Protein AF-A0A7C3PWD0-F1 (afdb_monomer)

Solvent-accessible surface area (backbone atoms only — not comparable to full-atom values): 29410 Å² total; per-residue (Å²): 106,76,71,51,64,73,50,92,46,90,26,41,47,52,62,76,47,74,54,63,46,100,87,66,51,75,50,75,43,58,62,85,74,71,60,45,33,44,35,61,63,53,71,69,50,92,44,42,74,62,66,36,69,62,52,52,53,36,50,31,43,49,24,48,40,47,25,60,34,45,79,70,40,32,36,52,65,66,66,52,45,77,40,26,40,34,28,90,87,66,47,44,26,46,70,74,62,84,61,41,45,77,62,63,84,81,75,58,57,64,62,42,23,51,41,28,31,32,52,15,33,53,48,37,22,54,56,56,60,47,58,44,60,91,79,84,62,94,77,55,97,85,72,63,82,56,67,69,38,45,53,53,34,44,53,46,44,69,68,54,77,61,62,66,68,61,42,49,50,29,44,32,22,47,37,87,52,55,85,65,20,54,54,46,33,48,60,57,21,50,58,50,45,52,51,54,50,51,53,54,51,53,52,52,52,50,52,53,51,53,52,54,49,52,51,54,55,53,52,54,53,52,53,54,52,51,53,52,52,53,52,52,52,50,51,52,52,50,51,50,52,53,52,51,52,48,53,52,51,52,51,50,53,54,48,31,54,49,40,41,52,53,34,51,51,28,43,52,51,15,53,50,26,43,56,50,33,75,72,44,61,68,73,57,57,64,40,40,54,51,14,50,54,29,29,49,52,23,47,51,47,49,68,77,39,66,45,61,71,65,62,44,51,53,42,53,52,51,38,55,53,45,54,55,52,41,53,53,43,51,52,50,22,55,50,49,51,52,47,52,51,48,50,50,52,53,52,46,52,46,57,77,37,39,87,80,71,50,84,76,64,60,62,66,61,61,50,48,54,41,43,74,70,69,38,48,85,86,50,56,57,70,58,30,26,53,48,40,56,69,65,81,54,22,58,63,49,20,54,52,27,45,52,42,20,50,42,38,60,69,79,37,63,91,54,78,60,62,25,56,51,32,37,50,32,19,38,74,29,34,84,50,69,66,63,27,53,53,42,48,27,59,77,70,65,37,62,67,59,46,53,53,45,73,73,28,68,67,53,73,70,44,55,71,67,58,45,40,49,50,43,52,51,51,52,50,50,58,66,66,70,54,90,66,67,83,65,46,61,60,54,47,50,46,47,53,49,32,68,75,40,74,86,41,38,66,51,24,45,52,40,12,52,52,25,44,75,67,73,32,64,65,47,16,49,44,26,33,52,50,19,28,69,69,38,74,87,43,64,66,54,48,49,68,65,74,109

Secondary structure (DSSP, 8-state):
-HHHHH---TTBPPEEEEEE-TTS-EEEEE----EEEHHHHHHT-SSTTTTHHHHHHHHHHHHHHHHHHHTTTEE-----GGGEEEETTS-EEE---TT-EEPPSSPPHHHHHHHHHHHHHHHHHHHHSS-SSTTSS---TTS---HHHHHHHHHHHHTT---HHHHHHHHHHT-SSGGGS-SSHHHHHHHHHHHHHHHHHHHHHHHHHHHHHHHHHHHHHHHHHHHHHHHHHHHHHHHHHHHHHHHHHHHHHHHHHHHHHHHHHHHHHHHHHHHHHHHS-TT--HHHHHHHHHHHHHHHHHHHS---HHHHHHHHHHHHHHHHHHHHHHHHHHHHHHHHHHHHHHHHHHHHT-TT--SS--HHHHHHHHHHTT--TTS-HHHHHHHHHTTS-HHHHHHHHHHHHHHHHHH-TTSTTHHHHHHHHHHHH---HHHHHHHHHHHHT-HHHHHHHHT-HHHHHS-HHHHHHHHHHHHHHHHHTTTSSTTHHHHHHHHHHHHHSTT-HHHHHHHHHHHHHTT-HHHHHHHHHHHHHHSTT-HHHHHHHH-

Mean predicted aligned error: 17.91 Å

Radius of gyration: 81.63 Å; Cα contacts (8 Å, |Δi|>4): 621; chains: 1; bounding box: 143×56×191 Å

Foldseek 3Di:
DVLLCVQDDLQAWHWPDWDADPVRHTDTDTDDAAAAFQVVVLLPDPDLVPCLLLLLLLLLSLLVSLLSCVVQQKAQLWDDRRQWGAHPVSRTHGHDSPSMDRDDPPRDLLRNLSSLLRSLQSLLCSQQSDGLDDPRGPPDPPPFDPPVSLVVSLVSLVVSPDDPQSSVLSNQSNDRDSVSHDSGSVVVSVSSVVVSVVVVVVVVVVVVVVVVVVVVVVVVVVVVVVVVVVVVVVVVVVCVVVVVVVVVVVVLVVQQVVLQVLLVVLVVQLVVLVVVCVVDDLQDLPSLVSSLVSLVVSQVSVVPGDYDPVSNVSSVVSNVVSVVVSVVSVVSNVLVVLLVVLLVQLVVLCVVQPPQDRLPDDLVSLVVSCVSLVQDLVDQLVVSLVSLLVSVCLQSNLLSLLVNLLNCLPVPVVVVCSSLSSLSSSLSRHPDPLLNQLSVCLNVVPVVSLVCSVPDVPLVPDDPSSVSSSLSSLVSSVSVVPPDDPLVVVLVVLVVVCSVPVLDLVSLCVQLVSCVVVVNNSRNLSSLVSSCVSVVPDPVSVVVNVD

Nearest PDB structures (foldseek):
  3d7u-assembly2_C  TM=7.165E-01  e=1.728E-06  Homo sapiens
  4un0-assembly1_C  TM=7.412E-01  e=2.256E-06  Homo sapiens
  1k9a-assembly1_A  TM=7.165E-01  e=3.218E-06  Rattus norvegicus
  1k9a-assembly6_F  TM=7.228E-01  e=1.022E-05  Rattus norvegicus
  6z4x-assembly2_E  TM=7.125E-01  e=9.774E-06  Thermochaetoides thermophila

Sequence (547 aa):
AQIAGQLQHPGVAPVHDAGFLTDGTPYIALKLVEGRTLGDLLAERVSPHERRLQFLACCLKLCQTAAHAHARGIVHGGLKPAWIMVGSFGEAQIMDWSTARQLEPPLSPLDETIDVLALGAILCEVLTGEPPWRSGSLVDPGQGAREEELAAAASRLDATGFDHNIVNLAKRCLAANPADRPQHAEVVAEELGAHLAALAARARASELAAQAAQEKAREGRKSRRLGIALAAAALLVLAGVCGGAYLVWEQAQTRVARAALLASQALEEAEKARAEARSAAPEDLTPWTRAAGAVQRAAEMARSEPVDDELRARIEMLKQDIEEEHAAAVEAALRAERNRKALADLKDLERRHGGGFGWALEPPAYVEVLKARGIDLEASVEAAAAQVLGTGIAPEIARALDHLAQALRWLRPERSEEWRRFADLANRTDPDPLRRKIRQALLESDSQALEALAQSPDLAAADPGTKHLFDGILLLLLVGRSKEAEHFKELRRVSEKLAGSPRDPAAWEQAAAAFQAAGDPLGAIAALRQAVALRQDDVELRQKLGG

Structure (mmCIF, N/CA/C/O backbone):
data_AF-A0A7C3PWD0-F1
#
_entry.id   AF-A0A7C3PWD0-F1
#
loop_
_atom_site.group_PDB
_atom_site.id
_atom_site.type_symbol
_atom_site.label_atom_id
_atom_site.label_alt_id
_atom_site.label_comp_id
_atom_site.label_asym_id
_atom_site.label_entity_id
_atom_site.label_seq_id
_atom_site.pdbx_PDB_ins_code
_atom_site.Cartn_x
_atom_site.Cartn_y
_atom_site.Cartn_z
_atom_site.occupancy
_atom_site.B_iso_or_equiv
_atom_site.auth_seq_id
_atom_site.auth_comp_id
_atom_site.auth_asym_id
_atom_site.auth_atom_id
_atom_site.pdbx_PDB_model_num
ATOM 1 N N . ALA A 1 1 ? -59.723 -14.324 72.746 1.00 76.50 1 ALA A N 1
ATOM 2 C CA . ALA A 1 1 ? -60.571 -14.713 71.595 1.00 76.50 1 ALA A CA 1
ATOM 3 C C . ALA A 1 1 ? -61.435 -13.554 71.093 1.00 76.50 1 ALA A C 1
ATOM 5 O O . ALA A 1 1 ? -61.273 -13.173 69.945 1.00 76.50 1 ALA A O 1
ATOM 6 N N . GLN A 1 2 ? -62.297 -12.958 71.930 1.00 82.75 2 GLN A N 1
ATOM 7 C CA . GLN A 1 2 ? -63.236 -11.904 71.503 1.00 82.75 2 GLN A CA 1
ATOM 8 C C . GLN A 1 2 ? -62.558 -10.666 70.887 1.00 82.75 2 GLN A C 1
ATOM 10 O O . GLN A 1 2 ? -62.964 -10.253 69.809 1.00 82.75 2 GLN A O 1
ATOM 15 N N . ILE A 1 3 ? -61.504 -10.123 71.514 1.00 84.56 3 ILE A N 1
ATOM 16 C CA . ILE A 1 3 ? -60.742 -8.977 70.974 1.00 84.56 3 ILE A CA 1
ATOM 17 C C . ILE A 1 3 ? -60.063 -9.340 69.644 1.00 84.56 3 ILE A C 1
ATOM 19 O O . ILE A 1 3 ? -60.264 -8.666 68.641 1.00 84.56 3 ILE A O 1
ATOM 23 N N . ALA A 1 4 ? -59.315 -10.449 69.604 1.00 83.06 4 ALA A N 1
ATOM 24 C CA . ALA A 1 4 ? -58.636 -10.906 68.388 1.00 83.06 4 ALA A CA 1
ATOM 25 C C . ALA A 1 4 ? -59.609 -11.153 67.215 1.00 83.06 4 ALA A C 1
ATOM 27 O O . ALA A 1 4 ? -59.292 -10.821 66.079 1.00 83.06 4 ALA A O 1
ATOM 28 N N . GLY A 1 5 ? -60.816 -11.668 67.482 1.00 84.00 5 GLY A N 1
ATOM 29 C CA . GLY A 1 5 ? -61.850 -11.884 66.463 1.00 84.00 5 GLY A CA 1
ATOM 30 C C . GLY A 1 5 ? -62.414 -10.601 65.834 1.00 84.00 5 GLY A C 1
ATOM 31 O O . GLY A 1 5 ? -62.984 -10.661 64.748 1.00 84.00 5 GLY A O 1
ATOM 32 N N . GLN A 1 6 ? -62.238 -9.441 66.477 1.00 85.25 6 GLN A N 1
ATOM 33 C CA . GLN A 1 6 ? -62.654 -8.134 65.947 1.00 85.25 6 GLN A CA 1
ATOM 34 C C . GLN A 1 6 ? -61.592 -7.492 65.036 1.00 85.25 6 GLN A C 1
ATOM 36 O O . GLN A 1 6 ? -61.875 -6.515 64.338 1.00 85.25 6 GLN A O 1
ATOM 41 N N . LEU A 1 7 ? -60.369 -8.030 65.025 1.00 89.25 7 LEU A N 1
ATOM 42 C CA . LEU A 1 7 ? -59.233 -7.480 64.293 1.00 89.25 7 LEU A CA 1
ATOM 43 C C . LEU A 1 7 ? -58.993 -8.264 63.000 1.00 89.25 7 LEU A C 1
ATOM 45 O O . LEU A 1 7 ? -58.365 -9.321 62.986 1.00 89.25 7 LEU A O 1
ATOM 49 N N . GLN A 1 8 ? -59.472 -7.719 61.883 1.00 89.94 8 GLN A N 1
ATOM 50 C CA . GLN A 1 8 ? -59.232 -8.280 60.554 1.00 89.94 8 GLN A CA 1
ATOM 51 C C . GLN A 1 8 ? -57.970 -7.664 59.941 1.00 89.94 8 GLN A C 1
ATOM 53 O O . GLN A 1 8 ? -58.037 -6.688 59.192 1.00 89.94 8 GLN A O 1
ATOM 58 N N . HIS A 1 9 ? -56.811 -8.241 60.258 1.00 92.69 9 HIS A N 1
ATOM 59 C CA . HIS A 1 9 ? -55.517 -7.792 59.744 1.00 92.69 9 HIS A CA 1
ATOM 60 C C . HIS A 1 9 ? -54.583 -8.988 59.491 1.00 92.69 9 HIS A C 1
ATOM 62 O O . HIS A 1 9 ? -54.568 -9.916 60.296 1.00 92.69 9 HIS A O 1
ATOM 68 N N . PRO A 1 10 ? -53.754 -8.987 58.427 1.00 92.44 10 PRO A N 1
ATOM 69 C CA . PRO A 1 10 ? -52.849 -10.099 58.111 1.00 92.44 10 PRO A CA 1
ATOM 70 C C . PRO A 1 10 ? -51.827 -10.421 59.209 1.00 92.44 10 PRO A C 1
ATOM 72 O O . PRO A 1 10 ? -51.299 -11.531 59.234 1.00 92.44 10 PRO A O 1
ATOM 75 N N . GLY A 1 11 ? -51.541 -9.471 60.102 1.00 93.56 11 GLY A N 1
ATOM 76 C CA . GLY A 1 11 ? -50.677 -9.679 61.265 1.00 93.56 11 GLY A CA 1
ATOM 77 C C . GLY A 1 11 ? -51.393 -10.143 62.538 1.00 93.56 11 GLY A C 1
ATOM 78 O O . GLY A 1 11 ? -50.732 -10.314 63.554 1.00 93.56 11 GLY A O 1
ATOM 79 N N . VAL A 1 12 ? -52.709 -10.364 62.512 1.00 93.62 12 VAL A N 1
ATOM 80 C CA . VAL A 1 12 ? -53.462 -10.982 63.615 1.00 93.62 12 VAL A CA 1
ATOM 81 C C . VAL A 1 12 ? -53.809 -12.407 63.213 1.00 93.62 12 VAL A C 1
ATOM 83 O O . VAL A 1 12 ? -54.359 -12.622 62.134 1.00 93.62 12 VAL A O 1
ATOM 86 N N . ALA A 1 13 ? -53.483 -13.389 64.054 1.00 89.62 13 ALA A N 1
ATOM 87 C CA . ALA A 1 13 ? -53.858 -14.773 63.789 1.00 89.62 13 ALA A CA 1
ATOM 88 C C . ALA A 1 13 ? -55.390 -14.934 63.886 1.00 89.62 13 ALA A C 1
ATOM 90 O O . ALA A 1 13 ? -55.956 -14.665 64.950 1.00 89.62 13 ALA A O 1
ATOM 91 N N . PRO A 1 14 ? -56.081 -15.375 62.814 1.00 89.44 14 PRO A N 1
ATOM 92 C CA . PRO A 1 14 ? -57.520 -15.606 62.865 1.00 89.44 14 PRO A CA 1
ATOM 93 C C . PRO A 1 14 ? -57.900 -16.601 63.961 1.00 89.44 14 PRO A C 1
ATOM 95 O O . PRO A 1 14 ? -57.295 -17.669 64.070 1.00 89.44 14 PRO A O 1
ATOM 98 N N . VAL A 1 15 ? -58.931 -16.262 64.735 1.00 89.81 15 VAL A N 1
ATOM 99 C CA . VAL A 1 15 ? -59.566 -17.180 65.686 1.00 89.81 15 VAL A CA 1
ATOM 100 C C . VAL A 1 15 ? -60.569 -18.038 64.922 1.00 89.81 15 VAL A C 1
ATOM 102 O O . VAL A 1 15 ? -61.499 -17.507 64.320 1.00 89.81 15 VAL A O 1
ATOM 105 N N . HIS A 1 16 ? -60.369 -19.353 64.920 1.00 90.00 16 HIS A N 1
ATOM 106 C CA . HIS A 1 16 ? -61.264 -20.312 64.274 1.00 90.00 16 HIS A CA 1
ATOM 107 C C . HIS A 1 16 ? -62.372 -20.784 65.213 1.00 90.00 16 HIS A C 1
ATOM 109 O O . HIS A 1 16 ? -63.511 -20.914 64.777 1.00 90.00 16 HIS A O 1
ATOM 115 N N . ASP A 1 17 ? -62.045 -21.018 66.485 1.00 89.94 17 ASP A N 1
ATOM 116 C CA . ASP A 1 17 ? -63.001 -21.466 67.496 1.00 89.94 17 ASP A CA 1
ATOM 117 C C . ASP A 1 17 ? -62.530 -21.076 68.908 1.00 89.94 17 ASP A C 1
ATOM 119 O O . ASP A 1 17 ? -61.340 -20.840 69.135 1.00 89.94 17 ASP A O 1
ATOM 123 N N . ALA A 1 18 ? -63.449 -20.986 69.865 1.00 90.44 18 ALA A N 1
ATOM 124 C CA . ALA A 1 18 ? -63.139 -20.772 71.275 1.00 90.44 18 ALA A CA 1
ATOM 125 C C . ALA A 1 18 ? -64.256 -21.333 72.160 1.00 90.44 18 ALA A C 1
ATOM 127 O O . ALA A 1 18 ? -65.436 -21.116 71.894 1.00 90.44 18 ALA A O 1
ATOM 128 N N . GLY A 1 19 ? -63.887 -21.998 73.251 1.00 90.25 19 GLY A N 1
ATOM 129 C CA . GLY A 1 19 ? -64.855 -22.647 74.128 1.00 90.25 19 GLY A CA 1
ATOM 130 C C . GLY A 1 19 ? -64.219 -23.230 75.381 1.00 90.25 19 GLY A C 1
ATOM 131 O O . GLY A 1 19 ? -63.137 -22.815 75.795 1.00 90.25 19 GLY A O 1
ATOM 132 N N . PHE A 1 20 ? -64.902 -24.201 75.979 1.00 93.88 20 PHE A N 1
ATOM 133 C CA . PHE A 1 20 ? -64.414 -24.964 77.124 1.00 93.88 20 PHE A CA 1
ATOM 134 C C . PHE A 1 20 ? -64.356 -26.444 76.746 1.00 93.88 20 PHE A C 1
ATOM 136 O O . PHE A 1 20 ? -65.274 -26.964 76.112 1.00 93.88 20 PHE A O 1
ATOM 143 N N . LEU A 1 21 ? -63.270 -27.115 77.119 1.00 93.12 21 LEU A N 1
ATOM 144 C CA . LEU A 1 21 ? -63.140 -28.565 77.025 1.00 93.12 21 LEU A CA 1
ATOM 145 C C . LEU A 1 21 ? -64.086 -29.248 78.029 1.00 93.12 21 LEU A C 1
ATOM 147 O O . LEU A 1 21 ? -64.655 -28.607 78.914 1.00 93.12 21 LEU A O 1
ATOM 151 N N . THR A 1 22 ? -64.258 -30.567 77.913 1.00 92.94 22 THR A N 1
ATOM 152 C CA . THR A 1 22 ? -65.175 -31.351 78.767 1.00 92.94 22 THR A CA 1
ATOM 153 C C . THR A 1 22 ? -64.833 -31.314 80.259 1.00 92.94 22 THR A C 1
ATOM 155 O O . THR A 1 22 ? -65.687 -31.616 81.085 1.00 92.94 22 THR A O 1
ATOM 158 N N . ASP A 1 23 ? -63.598 -30.961 80.607 1.00 92.62 23 ASP A N 1
ATOM 159 C CA . ASP A 1 23 ? -63.103 -30.790 81.977 1.00 92.62 23 ASP A CA 1
ATOM 160 C C . ASP A 1 23 ? -63.234 -29.342 82.496 1.00 92.62 23 ASP A C 1
ATOM 162 O O . ASP A 1 23 ? -62.840 -29.052 83.624 1.00 92.62 23 ASP A O 1
ATOM 166 N N . GLY A 1 24 ? -63.793 -28.431 81.690 1.00 92.19 24 GLY A N 1
ATOM 167 C CA . GLY A 1 24 ? -63.936 -27.011 82.009 1.00 92.19 24 GLY A CA 1
ATOM 168 C C . GLY A 1 24 ? -62.717 -26.151 81.663 1.00 92.19 24 GLY A C 1
ATOM 169 O O . GLY A 1 24 ? -62.751 -24.945 81.906 1.00 92.19 24 GLY A O 1
ATOM 170 N N . THR A 1 25 ? -61.657 -26.715 81.076 1.00 93.31 25 THR A N 1
ATOM 171 C CA . THR A 1 25 ? -60.479 -25.944 80.656 1.00 93.31 25 THR A CA 1
ATOM 172 C C . THR A 1 25 ? -60.813 -25.079 79.429 1.00 93.31 25 THR A C 1
ATOM 174 O O . THR A 1 25 ? -61.276 -25.618 78.421 1.00 93.31 25 THR A O 1
ATOM 177 N N . PRO A 1 26 ? -60.596 -23.749 79.450 1.00 90.44 26 PRO A N 1
ATOM 178 C CA . PRO A 1 26 ? -60.842 -22.905 78.281 1.00 90.44 26 PRO A CA 1
ATOM 179 C C . PRO A 1 26 ? -59.841 -23.202 77.153 1.00 90.44 26 PRO A C 1
ATOM 181 O O . PRO A 1 26 ? -58.647 -23.361 77.407 1.00 90.44 26 PRO A O 1
ATOM 184 N N . TYR A 1 27 ? -60.307 -23.216 75.901 1.00 90.69 27 TYR A N 1
ATOM 185 C CA . TYR A 1 27 ? -59.459 -23.349 74.712 1.00 90.69 27 TYR A CA 1
ATOM 186 C C . TYR A 1 27 ? -59.742 -22.254 73.679 1.00 90.69 27 TYR A C 1
ATOM 188 O O . TYR A 1 27 ? -60.843 -21.703 73.595 1.00 90.69 27 TYR A O 1
ATOM 196 N N . ILE A 1 28 ? -58.730 -21.962 72.861 1.00 90.06 28 ILE A N 1
ATOM 197 C CA . ILE A 1 28 ? -58.837 -21.104 71.681 1.00 90.06 28 ILE A CA 1
ATOM 198 C C . ILE A 1 28 ? -58.127 -21.820 70.530 1.00 90.06 28 ILE A C 1
ATOM 200 O O . ILE A 1 28 ? -56.952 -22.161 70.648 1.00 90.06 28 ILE A O 1
ATOM 204 N N . ALA A 1 29 ? -58.828 -22.037 69.419 1.00 91.00 29 ALA A N 1
ATOM 205 C CA . ALA A 1 29 ? -58.256 -22.536 68.176 1.00 91.00 29 ALA A CA 1
ATOM 206 C C . ALA A 1 29 ? -57.956 -21.355 67.243 1.00 91.00 29 ALA A C 1
ATOM 208 O O . ALA A 1 29 ? -58.843 -20.562 66.923 1.00 91.00 29 ALA A O 1
ATOM 209 N N . LEU A 1 30 ? -56.704 -21.236 66.803 1.00 90.44 30 LEU A N 1
ATOM 210 C CA . LEU A 1 30 ? -56.212 -20.163 65.932 1.00 90.44 30 LEU A CA 1
ATOM 211 C C . LEU A 1 30 ? -55.657 -20.749 64.626 1.00 90.44 30 LEU A C 1
ATOM 213 O O . LEU A 1 30 ? -55.374 -21.947 64.555 1.00 90.44 30 LEU A O 1
ATOM 217 N N . LYS A 1 31 ? -55.437 -19.902 63.613 1.00 88.94 31 LYS A N 1
ATOM 218 C CA . LYS A 1 31 ? -54.637 -20.267 62.429 1.00 88.94 31 LYS A CA 1
ATOM 219 C C . LYS A 1 31 ? -53.286 -20.844 62.869 1.00 88.94 31 LYS A C 1
ATOM 221 O O . LYS A 1 31 ? -52.548 -20.202 63.618 1.00 88.94 31 LYS A O 1
ATOM 226 N N . LEU A 1 32 ? -52.930 -22.014 62.336 1.00 89.19 32 LEU A N 1
ATOM 227 C CA . LEU A 1 32 ? -51.577 -22.552 62.452 1.00 89.19 32 LEU A CA 1
ATOM 228 C C . LEU A 1 32 ? -50.636 -21.742 61.552 1.00 89.19 32 LEU A C 1
ATOM 230 O O . LEU A 1 32 ? -50.784 -21.737 60.329 1.00 89.19 32 LEU A O 1
ATOM 234 N N . VAL A 1 33 ? -49.678 -21.045 62.157 1.00 87.25 33 VAL A N 1
ATOM 235 C CA . VAL A 1 33 ? -48.633 -20.322 61.427 1.00 87.25 33 VAL A CA 1
ATOM 236 C C . VAL A 1 33 ? -47.416 -21.227 61.312 1.00 87.25 33 VAL A C 1
ATOM 238 O O . VAL A 1 33 ? -46.749 -21.499 62.307 1.00 87.25 33 VAL A O 1
ATOM 241 N N . GLU A 1 34 ? -47.121 -21.698 60.104 1.00 87.00 34 GLU A N 1
ATOM 242 C CA . GLU A 1 34 ? -45.908 -22.472 59.840 1.00 87.00 34 GLU A CA 1
ATOM 243 C C . GLU A 1 34 ? -44.686 -21.549 59.882 1.00 87.00 34 GLU A C 1
ATOM 245 O O . GLU A 1 34 ? -44.483 -20.695 59.015 1.00 87.00 34 GLU A O 1
ATOM 250 N N . GLY A 1 35 ? -43.872 -21.689 60.925 1.00 89.56 35 GLY A N 1
ATOM 251 C CA . GLY A 1 35 ? -42.750 -20.796 61.160 1.00 89.56 35 GLY A CA 1
ATOM 252 C C . GLY A 1 35 ? -42.148 -20.966 62.543 1.00 89.56 35 GLY A C 1
ATOM 253 O O . GLY A 1 35 ? -42.343 -21.982 63.209 1.00 89.56 35 GLY A O 1
ATOM 254 N N . ARG A 1 36 ? -41.397 -19.954 62.966 1.00 92.69 36 ARG A N 1
ATOM 255 C CA . ARG A 1 36 ? -40.746 -19.908 64.279 1.00 92.69 36 ARG A CA 1
ATOM 256 C C . ARG A 1 36 ? -41.076 -18.605 64.974 1.00 92.69 36 ARG A C 1
ATOM 258 O O . ARG A 1 36 ? -41.438 -17.635 64.305 1.00 92.69 36 ARG A O 1
ATOM 265 N N . THR A 1 37 ? -40.936 -18.561 66.294 1.00 94.06 37 THR A N 1
ATOM 266 C CA . THR A 1 37 ? -41.145 -17.296 66.993 1.00 94.06 37 THR A CA 1
ATOM 267 C C . THR A 1 37 ? -40.033 -16.309 66.633 1.00 94.06 37 THR A C 1
ATOM 269 O O . THR A 1 37 ? -38.897 -16.699 66.349 1.00 94.06 37 THR A O 1
ATOM 272 N N . LEU A 1 38 ? -40.340 -15.011 66.636 1.00 93.50 38 LEU A N 1
ATOM 273 C CA . LEU A 1 38 ? -39.335 -13.969 66.440 1.00 93.50 38 LEU A CA 1
ATOM 274 C C . LEU A 1 38 ? -38.241 -14.063 67.512 1.00 93.50 38 LEU A C 1
ATOM 276 O O . LEU A 1 38 ? -37.083 -13.815 67.197 1.00 93.50 38 LEU A O 1
ATOM 280 N N . GLY A 1 39 ? -38.602 -14.464 68.736 1.00 91.44 39 GLY A N 1
ATOM 281 C CA . GLY A 1 39 ? -37.659 -14.707 69.830 1.00 91.44 39 GLY A CA 1
ATOM 282 C C . GLY A 1 39 ? -36.646 -15.802 69.503 1.00 91.44 39 GLY A C 1
ATOM 283 O O . GLY A 1 39 ? -35.447 -15.562 69.603 1.00 91.44 39 GLY A O 1
ATOM 284 N N . ASP A 1 40 ? -37.102 -16.962 69.019 1.00 93.00 40 ASP A N 1
ATOM 285 C CA . ASP A 1 40 ? -36.197 -18.047 68.613 1.00 93.00 40 ASP A CA 1
ATOM 286 C C . ASP A 1 40 ? -35.255 -17.597 67.486 1.00 93.00 40 ASP A C 1
ATOM 288 O O . ASP A 1 40 ? -34.058 -17.874 67.498 1.00 93.00 40 ASP A O 1
ATOM 292 N N . LEU A 1 41 ? -35.797 -16.856 66.514 1.00 92.56 41 LEU A N 1
ATOM 293 C CA . LEU A 1 41 ? -35.033 -16.335 65.380 1.00 92.56 41 LEU A CA 1
ATOM 294 C C . LEU A 1 41 ? -34.053 -15.220 65.759 1.00 92.56 41 LEU A C 1
ATOM 296 O O . LEU A 1 41 ? -33.120 -14.961 65.001 1.00 92.56 41 LEU A O 1
ATOM 300 N N . LEU A 1 42 ? -34.294 -14.505 66.857 1.00 91.25 42 LEU A N 1
ATOM 301 C CA . LEU A 1 42 ? -33.382 -13.508 67.419 1.00 91.25 42 LEU A CA 1
ATOM 302 C C . LEU A 1 42 ? -32.266 -14.188 68.214 1.00 91.25 42 LEU A C 1
ATOM 304 O O . LEU A 1 42 ? -31.101 -13.862 68.004 1.00 91.25 42 LEU A O 1
ATOM 308 N N . ALA A 1 43 ? -32.616 -15.172 69.045 1.00 89.62 43 ALA A N 1
ATOM 309 C CA . ALA A 1 43 ? -31.680 -15.910 69.889 1.00 89.62 43 ALA A CA 1
ATOM 310 C C . ALA A 1 43 ? -30.646 -16.719 69.089 1.00 89.62 43 ALA A C 1
ATOM 312 O O . ALA A 1 43 ? -29.514 -16.887 69.532 1.00 89.62 43 ALA A O 1
ATOM 313 N N . GLU A 1 44 ? -31.018 -17.212 67.908 1.00 90.19 44 GLU A N 1
ATOM 314 C CA . GLU A 1 44 ? -30.112 -17.976 67.045 1.00 90.19 44 GLU A CA 1
ATOM 315 C C . GLU A 1 44 ? -29.168 -17.131 66.191 1.00 90.19 44 GLU A C 1
ATOM 317 O O . GLU A 1 44 ? -28.286 -17.686 65.533 1.00 90.19 44 GLU A O 1
ATOM 322 N N . ARG A 1 45 ? -29.337 -15.805 66.157 1.00 89.56 45 ARG A N 1
ATOM 323 C CA . ARG A 1 45 ? -28.470 -14.968 65.325 1.00 89.56 45 ARG A CA 1
ATOM 324 C C . ARG A 1 45 ? -27.046 -15.017 65.840 1.00 89.56 45 ARG A C 1
ATOM 326 O O . ARG A 1 45 ? -26.783 -14.758 67.011 1.00 89.56 45 ARG A O 1
ATOM 333 N N . VAL A 1 46 ? -26.109 -15.214 64.922 1.00 87.62 46 VAL A N 1
ATOM 334 C CA . VAL A 1 46 ? -24.678 -15.123 65.238 1.00 87.62 46 VAL A CA 1
ATOM 335 C C . VAL A 1 46 ? -24.243 -13.657 65.334 1.00 87.62 46 VAL A C 1
ATOM 337 O O . VAL A 1 46 ? -23.287 -13.319 66.028 1.00 87.62 46 VAL A O 1
ATOM 340 N N . SER A 1 47 ? -24.942 -12.763 64.628 1.00 88.75 47 SER A N 1
ATOM 341 C CA . SER A 1 47 ? -24.639 -11.335 64.593 1.00 88.75 47 SER A CA 1
ATOM 342 C C . SER A 1 47 ? -25.904 -10.485 64.433 1.00 88.75 47 SER A C 1
ATOM 344 O O . SER A 1 47 ? -26.787 -10.852 63.654 1.00 88.75 47 SER A O 1
ATOM 346 N N . PRO A 1 48 ? -25.969 -9.276 65.026 1.00 84.69 48 PRO A N 1
ATOM 347 C CA . PRO A 1 48 ? -27.060 -8.324 64.789 1.00 84.69 48 PRO A CA 1
ATOM 348 C C . PRO A 1 48 ? -27.214 -7.893 63.319 1.00 84.69 48 PRO A C 1
ATOM 350 O O . PRO A 1 48 ? -28.209 -7.269 62.951 1.00 84.69 48 PRO A O 1
ATOM 353 N N . HIS A 1 49 ? -26.214 -8.142 62.466 1.00 85.81 49 HIS A N 1
ATOM 354 C CA . HIS A 1 49 ? -26.267 -7.845 61.028 1.00 85.81 49 HIS A CA 1
ATOM 355 C C . HIS A 1 49 ? -26.999 -8.928 60.226 1.00 85.81 49 HIS A C 1
ATOM 357 O O . HIS A 1 49 ? -27.476 -8.669 59.118 1.00 85.81 49 HIS A O 1
ATOM 363 N N . GLU A 1 50 ? -27.119 -10.131 60.783 1.00 87.38 50 GLU A N 1
ATOM 364 C CA . GLU A 1 50 ? -27.714 -11.275 60.114 1.00 87.38 50 GLU A CA 1
ATOM 365 C C . GLU A 1 50 ? -29.210 -11.052 59.861 1.00 87.38 50 GLU A C 1
ATOM 367 O O . GLU A 1 50 ? -29.978 -10.744 60.775 1.00 87.38 50 GLU A O 1
ATOM 372 N N . ARG A 1 51 ? -29.626 -11.181 58.590 1.00 86.88 51 ARG A N 1
ATOM 373 C CA . ARG A 1 51 ? -31.022 -11.030 58.130 1.00 86.88 51 ARG A CA 1
ATOM 374 C C . ARG A 1 51 ? -31.698 -9.725 58.596 1.00 86.88 51 ARG A C 1
ATOM 376 O O . ARG A 1 51 ? -32.923 -9.619 58.587 1.00 86.88 51 ARG A O 1
ATOM 383 N N . ARG A 1 52 ? -30.921 -8.691 58.944 1.00 87.19 52 ARG A N 1
ATOM 384 C CA . ARG A 1 52 ? -31.404 -7.444 59.565 1.00 87.19 52 ARG A CA 1
ATOM 385 C C . ARG A 1 52 ? -32.563 -6.787 58.808 1.00 87.19 52 ARG A C 1
ATOM 387 O O . ARG A 1 52 ? -33.552 -6.416 59.428 1.00 87.19 52 ARG A O 1
ATOM 394 N N . LEU A 1 53 ? -32.489 -6.693 57.476 1.00 88.88 53 LEU A N 1
ATOM 395 C CA . LEU A 1 53 ? -33.567 -6.111 56.657 1.00 88.88 53 LEU A CA 1
ATOM 396 C C . LEU A 1 53 ? -34.878 -6.903 56.744 1.00 88.88 53 LEU A C 1
ATOM 398 O O . LEU A 1 53 ? -35.949 -6.304 56.789 1.00 88.88 53 LEU A O 1
ATOM 402 N N . GLN A 1 54 ? -34.802 -8.234 56.806 1.00 90.81 54 GLN A N 1
ATOM 403 C CA . GLN A 1 54 ? -35.982 -9.084 56.969 1.00 90.81 54 GLN A CA 1
ATOM 404 C C . GLN A 1 54 ? -36.650 -8.827 58.320 1.00 90.81 54 GLN A C 1
ATOM 406 O O . GLN A 1 54 ? -37.873 -8.767 58.409 1.00 90.81 54 GLN A O 1
ATOM 411 N N . PHE A 1 55 ? -35.853 -8.639 59.366 1.00 92.62 55 PHE A N 1
ATOM 412 C CA . PHE A 1 55 ? -36.366 -8.370 60.701 1.00 92.62 55 PHE A CA 1
ATOM 413 C C . PHE A 1 55 ? -36.888 -6.945 60.871 1.00 92.62 55 PHE A C 1
ATOM 415 O O . PHE A 1 55 ? -37.908 -6.761 61.522 1.00 92.62 55 PHE A O 1
ATOM 422 N N . LEU A 1 56 ? -36.288 -5.953 60.213 1.00 93.12 56 LEU A N 1
ATOM 423 C CA . LEU A 1 56 ? -36.867 -4.611 60.123 1.00 93.12 56 LEU A CA 1
ATOM 424 C C . LEU A 1 56 ? -38.201 -4.625 59.363 1.00 93.12 56 LEU A C 1
ATOM 426 O O . LEU A 1 56 ? -39.159 -3.991 59.795 1.00 93.12 56 LEU A O 1
ATOM 430 N N . ALA A 1 57 ? -38.307 -5.400 58.279 1.00 93.19 57 ALA A N 1
ATOM 431 C CA . ALA A 1 57 ? -39.577 -5.605 57.582 1.00 93.19 57 ALA A CA 1
ATOM 432 C C . ALA A 1 57 ? -40.612 -6.337 58.459 1.00 93.19 57 ALA A C 1
ATOM 434 O O . ALA A 1 57 ? -41.802 -6.037 58.385 1.00 93.19 57 ALA A O 1
ATOM 435 N N . CYS A 1 58 ? -40.172 -7.259 59.321 1.00 94.31 58 CYS A N 1
ATOM 436 C CA . CYS A 1 58 ? -41.017 -7.870 60.346 1.00 94.31 58 CYS A CA 1
ATOM 437 C C . CYS A 1 58 ? -41.510 -6.817 61.352 1.00 94.31 58 CYS A C 1
ATOM 439 O O . CYS A 1 58 ? -42.714 -6.721 61.571 1.00 94.31 58 CYS A O 1
ATOM 441 N N . CYS A 1 59 ? -40.625 -5.975 61.900 1.00 95.00 59 CYS A N 1
ATOM 442 C CA . CYS A 1 59 ? -41.000 -4.877 62.797 1.00 95.00 59 CYS A CA 1
ATOM 443 C C . CYS A 1 59 ? -42.019 -3.929 62.157 1.00 95.00 59 CYS A C 1
ATOM 445 O O . CYS A 1 59 ? -42.982 -3.550 62.816 1.00 95.00 59 CYS A O 1
ATOM 447 N N . LEU A 1 60 ? -41.866 -3.606 60.868 1.00 96.00 60 LEU A N 1
ATOM 448 C CA . LEU A 1 60 ? -42.843 -2.800 60.135 1.00 96.00 60 LEU A CA 1
ATOM 449 C C . LEU A 1 60 ? -44.237 -3.446 60.147 1.00 96.00 60 LEU A C 1
ATOM 451 O O . LEU A 1 60 ? -45.216 -2.777 60.468 1.00 96.00 60 LEU A O 1
ATOM 455 N N . LYS A 1 61 ? -44.332 -4.753 59.865 1.00 95.56 61 LYS A N 1
ATOM 456 C CA . LYS A 1 61 ? -45.608 -5.491 59.906 1.00 95.56 61 LYS A CA 1
ATOM 457 C C . LYS A 1 61 ? -46.231 -5.494 61.303 1.00 95.56 61 LYS A C 1
ATOM 459 O O . LYS A 1 61 ? -47.451 -5.398 61.429 1.00 95.56 61 LYS A O 1
ATOM 464 N N . LEU A 1 62 ? -45.409 -5.573 62.348 1.00 95.81 62 LEU A N 1
ATOM 465 C CA . LEU A 1 62 ? -45.873 -5.492 63.735 1.00 95.81 62 LEU A CA 1
ATOM 466 C C . LEU A 1 62 ? -46.408 -4.100 64.072 1.00 95.81 62 LEU A C 1
ATOM 468 O O . LEU A 1 62 ? -47.498 -4.002 64.627 1.00 95.81 62 LEU A O 1
ATOM 472 N N . CYS A 1 63 ? -45.704 -3.038 63.670 1.00 96.31 63 CYS A N 1
ATOM 473 C CA . CYS A 1 63 ? -46.159 -1.659 63.866 1.00 96.31 63 CYS A CA 1
ATOM 474 C C . CYS A 1 63 ? -47.487 -1.405 63.140 1.00 96.31 63 CYS A C 1
ATOM 476 O O . CYS A 1 63 ? -48.409 -0.857 63.731 1.00 96.31 63 CYS A O 1
ATOM 478 N N . GLN A 1 64 ? -47.630 -1.884 61.898 1.00 96.56 64 GLN A N 1
ATOM 479 C CA . GLN A 1 64 ? -48.886 -1.809 61.138 1.00 96.56 64 GLN A CA 1
ATOM 480 C C . GLN A 1 64 ? -50.028 -2.573 61.822 1.00 96.56 64 GLN A C 1
ATOM 482 O O . GLN A 1 64 ? -51.165 -2.109 61.852 1.00 96.56 64 GLN A O 1
ATOM 487 N N . THR A 1 65 ? -49.726 -3.735 62.405 1.00 96.12 65 THR A N 1
ATOM 488 C CA . THR A 1 65 ? -50.719 -4.540 63.126 1.00 96.12 65 THR A CA 1
ATOM 489 C C . THR A 1 65 ? -51.171 -3.860 64.415 1.00 96.12 65 THR A C 1
ATOM 491 O O . THR A 1 65 ? -52.368 -3.828 64.693 1.00 96.12 65 THR A O 1
ATOM 494 N N . ALA A 1 66 ? -50.239 -3.284 65.178 1.00 94.94 66 ALA A N 1
ATOM 495 C CA . ALA A 1 66 ? -50.559 -2.507 66.371 1.00 94.94 66 ALA A CA 1
ATOM 496 C C . ALA A 1 66 ? -51.365 -1.249 66.014 1.00 94.94 66 ALA A C 1
ATOM 498 O O . ALA A 1 66 ? -52.413 -1.025 66.604 1.00 94.94 66 ALA A O 1
ATOM 499 N N . ALA A 1 67 ? -50.964 -0.508 64.975 1.00 94.88 67 ALA A N 1
ATOM 500 C CA . ALA A 1 67 ? -51.701 0.658 64.484 1.00 94.88 67 ALA A CA 1
ATOM 501 C C . ALA A 1 67 ? -53.148 0.306 64.088 1.00 94.88 67 ALA A C 1
ATOM 503 O O . ALA A 1 67 ? -54.085 1.036 64.404 1.00 94.88 67 ALA A O 1
ATOM 504 N N . HIS A 1 68 ? -53.357 -0.854 63.456 1.00 95.00 68 HIS A N 1
ATOM 505 C CA . HIS A 1 68 ? -54.696 -1.340 63.118 1.00 95.00 68 HIS A CA 1
ATOM 506 C C . HIS A 1 68 ? -55.572 -1.619 64.353 1.00 95.00 68 HIS A C 1
ATOM 508 O O . HIS A 1 68 ? -56.790 -1.406 64.298 1.00 95.00 68 HIS A O 1
ATOM 514 N N . ALA A 1 69 ? -54.973 -2.112 65.442 1.00 93.19 69 ALA A N 1
ATOM 515 C CA . ALA A 1 69 ? -55.655 -2.333 66.716 1.00 93.19 69 ALA A CA 1
ATOM 516 C C . ALA A 1 69 ? -55.934 -1.005 67.443 1.00 93.19 69 ALA A C 1
ATOM 518 O O . ALA A 1 69 ? -57.067 -0.772 67.869 1.00 93.19 69 ALA A O 1
ATOM 519 N N . HIS A 1 70 ? -54.952 -0.100 67.483 1.00 92.25 70 HIS A N 1
ATOM 520 C CA . HIS A 1 70 ? -55.065 1.249 68.052 1.00 92.25 70 HIS A CA 1
ATOM 521 C C . HIS A 1 70 ? -56.196 2.051 67.399 1.00 92.25 70 HIS A C 1
ATOM 523 O O . HIS A 1 70 ? -57.045 2.596 68.096 1.00 92.25 70 HIS A O 1
ATOM 529 N N . ALA A 1 71 ? -56.338 1.982 66.071 1.00 91.38 71 ALA A N 1
ATOM 530 C CA . ALA A 1 71 ? -57.444 2.610 65.337 1.00 91.38 71 ALA A CA 1
ATOM 531 C C . ALA A 1 71 ? -58.854 2.111 65.741 1.00 91.38 71 ALA A C 1
ATOM 533 O O . ALA A 1 71 ? -59.858 2.718 65.370 1.00 91.38 71 ALA A O 1
ATOM 534 N N . ARG A 1 72 ? -58.950 0.997 66.481 1.00 90.81 72 ARG A N 1
ATOM 535 C CA . ARG A 1 72 ? -60.195 0.434 67.041 1.00 90.81 72 ARG A CA 1
ATOM 536 C C . ARG A 1 72 ? -60.300 0.616 68.558 1.00 90.81 72 ARG A C 1
ATOM 538 O O . ARG A 1 72 ? -61.187 0.031 69.177 1.00 90.81 72 ARG A O 1
ATOM 545 N N . GLY A 1 73 ? -59.405 1.401 69.157 1.00 90.00 73 GLY A N 1
ATOM 546 C CA . GLY A 1 73 ? -59.318 1.588 70.603 1.00 90.00 73 GLY A CA 1
ATOM 547 C C . GLY A 1 73 ? -58.875 0.326 71.345 1.00 90.00 73 GLY A C 1
ATOM 548 O O . GLY A 1 73 ? -59.282 0.126 72.484 1.00 90.00 73 GLY A O 1
ATOM 549 N N . ILE A 1 74 ? -58.101 -0.557 70.704 1.00 91.38 74 ILE A N 1
ATOM 550 C CA . ILE A 1 74 ? -57.582 -1.788 71.312 1.00 91.38 74 ILE A CA 1
ATOM 551 C C . ILE A 1 74 ? -56.078 -1.642 71.521 1.00 91.38 74 ILE A C 1
ATOM 553 O O . ILE A 1 74 ? -55.334 -1.503 70.553 1.00 91.38 74 ILE A O 1
ATOM 557 N N . VAL A 1 75 ? -55.630 -1.762 72.770 1.00 91.12 75 VAL A N 1
ATOM 558 C CA . VAL A 1 75 ? -54.205 -1.834 73.135 1.00 91.12 75 VAL A CA 1
ATOM 559 C C . VAL A 1 75 ? -53.856 -3.286 73.427 1.00 91.12 75 VAL A C 1
ATOM 561 O O . VAL A 1 75 ? -54.573 -3.957 74.170 1.00 91.12 75 VAL A O 1
ATOM 564 N N . HIS A 1 76 ? -52.762 -3.792 72.859 1.00 91.94 76 HIS A N 1
ATOM 565 C CA . HIS A 1 76 ? -52.316 -5.164 73.096 1.00 91.94 76 HIS A CA 1
ATOM 566 C C . HIS A 1 76 ? -51.746 -5.330 74.510 1.00 91.94 76 HIS A C 1
ATOM 568 O O . HIS A 1 76 ? -52.001 -6.334 75.174 1.00 91.94 76 HIS A O 1
ATOM 574 N N . GLY A 1 77 ? -50.946 -4.372 74.978 1.00 86.38 77 GLY A N 1
ATOM 575 C CA . GLY A 1 77 ? -50.487 -4.258 76.363 1.00 86.38 77 GLY A CA 1
ATOM 576 C C . GLY A 1 77 ? -49.448 -5.293 76.802 1.00 86.38 77 GLY A C 1
ATOM 577 O O . GLY A 1 77 ? -49.208 -5.429 77.999 1.00 86.38 77 GLY A O 1
ATOM 578 N N . GLY A 1 78 ? -48.852 -6.039 75.866 1.00 83.50 78 GLY A N 1
ATOM 579 C CA . GLY A 1 78 ? -47.974 -7.168 76.200 1.00 83.50 78 GLY A CA 1
ATOM 580 C C . GLY A 1 78 ? -47.078 -7.681 75.071 1.00 83.50 78 GLY A C 1
ATOM 581 O O . GLY A 1 78 ? -46.578 -8.796 75.157 1.00 83.50 78 GLY A O 1
ATOM 582 N N . LEU A 1 79 ? -46.870 -6.917 73.997 1.00 88.75 79 LEU A N 1
ATOM 583 C CA . LEU A 1 79 ? -46.099 -7.386 72.838 1.00 88.75 79 LEU A CA 1
ATOM 584 C C . LEU A 1 79 ? -44.677 -7.837 73.222 1.00 88.75 79 LEU A C 1
ATOM 586 O O . LEU A 1 79 ? -43.948 -7.124 73.909 1.00 88.75 79 LEU A O 1
ATOM 590 N N . LYS A 1 80 ? -44.262 -9.016 72.739 1.00 88.69 80 LYS A N 1
ATOM 591 C CA . LYS A 1 80 ? -42.894 -9.534 72.899 1.00 88.69 80 LYS A CA 1
ATOM 592 C C . LYS A 1 80 ? -42.511 -10.526 71.793 1.00 88.69 80 LYS A C 1
ATOM 594 O O . LYS A 1 80 ? -43.405 -11.164 71.230 1.00 88.69 80 LYS A O 1
ATOM 599 N N . PRO A 1 81 ? -41.207 -10.734 71.521 1.00 91.75 81 PRO A N 1
ATOM 600 C CA . PRO A 1 81 ? -40.737 -11.627 70.454 1.00 91.75 81 PRO A CA 1
ATOM 601 C C . PRO A 1 81 ? -41.298 -13.058 70.502 1.00 91.75 81 PRO A C 1
ATOM 603 O O . PRO A 1 81 ? -41.571 -13.644 69.457 1.00 91.75 81 PRO A O 1
ATOM 606 N N . ALA A 1 82 ? -41.516 -13.614 71.697 1.00 90.31 82 ALA A N 1
ATOM 607 C CA . ALA A 1 82 ? -42.044 -14.971 71.879 1.00 90.31 82 ALA A CA 1
ATOM 608 C C . ALA A 1 82 ? -43.504 -15.150 71.410 1.00 90.31 82 ALA A C 1
ATOM 610 O O . ALA A 1 82 ? -43.954 -16.276 71.225 1.00 90.31 82 ALA A O 1
ATOM 611 N N . TRP A 1 83 ? -44.251 -14.058 71.222 1.00 91.81 83 TRP A N 1
ATOM 612 C CA . TRP A 1 83 ? -45.655 -14.079 70.782 1.00 91.81 83 TRP A CA 1
ATOM 613 C C . TRP A 1 83 ? -45.839 -13.708 69.313 1.00 91.81 83 TRP A C 1
ATOM 615 O O . TRP A 1 83 ? -46.965 -13.556 68.838 1.00 91.81 83 TRP A O 1
ATOM 625 N N . ILE A 1 84 ? -44.734 -13.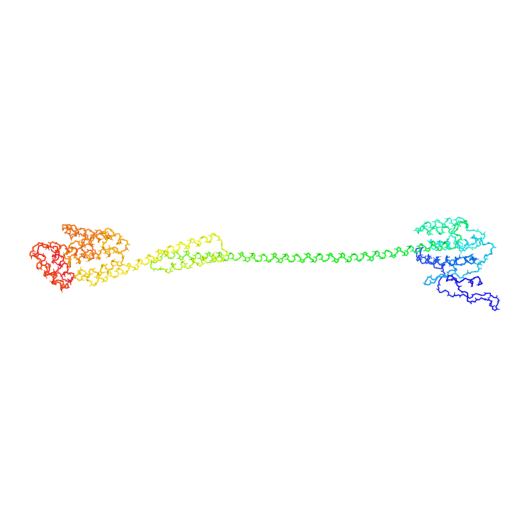563 68.590 1.00 94.69 84 ILE A N 1
ATOM 626 C CA . ILE A 1 84 ? -44.726 -13.189 67.185 1.00 94.69 84 ILE A CA 1
ATOM 627 C C . ILE A 1 84 ? -44.257 -14.394 66.392 1.00 94.69 84 ILE A C 1
ATOM 629 O O . ILE A 1 84 ? -43.104 -14.796 66.511 1.00 94.69 84 ILE A O 1
ATOM 633 N N . MET A 1 85 ? -45.128 -14.950 65.561 1.00 94.75 85 MET A N 1
ATOM 634 C CA . MET A 1 85 ? -44.763 -16.009 64.628 1.00 94.75 85 MET A CA 1
ATOM 635 C C . MET A 1 85 ? -44.269 -15.406 63.322 1.00 94.75 85 MET A C 1
ATOM 637 O O . MET A 1 85 ? -44.940 -14.560 62.728 1.00 94.75 85 MET A O 1
ATOM 641 N N . VAL A 1 86 ? -43.103 -15.864 62.870 1.00 93.88 86 VAL A N 1
ATOM 642 C CA . VAL A 1 86 ? -42.483 -15.455 61.612 1.00 93.88 86 VAL A CA 1
ATOM 643 C C . VAL A 1 86 ? -42.436 -16.645 60.660 1.00 93.88 86 VAL A C 1
ATOM 645 O O . VAL A 1 86 ? -41.779 -17.653 60.933 1.00 93.88 86 VAL A O 1
ATOM 648 N N . GLY A 1 87 ? -43.134 -16.517 59.533 1.00 89.50 87 GLY A N 1
ATOM 649 C CA . GLY A 1 87 ? -43.190 -17.536 58.485 1.00 89.50 87 GLY A CA 1
ATOM 650 C C . GLY A 1 87 ? -42.012 -17.467 57.507 1.00 89.50 87 GLY A C 1
ATOM 651 O O . GLY A 1 87 ? -41.308 -16.456 57.404 1.00 89.50 87 GLY A O 1
ATOM 652 N N . SER A 1 88 ? -41.822 -18.533 56.728 1.00 80.69 88 SER A N 1
ATOM 653 C CA . SER A 1 88 ? -40.740 -18.668 55.732 1.00 80.69 88 SER A CA 1
ATOM 654 C C . SER A 1 88 ? -40.787 -17.613 54.619 1.00 80.69 88 SER A C 1
ATOM 656 O O . SER A 1 88 ? -39.744 -17.182 54.131 1.00 80.69 88 SER A O 1
ATOM 658 N N . PHE A 1 89 ? -41.982 -17.125 54.278 1.00 79.69 89 PHE A N 1
ATOM 659 C CA . PHE A 1 89 ? -42.206 -16.088 53.262 1.00 79.69 89 PHE A CA 1
ATOM 660 C C . PHE A 1 89 ? -42.334 -14.674 53.853 1.00 79.69 89 PHE A C 1
ATOM 662 O O . PHE A 1 89 ? -42.860 -13.755 53.225 1.00 79.69 89 PHE A O 1
ATOM 669 N N . GLY A 1 90 ? -41.843 -14.482 55.082 1.00 76.69 90 GLY A N 1
ATOM 670 C CA . GLY A 1 90 ? -41.827 -13.188 55.758 1.00 76.69 90 GLY A CA 1
ATOM 671 C C . GLY A 1 90 ? -43.165 -12.783 56.370 1.00 76.69 90 GLY A C 1
ATOM 672 O O . GLY A 1 90 ? -43.330 -11.611 56.703 1.00 76.69 90 GLY A O 1
ATOM 673 N N . GLU A 1 91 ? -44.128 -13.698 56.505 1.00 87.25 91 GLU A N 1
ATOM 674 C CA . GLU A 1 91 ? -45.315 -13.490 57.347 1.00 87.25 91 GLU A CA 1
ATOM 675 C C . GLU A 1 91 ? -44.883 -13.144 58.777 1.00 87.25 91 GLU A C 1
ATOM 677 O O . GLU A 1 91 ? -43.911 -13.709 59.269 1.00 87.25 91 GLU A O 1
ATOM 682 N N . ALA A 1 92 ? -45.584 -12.216 59.425 1.00 93.69 92 ALA A N 1
ATOM 683 C CA . ALA A 1 92 ? -45.372 -11.866 60.826 1.00 93.69 92 ALA A CA 1
ATOM 684 C C . ALA A 1 92 ? -46.746 -11.723 61.480 1.00 93.69 92 ALA A C 1
ATOM 686 O O . ALA A 1 92 ? -47.509 -10.842 61.081 1.00 93.69 92 ALA A O 1
ATOM 687 N N . GLN A 1 93 ? -47.077 -12.611 62.417 1.00 94.00 93 GLN A N 1
ATOM 688 C CA . GLN A 1 93 ? -48.390 -12.657 63.061 1.00 94.00 93 GLN A CA 1
ATOM 689 C C . GLN A 1 93 ? -48.265 -12.643 64.583 1.00 94.00 93 GLN A C 1
ATOM 691 O O . GLN A 1 93 ? -47.459 -13.371 65.159 1.00 94.00 93 GLN A O 1
ATOM 696 N N . ILE A 1 94 ? -49.075 -11.807 65.224 1.00 93.94 94 ILE A N 1
ATOM 697 C CA . ILE A 1 94 ? -49.190 -11.683 66.673 1.00 93.94 94 ILE A CA 1
ATOM 698 C C . ILE A 1 94 ? -50.200 -12.723 67.157 1.00 93.94 94 ILE A C 1
ATOM 700 O O . ILE A 1 94 ? -51.366 -12.703 66.744 1.00 93.94 94 ILE A O 1
ATOM 704 N N . MET A 1 95 ? -49.740 -13.630 68.018 1.00 90.50 95 MET A N 1
ATOM 705 C CA . MET A 1 95 ? -50.497 -14.815 68.426 1.00 90.50 95 MET A CA 1
ATOM 706 C C . MET A 1 95 ? -51.303 -14.612 69.714 1.00 90.50 95 MET A C 1
ATOM 708 O O . MET A 1 95 ? -52.434 -15.084 69.801 1.00 90.50 95 MET A O 1
ATOM 712 N N . ASP A 1 96 ? -50.744 -13.925 70.714 1.00 88.88 96 ASP A N 1
ATOM 713 C CA . ASP A 1 96 ? -51.312 -13.874 72.067 1.00 88.88 96 ASP A CA 1
ATOM 714 C C . ASP A 1 96 ? -51.910 -12.503 72.397 1.00 88.88 96 ASP A C 1
ATOM 716 O O . ASP A 1 96 ? -51.192 -11.558 72.689 1.00 88.88 96 ASP A O 1
ATOM 720 N N . TRP A 1 97 ? -53.241 -12.424 72.402 1.00 90.56 97 TRP A N 1
ATOM 721 C CA . TRP A 1 97 ? -54.007 -11.212 72.721 1.00 90.56 97 TRP A CA 1
ATOM 722 C C . TRP A 1 97 ? -54.604 -11.237 74.138 1.00 90.56 97 TRP A C 1
ATOM 724 O O . TRP A 1 97 ? -55.576 -10.534 74.409 1.00 90.56 97 TRP A O 1
ATOM 734 N N . SER A 1 98 ? -54.097 -12.080 75.041 1.00 85.56 98 SER A N 1
ATOM 735 C CA . SER A 1 98 ? -54.663 -12.255 76.390 1.00 85.56 98 SER A CA 1
ATOM 736 C C . SER A 1 98 ? -54.541 -11.016 77.284 1.00 85.56 98 SER A C 1
ATOM 738 O O . SER A 1 98 ? -55.394 -10.795 78.140 1.00 85.56 98 SER A O 1
ATOM 740 N N . THR A 1 99 ? -53.519 -10.184 77.062 1.00 85.69 99 THR A N 1
ATOM 741 C CA . THR A 1 99 ? -53.292 -8.921 77.788 1.00 85.69 99 THR A CA 1
ATOM 742 C C . THR A 1 99 ? -54.026 -7.728 77.178 1.00 85.69 99 THR A C 1
ATOM 744 O O . THR A 1 99 ? -53.978 -6.628 77.738 1.00 85.69 99 THR A O 1
ATOM 747 N N . ALA A 1 100 ? -54.667 -7.931 76.023 1.00 90.06 100 ALA A N 1
ATOM 748 C CA . ALA A 1 100 ? -55.267 -6.856 75.259 1.00 90.06 100 ALA A CA 1
ATOM 749 C C . ALA A 1 100 ? -56.501 -6.292 75.965 1.00 90.06 100 ALA A C 1
ATOM 751 O O . ALA A 1 100 ? -57.271 -7.022 76.594 1.00 90.06 100 ALA A O 1
ATOM 752 N N . ARG A 1 101 ? -56.697 -4.980 75.847 1.00 88.62 101 ARG A N 1
ATOM 753 C CA . ARG A 1 101 ? -57.799 -4.257 76.484 1.00 88.62 101 ARG A CA 1
ATOM 754 C C . ARG A 1 101 ? -58.454 -3.305 75.494 1.00 88.62 101 ARG A C 1
ATOM 756 O O . ARG A 1 101 ? -57.773 -2.652 74.707 1.00 88.62 101 ARG A O 1
ATOM 763 N N . GLN A 1 102 ? -59.782 -3.249 75.559 1.00 88.38 102 GLN A N 1
ATOM 764 C CA . GLN A 1 102 ? -60.575 -2.226 74.890 1.00 88.38 102 GLN A CA 1
ATOM 765 C C . GLN A 1 102 ? -60.521 -0.963 75.752 1.00 88.38 102 GLN A C 1
ATOM 767 O O . GLN A 1 102 ? -60.841 -1.016 76.938 1.00 88.38 102 GLN A O 1
ATOM 772 N N . LEU A 1 103 ? -60.099 0.151 75.169 1.00 84.69 103 LEU A N 1
ATOM 773 C CA . LEU A 1 103 ? -60.096 1.446 75.832 1.00 84.69 103 LEU A CA 1
ATOM 774 C C . LEU A 1 103 ? -61.515 2.028 75.848 1.00 84.69 103 LEU A C 1
ATOM 776 O O . LEU A 1 103 ? -62.230 1.983 74.842 1.00 84.69 103 LEU A O 1
ATOM 780 N N . GLU A 1 104 ? -61.916 2.587 76.988 1.00 78.69 104 GLU A N 1
ATOM 781 C CA . GLU A 1 104 ? -63.185 3.300 77.138 1.00 78.69 104 GLU A CA 1
ATOM 782 C C . GLU A 1 104 ? -62.982 4.807 76.896 1.00 78.69 104 GLU A C 1
ATOM 784 O O . GLU A 1 104 ? -61.964 5.363 77.312 1.00 78.69 104 GLU A O 1
ATOM 789 N N . PRO A 1 105 ? -63.918 5.507 76.226 1.00 73.69 105 PRO A N 1
ATOM 790 C CA . PRO A 1 105 ? -63.815 6.951 76.039 1.00 73.69 105 PRO A CA 1
ATOM 791 C C . PRO A 1 105 ? -63.870 7.741 77.368 1.00 73.69 105 PRO A C 1
ATOM 793 O O . PRO A 1 105 ? -64.689 7.411 78.227 1.00 73.69 105 PRO A O 1
ATOM 796 N N . PRO A 1 106 ? -63.111 8.849 77.505 1.00 69.62 106 PRO A N 1
ATOM 797 C CA . PRO A 1 106 ? -62.196 9.399 76.508 1.00 69.62 106 PRO A CA 1
ATOM 798 C C . PRO A 1 106 ? -60.884 8.606 76.442 1.00 69.62 106 PRO A C 1
ATOM 800 O O . PRO A 1 106 ? -60.238 8.366 77.457 1.00 69.62 106 PRO A O 1
ATOM 803 N N . LEU A 1 107 ? -60.486 8.244 75.220 1.00 69.50 107 LEU A N 1
ATOM 804 C CA . LEU A 1 107 ? -59.235 7.539 74.952 1.00 69.50 107 LEU A CA 1
ATOM 805 C C . LEU A 1 107 ? -58.050 8.404 75.402 1.00 69.50 107 LEU A C 1
ATOM 807 O O . LEU A 1 107 ? -57.962 9.572 75.013 1.00 69.50 107 LEU A O 1
ATOM 811 N N . SER A 1 108 ? -57.133 7.837 76.186 1.00 73.00 108 SER A N 1
ATOM 812 C CA . SER A 1 108 ? -55.851 8.470 76.488 1.00 73.00 108 SER A CA 1
ATOM 813 C C . SER A 1 108 ? -54.803 7.966 75.492 1.00 73.00 108 SER A C 1
ATOM 815 O O . SER A 1 108 ? -54.504 6.772 75.489 1.00 73.00 108 SER A O 1
ATOM 817 N N . PRO A 1 109 ? -54.182 8.840 74.677 1.00 67.69 109 PRO A N 1
ATOM 818 C CA . PRO A 1 109 ? -53.082 8.444 73.791 1.00 67.69 109 PRO A CA 1
ATOM 819 C C . PRO A 1 109 ? -51.918 7.782 74.542 1.00 67.69 109 PRO A C 1
ATOM 821 O O . PRO A 1 109 ? -51.185 6.978 73.976 1.00 67.69 109 PRO A O 1
ATOM 824 N N . LEU A 1 110 ? -51.781 8.061 75.844 1.00 74.81 110 LEU A N 1
ATOM 825 C CA . LEU A 1 110 ? -50.759 7.459 76.697 1.00 74.81 110 LEU A CA 1
ATOM 826 C C . LEU A 1 110 ? -50.941 5.941 76.864 1.00 74.81 110 LEU A C 1
ATOM 828 O O . LEU A 1 110 ? -49.948 5.259 77.115 1.00 74.81 110 LEU A O 1
ATOM 832 N N . ASP A 1 111 ? -52.148 5.397 76.677 1.00 79.06 111 ASP A N 1
ATOM 833 C CA . ASP A 1 111 ? -52.401 3.954 76.787 1.00 79.06 111 ASP A CA 1
ATOM 834 C C . ASP A 1 111 ? -51.756 3.172 75.628 1.00 79.06 111 ASP A C 1
ATOM 836 O O . ASP A 1 111 ? -51.177 2.102 75.829 1.00 79.06 111 ASP A O 1
ATOM 840 N N . GLU A 1 112 ? -51.771 3.732 74.416 1.00 88.38 112 GLU A N 1
ATOM 841 C CA . GLU A 1 112 ? -51.171 3.124 73.219 1.00 88.38 112 GLU A CA 1
ATOM 842 C C . GLU A 1 112 ? -49.637 3.115 73.272 1.00 88.38 112 GLU A C 1
ATOM 844 O O . GLU A 1 112 ? -48.980 2.234 72.703 1.00 88.38 112 GLU A O 1
ATOM 849 N N . THR A 1 113 ? -49.043 4.046 74.027 1.00 89.88 113 THR A N 1
ATOM 850 C CA . THR A 1 113 ? -47.585 4.153 74.181 1.00 89.88 113 THR A CA 1
ATOM 851 C C . THR A 1 113 ? -46.948 2.943 74.875 1.00 89.88 113 THR A C 1
ATOM 853 O O . THR A 1 113 ? -45.724 2.779 74.830 1.00 89.88 113 THR A O 1
ATOM 856 N N . ILE A 1 114 ? -47.754 2.079 75.506 1.00 88.38 114 ILE A N 1
ATOM 857 C CA . ILE A 1 114 ? -47.315 0.791 76.059 1.00 88.38 114 ILE A CA 1
ATOM 858 C C . ILE A 1 114 ? -46.907 -0.157 74.926 1.00 88.38 114 ILE A C 1
ATOM 860 O O . ILE A 1 114 ? -45.841 -0.773 74.983 1.00 88.38 114 ILE A O 1
ATOM 864 N N . ASP A 1 115 ? -47.711 -0.233 73.864 1.00 91.88 115 ASP A N 1
ATOM 865 C CA . ASP A 1 115 ? -47.383 -1.044 72.691 1.00 91.88 115 ASP A CA 1
ATOM 866 C C . ASP A 1 115 ? -46.222 -0.430 71.909 1.00 91.88 115 ASP A C 1
ATOM 868 O O . ASP A 1 115 ? -45.362 -1.158 71.419 1.00 91.88 115 ASP A O 1
ATOM 872 N N . VAL A 1 116 ? -46.139 0.903 71.846 1.00 93.75 116 VAL A N 1
ATOM 873 C CA . VAL A 1 116 ? -45.004 1.608 71.225 1.00 93.75 116 VAL A CA 1
ATOM 874 C C . VAL A 1 116 ? -43.694 1.312 71.959 1.00 93.75 116 VAL A C 1
ATOM 876 O O . VAL A 1 116 ? -42.682 1.046 71.309 1.00 93.75 116 VAL A O 1
ATOM 879 N N . LEU A 1 117 ? -43.703 1.275 73.295 1.00 91.62 117 LEU A N 1
ATOM 880 C CA . LEU A 1 117 ? -42.541 0.868 74.089 1.00 91.62 117 LEU A CA 1
ATOM 881 C C . LEU A 1 117 ? -42.109 -0.566 73.758 1.00 91.62 117 LEU A C 1
ATOM 883 O O . LEU A 1 117 ? -40.922 -0.828 73.558 1.00 91.62 117 LEU A O 1
ATOM 887 N N . ALA A 1 118 ? -43.066 -1.488 73.662 1.00 91.62 118 ALA A N 1
ATOM 888 C CA . ALA A 1 118 ? -42.793 -2.882 73.337 1.00 91.62 118 ALA A CA 1
ATOM 889 C C . ALA A 1 118 ? -42.276 -3.068 71.895 1.00 91.62 118 ALA A C 1
ATOM 891 O O . ALA A 1 118 ? -41.319 -3.809 71.666 1.00 91.62 118 ALA A O 1
ATOM 892 N N . LEU A 1 119 ? -42.839 -2.346 70.922 1.00 94.44 119 LEU A N 1
ATOM 893 C CA . LEU A 1 119 ? -42.334 -2.300 69.546 1.00 94.44 119 LEU A CA 1
ATOM 894 C C . LEU A 1 119 ? -40.916 -1.713 69.487 1.00 94.44 119 LEU A C 1
ATOM 896 O O . LEU A 1 119 ? -40.062 -2.244 68.776 1.00 94.44 119 LEU A O 1
ATOM 900 N N . GLY A 1 120 ? -40.639 -0.673 70.280 1.00 93.50 120 GLY A N 1
ATOM 901 C CA . GLY A 1 120 ? -39.304 -0.103 70.462 1.00 93.50 120 GLY A CA 1
ATOM 902 C C . GLY A 1 120 ? -38.305 -1.096 71.051 1.00 93.50 120 GLY A C 1
ATOM 903 O O . GLY A 1 120 ? -37.160 -1.151 70.608 1.00 93.50 120 GLY A O 1
ATOM 904 N N . ALA A 1 121 ? -38.742 -1.928 71.997 1.00 92.06 121 ALA A N 1
ATOM 905 C CA . ALA A 1 121 ? -37.923 -2.986 72.578 1.00 92.06 121 ALA A CA 1
ATOM 906 C C . ALA A 1 121 ? -37.567 -4.070 71.558 1.00 92.06 121 ALA A C 1
ATOM 908 O O . ALA A 1 121 ? -36.397 -4.431 71.439 1.00 92.06 121 ALA A O 1
ATOM 909 N N . ILE A 1 122 ? -38.545 -4.518 70.765 1.00 93.44 122 ILE A N 1
ATOM 910 C CA . ILE A 1 122 ? -38.322 -5.473 69.672 1.00 93.44 122 ILE A CA 1
ATOM 911 C C . ILE A 1 122 ? -37.378 -4.870 68.624 1.00 93.44 122 ILE A C 1
ATOM 913 O O . ILE A 1 122 ? -36.445 -5.531 68.174 1.00 93.44 122 ILE A O 1
ATOM 917 N N . LEU A 1 123 ? -37.578 -3.603 68.245 1.00 94.75 123 LEU A N 1
ATOM 918 C CA . LEU A 1 123 ? -36.697 -2.908 67.305 1.00 94.75 123 LEU A CA 1
ATOM 919 C C . LEU A 1 123 ? -35.268 -2.778 67.858 1.00 94.75 123 LEU A C 1
ATOM 921 O O . LEU A 1 123 ? -34.309 -3.005 67.124 1.00 94.75 123 LEU A O 1
ATOM 925 N N . CYS A 1 124 ? -35.116 -2.472 69.145 1.00 93.31 124 CYS A N 1
ATOM 926 C CA . CYS A 1 124 ? -33.821 -2.418 69.818 1.00 93.31 124 CYS A CA 1
ATOM 927 C C . CYS A 1 124 ? -33.105 -3.770 69.798 1.00 93.31 124 CYS A C 1
ATOM 929 O O . CYS A 1 124 ? -31.934 -3.833 69.422 1.00 93.31 124 CYS A O 1
ATOM 931 N N . GLU A 1 125 ? -33.815 -4.855 70.096 1.00 92.75 125 GLU A N 1
ATOM 932 C CA . GLU A 1 125 ? -33.271 -6.212 70.029 1.00 92.75 125 GLU A CA 1
ATOM 933 C C . GLU A 1 125 ? -32.881 -6.593 68.595 1.00 92.75 125 GLU A C 1
ATOM 935 O O . GLU A 1 125 ? -31.813 -7.151 68.356 1.00 92.75 125 GLU A O 1
ATOM 940 N N . VAL A 1 126 ? -33.682 -6.201 67.600 1.00 93.38 126 VAL A N 1
ATOM 941 C CA . VAL A 1 126 ? -33.359 -6.417 66.182 1.00 93.38 126 VAL A CA 1
ATOM 942 C C . VAL A 1 126 ? -32.088 -5.678 65.755 1.00 93.38 126 VAL A C 1
ATOM 944 O O . VAL A 1 126 ? -31.331 -6.220 64.945 1.00 93.38 126 VAL A O 1
ATOM 947 N N . LEU A 1 127 ? -31.865 -4.461 66.256 1.00 93.69 127 LEU A N 1
ATOM 948 C CA . LEU A 1 127 ? -30.732 -3.612 65.877 1.00 93.69 127 LEU A CA 1
ATOM 949 C C . LEU A 1 127 ? -29.446 -3.955 66.637 1.00 93.69 127 LEU A C 1
ATOM 951 O O . LEU A 1 127 ? -28.367 -3.936 66.044 1.00 93.69 127 LEU A O 1
ATOM 955 N N . THR A 1 128 ? -29.561 -4.257 67.929 1.00 92.19 128 THR A N 1
ATOM 956 C CA . THR A 1 128 ? -28.420 -4.445 68.838 1.00 92.19 128 THR A CA 1
ATOM 957 C C . THR A 1 128 ? -28.108 -5.915 69.116 1.00 92.19 128 THR A C 1
ATOM 959 O O . THR A 1 128 ? -26.991 -6.224 69.516 1.00 92.19 128 THR A O 1
ATOM 962 N N . GLY A 1 129 ? -29.060 -6.822 68.879 1.00 90.06 129 GLY A N 1
ATOM 963 C CA . GLY A 1 129 ? -28.987 -8.231 69.275 1.00 90.06 129 GLY A CA 1
ATOM 964 C C . GLY A 1 129 ? -29.367 -8.490 70.734 1.00 90.06 129 GLY A C 1
ATOM 965 O O . GLY A 1 129 ? -29.461 -9.646 71.127 1.00 90.06 129 GLY A O 1
ATOM 966 N N . GLU A 1 130 ? -29.602 -7.446 71.534 1.00 88.19 130 GLU A N 1
ATOM 967 C CA . GLU A 1 130 ? -29.962 -7.567 72.946 1.00 88.19 130 GLU A CA 1
ATOM 968 C C . GLU A 1 130 ? -31.243 -6.777 73.251 1.00 88.19 130 GLU A C 1
ATOM 970 O O . GLU A 1 130 ? -31.379 -5.634 72.803 1.00 88.19 130 GLU A O 1
ATOM 975 N N . PRO A 1 131 ? -32.180 -7.315 74.053 1.00 88.25 131 PRO A N 1
ATOM 976 C CA . PRO A 1 131 ? -33.344 -6.550 74.480 1.00 88.25 131 PRO A CA 1
ATOM 977 C C . PRO A 1 131 ? -32.913 -5.358 75.353 1.00 88.25 131 PRO A C 1
ATOM 979 O O . PRO A 1 131 ? -31.834 -5.378 75.956 1.00 88.25 131 PRO A O 1
ATOM 982 N N . PRO A 1 132 ? -33.730 -4.296 75.454 1.00 86.69 132 PRO A N 1
ATOM 983 C CA . PRO A 1 132 ? -33.405 -3.125 76.271 1.00 86.69 132 PRO A CA 1
ATOM 984 C C . PRO A 1 132 ? -33.176 -3.462 77.755 1.00 86.69 132 PRO A C 1
ATOM 986 O O . PRO A 1 132 ? -32.228 -2.939 78.340 1.00 86.69 132 PRO A O 1
ATOM 989 N N . TRP A 1 133 ? -33.965 -4.382 78.323 1.00 80.94 133 TRP A N 1
ATOM 990 C CA . TRP A 1 133 ? -33.863 -4.881 79.703 1.00 80.94 133 TRP A CA 1
ATOM 991 C C . TRP A 1 133 ? -33.642 -6.403 79.734 1.00 80.94 133 TRP A C 1
ATOM 993 O O . TRP A 1 133 ? -34.135 -7.138 78.877 1.00 80.94 133 TRP A O 1
ATOM 1003 N N . ARG A 1 134 ? -32.898 -6.899 80.732 1.00 63.91 134 ARG A N 1
ATOM 1004 C CA . ARG A 1 134 ? -32.420 -8.302 80.785 1.00 63.91 134 ARG A CA 1
ATOM 1005 C C . ARG A 1 134 ? -33.389 -9.296 81.437 1.00 63.91 134 ARG A C 1
ATOM 1007 O O . ARG A 1 134 ? -33.164 -10.498 81.354 1.00 63.91 134 ARG A O 1
ATOM 1014 N N . SER A 1 135 ? -34.470 -8.831 82.062 1.00 56.97 135 SER A N 1
ATOM 1015 C CA . SER A 1 135 ? -35.438 -9.671 82.791 1.00 56.97 135 SER A CA 1
ATOM 1016 C C . SER A 1 135 ? -36.443 -10.432 81.905 1.00 56.97 135 SER A C 1
ATOM 1018 O O . SER A 1 135 ? -37.321 -11.114 82.426 1.00 56.97 135 SER A O 1
ATOM 1020 N N . GLY A 1 136 ? -36.330 -10.368 80.573 1.00 51.84 136 GLY A N 1
ATOM 1021 C CA . GLY A 1 136 ? -37.049 -11.262 79.651 1.00 51.84 136 GLY A CA 1
ATOM 1022 C C . GLY A 1 136 ? -38.570 -11.072 79.541 1.00 51.84 136 GLY A C 1
ATOM 1023 O O . GLY A 1 136 ? -39.204 -11.757 78.741 1.00 51.84 136 GLY A O 1
ATOM 1024 N N . SER A 1 137 ? -39.187 -10.151 80.287 1.00 49.91 137 SER A N 1
ATOM 1025 C CA . SER A 1 137 ? -40.599 -9.787 80.119 1.00 49.91 137 SER A CA 1
ATOM 1026 C C . SER A 1 137 ? -40.896 -8.437 80.777 1.00 49.91 137 SER A C 1
ATOM 1028 O O . SER A 1 137 ? -40.345 -8.130 81.831 1.00 49.91 137 SER A O 1
ATOM 1030 N N . LEU A 1 138 ? -41.809 -7.656 80.184 1.00 53.75 138 LEU A N 1
ATOM 1031 C CA . LEU A 1 138 ? -42.586 -6.636 80.900 1.00 53.75 138 LEU A CA 1
ATOM 1032 C C . LEU A 1 138 ? -43.462 -7.378 81.919 1.00 53.75 138 LEU A C 1
ATOM 1034 O O . LEU A 1 138 ? -44.629 -7.659 81.659 1.00 53.75 138 LEU A O 1
ATOM 1038 N N . VAL A 1 139 ? -42.888 -7.831 83.031 1.00 41.41 139 VAL A N 1
ATOM 1039 C CA . VAL A 1 139 ? -43.708 -8.257 84.163 1.00 41.41 139 VAL A CA 1
ATOM 1040 C C . VAL A 1 139 ? -43.950 -7.006 84.983 1.00 41.41 139 VAL A C 1
ATOM 1042 O O . VAL A 1 139 ? -43.047 -6.503 85.640 1.00 41.41 139 VAL A O 1
ATOM 1045 N N . ASP A 1 140 ? -45.192 -6.546 84.883 1.00 45.62 140 ASP A N 1
ATOM 1046 C CA . ASP A 1 140 ? -45.822 -5.462 85.628 1.00 45.62 140 ASP A CA 1
ATOM 1047 C C . ASP A 1 140 ? -45.748 -4.051 84.989 1.00 45.62 140 ASP A C 1
ATOM 1049 O O . ASP A 1 140 ? -44.743 -3.344 85.113 1.00 45.62 140 ASP A O 1
ATOM 1053 N N . PRO A 1 141 ? -46.844 -3.586 84.344 1.00 43.31 141 PRO A N 1
ATOM 1054 C CA . PRO A 1 141 ? -47.021 -2.195 83.911 1.00 43.31 141 PRO A CA 1
ATOM 1055 C C . PRO A 1 141 ? -46.847 -1.158 85.038 1.00 43.31 141 PRO A C 1
ATOM 1057 O O . PRO A 1 141 ? -46.718 0.028 84.744 1.00 43.31 141 PRO A O 1
ATOM 1060 N N . GLY A 1 142 ? -46.851 -1.581 86.310 1.00 44.69 142 GLY A N 1
ATOM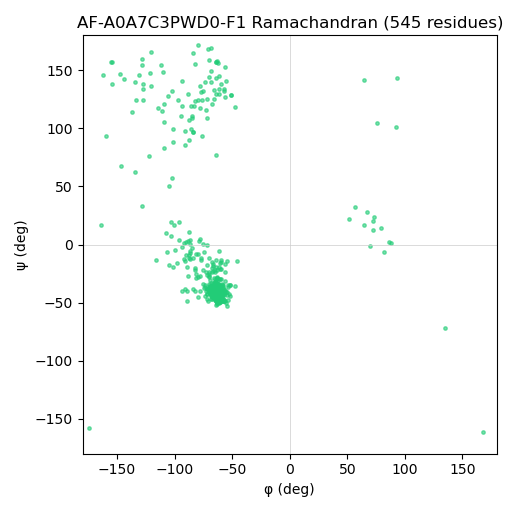 1061 C CA . GLY A 1 142 ? -46.722 -0.712 87.480 1.00 44.69 142 GLY A CA 1
ATOM 1062 C C . GLY A 1 142 ? -45.301 -0.441 87.993 1.00 44.69 142 GLY A C 1
ATOM 1063 O O . GLY A 1 142 ? -45.165 0.416 88.863 1.00 44.69 142 GLY A O 1
ATOM 1064 N N . GLN A 1 143 ? -44.247 -1.119 87.506 1.00 51.56 143 GLN A N 1
ATOM 1065 C CA . GLN A 1 143 ? -42.882 -0.945 88.055 1.00 51.56 143 GLN A CA 1
ATOM 1066 C C . GLN A 1 143 ? -41.893 -0.164 87.185 1.00 51.56 143 GLN A C 1
ATOM 1068 O O . GLN A 1 143 ? -40.826 0.179 87.687 1.00 51.56 143 GLN A O 1
ATOM 1073 N N . GLY A 1 144 ? -42.260 0.197 85.951 1.00 53.84 144 GLY A N 1
ATOM 1074 C CA . GLY A 1 144 ? -41.432 1.015 85.059 1.00 53.84 144 GLY A CA 1
ATOM 1075 C C . GLY A 1 144 ? -40.116 0.339 84.644 1.00 53.84 144 GLY A C 1
ATOM 1076 O O . GLY A 1 144 ? -39.438 -0.325 85.422 1.00 53.84 144 GLY A O 1
ATOM 1077 N N . ALA A 1 145 ? -39.709 0.511 83.388 1.00 58.34 145 ALA A N 1
ATOM 1078 C CA . ALA A 1 145 ? -38.332 0.193 83.021 1.00 58.34 145 ALA A CA 1
ATOM 1079 C C . ALA A 1 145 ? -37.391 1.100 83.833 1.00 58.34 145 ALA A C 1
ATOM 1081 O O . ALA A 1 145 ? -37.640 2.304 83.940 1.00 58.34 145 ALA A O 1
ATOM 1082 N N . ARG A 1 146 ? -36.323 0.543 84.419 1.00 66.62 146 ARG A N 1
ATOM 1083 C CA . ARG A 1 146 ? -35.354 1.357 85.163 1.00 66.62 146 ARG A CA 1
ATOM 1084 C C . ARG A 1 146 ? -34.691 2.325 84.188 1.00 66.62 146 ARG A C 1
ATOM 1086 O O . ARG A 1 146 ? -34.202 1.906 83.141 1.00 66.62 146 ARG A O 1
ATOM 1093 N N . GLU A 1 147 ? -34.659 3.607 84.537 1.00 72.38 147 GLU A N 1
ATOM 1094 C CA . GLU A 1 147 ? -34.072 4.671 83.708 1.00 72.38 147 GLU A CA 1
ATOM 1095 C C . GLU A 1 147 ? -32.632 4.330 83.270 1.00 72.38 147 GLU A C 1
ATOM 1097 O O . GLU A 1 147 ? -32.249 4.559 82.123 1.00 72.38 147 GLU A O 1
ATOM 1102 N N . GLU A 1 148 ? -31.877 3.650 84.140 1.00 76.94 148 GLU A N 1
ATOM 1103 C CA . GLU A 1 148 ? -30.538 3.116 83.865 1.00 76.94 148 GLU A CA 1
ATOM 1104 C C . GLU A 1 148 ? -30.501 2.071 82.730 1.00 76.94 148 GLU A C 1
ATOM 1106 O O . GLU A 1 148 ? -29.602 2.101 81.887 1.00 76.94 148 GLU A O 1
ATOM 1111 N N . GLU A 1 149 ? -31.473 1.154 82.665 1.00 81.75 149 GLU A N 1
ATOM 1112 C CA . GLU A 1 149 ? -31.538 0.120 81.620 1.00 81.75 149 GLU A CA 1
ATOM 1113 C C . GLU A 1 149 ? -31.892 0.728 80.258 1.00 81.75 149 GLU A C 1
ATOM 1115 O O . GLU A 1 149 ? -31.299 0.365 79.237 1.00 81.75 149 GLU A O 1
ATOM 1120 N N . LEU A 1 150 ? -32.802 1.709 80.241 1.00 84.19 150 LEU A N 1
ATOM 1121 C CA . LEU A 1 150 ? -33.159 2.453 79.031 1.00 84.19 150 LEU A CA 1
ATOM 1122 C C . LEU A 1 150 ? -31.983 3.294 78.515 1.00 84.19 150 LEU A C 1
ATOM 1124 O O . LEU A 1 150 ? -31.717 3.301 77.311 1.00 84.19 150 LEU A O 1
ATOM 1128 N N . ALA A 1 151 ? -31.226 3.940 79.408 1.00 85.19 151 ALA A N 1
ATOM 1129 C CA . ALA A 1 151 ? -30.013 4.672 79.045 1.00 85.19 151 ALA A CA 1
ATOM 1130 C C . ALA A 1 151 ? -28.924 3.745 78.468 1.00 85.19 151 ALA A C 1
ATOM 1132 O O . ALA A 1 151 ? -28.273 4.072 77.467 1.00 85.19 151 ALA A O 1
ATOM 1133 N N . ALA A 1 152 ? -28.750 2.552 79.046 1.00 87.69 152 ALA A N 1
ATOM 1134 C CA . ALA A 1 152 ? -27.839 1.542 78.515 1.00 87.69 152 ALA A CA 1
ATOM 1135 C C . ALA A 1 152 ? -28.278 1.038 77.127 1.00 87.69 152 ALA A C 1
ATOM 1137 O O . ALA A 1 152 ? -27.440 0.870 76.240 1.00 87.69 152 ALA A O 1
ATOM 1138 N N . ALA A 1 153 ? -29.580 0.824 76.912 1.00 89.75 153 ALA A N 1
ATOM 1139 C CA . ALA A 1 153 ? -30.131 0.441 75.611 1.00 89.75 153 ALA A CA 1
ATOM 1140 C C . ALA A 1 153 ? -29.930 1.538 74.553 1.00 89.75 153 ALA A C 1
ATOM 1142 O O . ALA A 1 153 ? -29.497 1.242 73.440 1.00 89.75 153 ALA A O 1
ATOM 1143 N N . ALA A 1 154 ? -30.162 2.804 74.910 1.00 90.69 154 ALA A N 1
ATOM 1144 C CA . ALA A 1 154 ? -29.889 3.948 74.042 1.00 90.69 154 ALA A CA 1
ATOM 1145 C C . ALA A 1 154 ? -28.408 4.014 73.630 1.00 90.69 154 ALA A C 1
ATOM 1147 O O . ALA A 1 154 ? -28.107 4.227 72.457 1.00 90.69 154 ALA A O 1
ATOM 1148 N N . SER A 1 155 ? -27.493 3.737 74.564 1.00 92.44 155 SER A N 1
ATOM 1149 C CA . SER A 1 155 ? -26.052 3.696 74.286 1.00 92.44 155 SER A CA 1
ATOM 1150 C C . SER A 1 155 ? -25.674 2.548 73.339 1.00 92.44 155 SER A C 1
ATOM 1152 O O . SER A 1 155 ? -24.865 2.739 72.431 1.00 92.44 155 SER A O 1
ATOM 1154 N N . ARG A 1 156 ? -26.285 1.360 73.497 1.00 93.56 156 ARG A N 1
ATOM 1155 C CA . ARG A 1 156 ? -26.112 0.240 72.549 1.00 93.56 156 ARG A CA 1
ATOM 1156 C C . ARG A 1 156 ? -26.643 0.590 71.160 1.00 93.56 156 ARG A C 1
ATOM 1158 O O . ARG A 1 156 ? -25.984 0.279 70.174 1.00 93.56 156 ARG A O 1
ATOM 1165 N N . LEU A 1 157 ? -27.799 1.251 71.085 1.00 94.12 157 LEU A N 1
ATOM 1166 C CA . LEU A 1 157 ? -28.405 1.714 69.835 1.00 94.12 157 LEU A CA 1
ATOM 1167 C C . LEU A 1 157 ? -27.492 2.695 69.086 1.00 94.12 157 LEU A C 1
ATOM 1169 O O . LEU A 1 157 ? -27.261 2.508 67.889 1.00 94.12 157 LEU A O 1
ATOM 1173 N N . ASP A 1 158 ? -26.909 3.667 69.791 1.00 94.06 158 ASP A N 1
ATOM 1174 C CA . ASP A 1 158 ? -25.954 4.623 69.214 1.00 94.06 158 ASP A CA 1
ATOM 1175 C C . ASP A 1 158 ? -24.678 3.925 68.694 1.00 94.06 158 ASP A C 1
ATOM 1177 O O . ASP A 1 158 ? -24.111 4.333 67.679 1.00 94.06 158 ASP A O 1
ATOM 1181 N N . ALA A 1 159 ? -24.263 2.819 69.322 1.00 92.44 159 ALA A N 1
ATOM 1182 C CA . ALA A 1 159 ? -23.090 2.038 68.925 1.00 92.44 159 ALA A CA 1
ATOM 1183 C C . ALA A 1 159 ? -23.317 1.082 67.732 1.00 92.44 159 ALA A C 1
ATOM 1185 O O . ALA A 1 159 ? -22.355 0.510 67.220 1.00 92.44 159 ALA A O 1
ATOM 1186 N N . THR A 1 160 ? -24.555 0.898 67.255 1.00 89.62 160 THR A N 1
ATOM 1187 C CA . THR A 1 160 ? -24.862 -0.052 66.159 1.00 89.62 160 THR A CA 1
ATOM 1188 C C . THR A 1 160 ? -24.278 0.342 64.799 1.00 89.62 160 THR A C 1
ATOM 1190 O O . THR A 1 160 ? -24.191 -0.501 63.901 1.00 89.62 160 THR A O 1
ATOM 1193 N N . GLY A 1 161 ? -23.942 1.626 64.611 1.00 86.31 161 GLY A N 1
ATOM 1194 C CA . GLY A 1 161 ? -23.550 2.187 63.314 1.00 86.31 161 GLY A CA 1
ATOM 1195 C C . GLY A 1 161 ? -24.669 2.159 62.263 1.00 86.31 161 GLY A C 1
ATOM 1196 O O . GLY A 1 161 ? -24.389 2.242 61.067 1.00 86.31 161 GLY A O 1
ATOM 1197 N N . PHE A 1 162 ? -25.927 1.979 62.685 1.00 88.00 162 PHE A N 1
ATOM 1198 C CA . PHE A 1 162 ? -27.086 1.960 61.796 1.00 88.00 162 PHE A CA 1
ATOM 1199 C C . PHE A 1 162 ? -27.538 3.379 61.411 1.00 88.00 162 PHE A C 1
ATOM 1201 O O . PHE A 1 162 ? -27.034 4.372 61.935 1.00 88.00 162 PHE A O 1
ATOM 1208 N N . ASP A 1 163 ? -28.483 3.486 60.470 1.00 90.56 163 ASP A N 1
ATOM 1209 C CA . ASP A 1 163 ? -29.023 4.780 60.046 1.00 90.56 163 ASP A CA 1
ATOM 1210 C C . ASP A 1 163 ? -29.588 5.551 61.243 1.00 90.56 163 ASP A C 1
ATOM 1212 O O . ASP A 1 163 ? -30.420 5.040 62.001 1.00 90.56 163 ASP A O 1
ATOM 1216 N N . HIS A 1 164 ? -29.125 6.792 61.390 1.00 92.31 164 HIS A N 1
ATOM 1217 C CA . HIS A 1 164 ? -29.426 7.643 62.534 1.00 92.31 164 HIS A CA 1
ATOM 1218 C C . HIS A 1 164 ? -30.933 7.831 62.751 1.00 92.31 164 HIS A C 1
ATOM 1220 O O . HIS A 1 164 ? -31.375 7.921 63.894 1.00 92.31 164 HIS A O 1
ATOM 1226 N N . ASN A 1 165 ? -31.741 7.824 61.685 1.00 92.31 165 ASN A N 1
ATOM 1227 C CA . ASN A 1 165 ? -33.187 7.997 61.805 1.00 92.31 165 ASN A CA 1
ATOM 1228 C C . ASN A 1 165 ? -33.842 6.797 62.496 1.00 92.31 165 ASN A C 1
ATOM 1230 O O . ASN A 1 165 ? -34.680 6.976 63.373 1.00 92.31 165 ASN A O 1
ATOM 1234 N N . ILE A 1 166 ? -33.417 5.574 62.165 1.00 93.94 166 ILE A N 1
ATOM 1235 C CA . ILE A 1 166 ? -33.959 4.355 62.782 1.00 93.94 166 ILE A CA 1
ATOM 1236 C C . ILE A 1 166 ? -33.450 4.174 64.213 1.00 93.94 166 ILE A C 1
ATOM 1238 O O . ILE A 1 166 ? -34.211 3.757 65.086 1.00 93.94 166 ILE A O 1
ATOM 1242 N N . VAL A 1 167 ? -32.193 4.539 64.474 1.00 94.88 167 VAL A N 1
ATOM 1243 C CA . VAL A 1 167 ? -31.639 4.585 65.836 1.00 94.88 167 VAL A CA 1
ATOM 1244 C C . VAL A 1 167 ? -32.440 5.559 66.706 1.00 94.88 167 VAL A C 1
ATOM 1246 O O . VAL A 1 167 ? -32.882 5.195 67.796 1.00 94.88 167 VAL A O 1
ATOM 1249 N N . ASN A 1 168 ? -32.706 6.768 66.207 1.00 95.44 168 ASN A N 1
ATOM 1250 C CA . ASN A 1 168 ? -33.510 7.759 66.919 1.00 95.44 168 ASN A CA 1
ATOM 1251 C C . ASN A 1 168 ? -34.965 7.320 67.101 1.00 95.44 168 ASN A C 1
ATOM 1253 O O . ASN A 1 168 ? -35.529 7.550 68.169 1.00 95.44 168 ASN A O 1
ATOM 1257 N N . LEU A 1 169 ? -35.568 6.668 66.103 1.00 95.56 169 LEU A N 1
ATOM 1258 C CA . LEU A 1 169 ? -36.913 6.107 66.215 1.00 95.56 169 LEU A CA 1
ATOM 1259 C C . LEU A 1 169 ? -36.987 5.071 67.345 1.00 95.56 169 LEU A C 1
ATOM 1261 O O . LEU A 1 169 ? -37.872 5.158 68.197 1.00 95.56 169 LEU A O 1
ATOM 1265 N N . ALA A 1 170 ? -36.028 4.141 67.407 1.00 95.38 170 ALA A N 1
ATOM 1266 C CA . ALA A 1 170 ? -35.946 3.154 68.483 1.00 95.38 170 ALA A CA 1
ATOM 1267 C C . ALA A 1 170 ? -35.782 3.823 69.861 1.00 95.38 170 ALA A C 1
ATOM 1269 O O . ALA A 1 170 ? -36.484 3.462 70.805 1.00 95.38 170 ALA A O 1
ATOM 1270 N N . LYS A 1 171 ? -34.925 4.849 69.967 1.00 94.94 171 LYS A N 1
ATOM 1271 C CA . LYS A 1 171 ? -34.724 5.625 71.206 1.00 94.94 171 LYS A CA 1
ATOM 1272 C C . LYS A 1 171 ? -35.988 6.368 71.648 1.00 94.94 171 LYS A C 1
ATOM 1274 O O . LYS A 1 171 ? -36.321 6.323 72.826 1.00 94.94 171 LYS A O 1
ATOM 1279 N N . ARG A 1 172 ? -36.720 6.997 70.719 1.00 95.06 172 ARG A N 1
ATOM 1280 C CA . ARG A 1 172 ? -38.006 7.667 71.000 1.00 95.06 172 ARG A CA 1
ATOM 1281 C C . ARG A 1 172 ? -39.059 6.680 71.497 1.00 95.06 172 ARG A C 1
ATOM 1283 O O . ARG A 1 172 ? -39.755 6.975 72.459 1.00 95.06 172 ARG A O 1
ATOM 1290 N N . CYS A 1 173 ? -39.151 5.493 70.896 1.00 94.50 173 CYS A N 1
ATOM 1291 C CA . CYS A 1 173 ? -40.065 4.450 71.373 1.00 94.50 173 CYS A CA 1
ATOM 1292 C C . CYS A 1 173 ? -39.718 3.981 72.798 1.00 94.50 173 CYS A C 1
ATOM 1294 O O . CYS A 1 173 ? -40.611 3.679 73.583 1.00 94.50 173 CYS A O 1
ATOM 1296 N N . LEU A 1 174 ? -38.426 3.960 73.142 1.00 92.25 174 LEU A N 1
ATOM 1297 C CA . LEU A 1 174 ? -37.901 3.566 74.452 1.00 92.25 174 LEU A CA 1
ATOM 1298 C C . LEU A 1 174 ? -37.831 4.708 75.482 1.00 92.25 174 LEU A C 1
ATOM 1300 O O . LEU A 1 174 ? -37.217 4.529 76.534 1.00 92.25 174 LEU A O 1
ATOM 1304 N N . ALA A 1 175 ? -38.431 5.873 75.222 1.00 90.44 175 ALA A N 1
ATOM 1305 C CA . ALA A 1 175 ? -38.376 6.988 76.164 1.00 90.44 175 ALA A CA 1
ATOM 1306 C C . ALA A 1 175 ? -38.999 6.611 77.523 1.00 90.44 175 ALA A C 1
ATOM 1308 O O . ALA A 1 175 ? -40.047 5.960 77.586 1.00 90.44 175 ALA A O 1
ATOM 1309 N N . ALA A 1 176 ? -38.357 7.018 78.623 1.00 83.69 176 ALA A N 1
ATOM 1310 C CA . ALA A 1 176 ? -38.819 6.689 79.974 1.00 83.69 176 ALA A CA 1
ATOM 1311 C C . ALA A 1 176 ? -40.220 7.265 80.243 1.00 83.69 176 ALA A C 1
ATOM 1313 O O . ALA A 1 176 ? -41.106 6.552 80.713 1.00 83.69 176 ALA A O 1
ATOM 1314 N N . ASN A 1 177 ? -40.440 8.521 79.853 1.00 86.06 177 ASN A N 1
ATOM 1315 C CA . ASN A 1 177 ? -41.730 9.191 79.929 1.00 86.06 177 ASN A CA 1
ATOM 1316 C C . ASN A 1 177 ? -42.619 8.821 78.718 1.00 86.06 177 ASN A C 1
ATOM 1318 O O . ASN A 1 177 ? -42.217 9.058 77.576 1.00 86.06 177 ASN A O 1
ATOM 1322 N N . PRO A 1 178 ? -43.836 8.281 78.935 1.00 87.00 178 PRO A N 1
ATOM 1323 C CA . PRO A 1 178 ? -44.795 7.968 77.872 1.00 87.00 178 PRO A CA 1
ATOM 1324 C C . PRO A 1 178 ? -45.099 9.125 76.906 1.00 87.00 178 PRO A C 1
ATOM 1326 O O . PRO A 1 178 ? -45.278 8.890 75.713 1.00 87.00 178 PRO A O 1
ATOM 1329 N N . ALA A 1 179 ? -45.114 10.373 77.387 1.00 87.88 179 ALA A N 1
ATOM 1330 C CA . ALA A 1 179 ? -45.372 11.549 76.548 1.00 87.88 179 ALA A CA 1
ATOM 1331 C C . ALA A 1 179 ? -44.265 11.825 75.511 1.00 87.88 179 ALA A C 1
ATOM 1333 O O . ALA A 1 179 ? -44.536 12.439 74.482 1.00 87.88 179 ALA A O 1
ATOM 1334 N N . ASP A 1 180 ? -43.043 11.338 75.746 1.00 90.56 180 ASP A N 1
ATOM 1335 C CA . ASP A 1 180 ? -41.910 11.519 74.829 1.00 90.56 180 ASP A CA 1
ATOM 1336 C C . ASP A 1 180 ? -41.858 10.433 73.735 1.00 90.56 180 ASP A C 1
ATOM 1338 O O . ASP A 1 180 ? -41.063 10.513 72.791 1.00 90.56 180 ASP A O 1
ATOM 1342 N N . ARG A 1 181 ? -42.721 9.412 73.837 1.00 93.25 181 ARG A N 1
ATOM 1343 C CA . ARG A 1 181 ? -42.860 8.350 72.836 1.00 93.25 181 ARG A CA 1
ATOM 1344 C C . ARG A 1 181 ? -43.762 8.807 71.686 1.00 93.25 181 ARG A C 1
ATOM 1346 O O . ARG A 1 181 ? -44.636 9.657 71.881 1.00 93.25 181 ARG A O 1
ATOM 1353 N N . PRO A 1 182 ? -43.616 8.227 70.480 1.00 94.38 182 PRO A N 1
ATOM 1354 C CA . PRO A 1 182 ? -44.660 8.314 69.466 1.00 94.38 182 PRO A CA 1
ATOM 1355 C C . PRO A 1 182 ? -46.004 7.895 70.073 1.00 94.38 182 PRO A C 1
ATOM 1357 O O . PRO A 1 182 ? -46.088 6.851 70.714 1.00 94.38 182 PRO A O 1
ATOM 1360 N N . GLN A 1 183 ? -47.033 8.725 69.905 1.00 90.06 183 GLN A N 1
ATOM 1361 C CA . GLN A 1 183 ? -48.323 8.501 70.568 1.00 90.06 183 GLN A CA 1
ATOM 1362 C C . GLN A 1 183 ? -49.110 7.338 69.949 1.00 90.06 183 GLN A C 1
ATOM 1364 O O . GLN A 1 183 ? -49.910 6.720 70.633 1.00 90.06 183 GLN A O 1
ATOM 1369 N N . HIS A 1 184 ? -48.826 7.006 68.686 1.00 90.50 184 HIS A N 1
ATOM 1370 C CA . HIS A 1 184 ? -49.484 5.936 67.938 1.00 90.50 184 HIS A CA 1
ATOM 1371 C C . HIS A 1 184 ? -48.441 5.041 67.264 1.00 90.50 184 HIS A C 1
ATOM 1373 O O . HIS A 1 184 ? -47.416 5.529 66.769 1.00 90.50 184 HIS A O 1
ATOM 1379 N N . ALA A 1 185 ? -48.719 3.737 67.163 1.00 93.25 185 ALA A N 1
ATOM 1380 C CA . ALA A 1 185 ? -47.854 2.803 66.432 1.00 93.25 185 ALA A CA 1
ATOM 1381 C C . ALA A 1 185 ? -47.768 3.108 64.919 1.00 93.25 185 ALA A C 1
ATOM 1383 O O . ALA A 1 185 ? -46.807 2.697 64.265 1.00 93.25 185 ALA A O 1
ATOM 1384 N N . GLU A 1 186 ? -48.731 3.860 64.373 1.00 94.25 186 GLU A N 1
ATOM 1385 C CA . GLU A 1 186 ? -48.741 4.318 62.977 1.00 94.25 186 GLU A CA 1
ATOM 1386 C C . GLU A 1 186 ? -47.506 5.162 62.639 1.00 94.25 186 GLU A C 1
ATOM 1388 O O . GLU A 1 186 ? -46.843 4.894 61.642 1.00 94.25 186 GLU A O 1
ATOM 1393 N N . VAL A 1 187 ? -47.109 6.081 63.527 1.00 94.44 187 VAL A N 1
ATOM 1394 C CA . VAL A 1 187 ? -45.914 6.927 63.342 1.00 94.44 187 VAL A CA 1
ATOM 1395 C C . VAL A 1 187 ? -44.651 6.070 63.205 1.00 94.44 187 VAL A C 1
ATOM 1397 O O . VAL A 1 187 ? -43.797 6.318 62.356 1.00 94.44 187 VAL A O 1
ATOM 1400 N N . VAL A 1 188 ? -44.544 5.012 64.014 1.00 95.50 188 VAL A N 1
ATOM 1401 C CA . VAL A 1 188 ? -43.411 4.076 63.957 1.00 95.50 188 VAL A CA 1
ATOM 1402 C C . VAL A 1 188 ? -43.424 3.284 62.648 1.00 95.50 188 VAL A C 1
ATOM 1404 O O . VAL A 1 188 ? -42.370 3.080 62.042 1.00 95.50 188 VAL A O 1
ATOM 1407 N N . ALA A 1 189 ? -44.605 2.861 62.184 1.00 96.25 189 ALA A N 1
ATOM 1408 C CA . ALA A 1 189 ? -44.762 2.163 60.911 1.00 96.25 189 ALA A CA 1
ATOM 1409 C C . ALA A 1 189 ? -44.380 3.050 59.713 1.00 96.25 189 ALA A C 1
ATOM 1411 O O . ALA A 1 189 ? -43.688 2.584 58.806 1.00 96.25 189 ALA A O 1
ATOM 1412 N N . GLU A 1 190 ? -44.791 4.317 59.708 1.00 95.00 190 GLU A N 1
ATOM 1413 C CA . GLU A 1 190 ? -44.468 5.272 58.645 1.00 95.00 190 GLU A CA 1
ATOM 1414 C C . GLU A 1 190 ? -42.965 5.547 58.560 1.00 95.00 190 GLU A C 1
ATOM 1416 O O . GLU A 1 190 ? -42.369 5.384 57.490 1.00 95.00 190 GLU A O 1
ATOM 1421 N N . GLU A 1 191 ? -42.326 5.897 59.682 1.00 95.31 191 GLU A N 1
ATOM 1422 C CA . GLU A 1 191 ? -40.892 6.207 59.713 1.00 95.31 191 GLU A CA 1
ATOM 1423 C C . GLU A 1 191 ? -40.038 4.982 59.324 1.00 95.31 191 GLU A C 1
ATOM 1425 O O . GLU A 1 191 ? -39.117 5.084 58.503 1.00 95.31 191 GLU A O 1
ATOM 1430 N N . LEU A 1 192 ? -40.373 3.792 59.839 1.00 94.75 192 LEU A N 1
ATOM 1431 C CA . LEU A 1 192 ? -39.672 2.552 59.495 1.00 94.75 192 LEU A CA 1
ATOM 1432 C C . LEU A 1 192 ? -39.914 2.132 58.033 1.00 94.75 192 LEU A C 1
ATOM 1434 O O . LEU A 1 192 ? -38.990 1.674 57.351 1.00 94.75 192 LEU A O 1
ATOM 1438 N N . GLY A 1 193 ? -41.137 2.313 57.529 1.00 94.06 193 GLY A N 1
ATOM 1439 C CA . GLY A 1 193 ? -41.504 2.040 56.141 1.00 94.06 193 GLY A CA 1
ATOM 1440 C C . GLY A 1 193 ? -40.776 2.946 55.149 1.00 94.06 193 GLY A C 1
ATOM 1441 O O . GLY A 1 193 ? -40.225 2.454 54.160 1.00 94.06 193 GLY A O 1
ATOM 1442 N N . ALA A 1 194 ? -40.695 4.246 55.443 1.00 93.12 194 ALA A N 1
ATOM 1443 C CA . ALA A 1 194 ? -39.962 5.217 54.634 1.00 93.12 194 ALA A CA 1
ATOM 1444 C C . ALA A 1 194 ? -38.474 4.852 54.516 1.00 93.12 194 ALA A C 1
ATOM 1446 O O . ALA A 1 194 ? -37.898 4.898 53.425 1.00 93.12 194 ALA A O 1
ATOM 1447 N N . HIS A 1 195 ? -37.857 4.412 55.615 1.00 92.25 195 HIS A N 1
ATOM 1448 C CA . HIS A 1 195 ? -36.466 3.971 55.604 1.00 92.25 195 HIS A CA 1
ATOM 1449 C C . HIS A 1 195 ? -36.249 2.720 54.736 1.00 92.25 195 HIS A C 1
ATOM 1451 O O . HIS A 1 195 ? -35.348 2.696 53.892 1.00 92.25 195 HIS A O 1
ATOM 1457 N N . LEU A 1 196 ? -37.090 1.689 54.888 1.00 92.12 196 LEU A N 1
ATOM 1458 C CA . LEU A 1 196 ? -36.999 0.470 54.074 1.00 92.12 196 LEU A CA 1
ATOM 1459 C C . LEU A 1 196 ? -37.210 0.759 52.579 1.00 92.12 196 LEU A C 1
ATOM 1461 O O . LEU A 1 196 ? -36.493 0.210 51.738 1.00 92.12 196 LEU A O 1
ATOM 1465 N N . ALA A 1 197 ? -38.131 1.666 52.239 1.00 91.50 197 ALA A N 1
ATOM 1466 C CA . ALA A 1 197 ? -38.340 2.117 50.865 1.00 91.50 197 ALA A CA 1
ATOM 1467 C C . ALA A 1 197 ? -37.108 2.848 50.301 1.00 91.50 197 ALA A C 1
ATOM 1469 O O . ALA A 1 197 ? -36.700 2.583 49.166 1.00 91.50 197 ALA A O 1
ATOM 1470 N N . ALA A 1 198 ? -36.467 3.713 51.094 1.00 89.56 198 ALA A N 1
ATOM 1471 C CA . ALA A 1 198 ? -35.250 4.415 50.693 1.00 89.56 198 ALA A CA 1
ATOM 1472 C C . ALA A 1 198 ? -34.078 3.451 50.433 1.00 89.56 198 ALA A C 1
ATOM 1474 O O . ALA A 1 198 ? -33.351 3.612 49.449 1.00 89.56 198 ALA A O 1
ATOM 1475 N N . LEU A 1 199 ? -33.911 2.419 51.267 1.00 89.12 199 LEU A N 1
ATOM 1476 C CA . LEU A 1 199 ? -32.908 1.373 51.045 1.00 89.12 199 LEU A CA 1
ATOM 1477 C C . LEU A 1 199 ? -33.172 0.596 49.747 1.00 89.12 199 LEU A C 1
ATOM 1479 O O . LEU A 1 199 ? -32.254 0.409 48.946 1.00 89.12 199 LEU A O 1
ATOM 1483 N N . ALA A 1 200 ? -34.425 0.204 49.500 1.00 88.50 200 ALA A N 1
ATOM 1484 C CA . ALA A 1 200 ? -34.809 -0.492 48.273 1.00 88.50 200 ALA A CA 1
ATOM 1485 C C . ALA A 1 200 ? -34.579 0.371 47.017 1.00 88.50 200 ALA A C 1
ATOM 1487 O O . ALA A 1 200 ? -34.095 -0.127 45.999 1.00 88.50 200 ALA A O 1
ATOM 1488 N N . ALA A 1 201 ? -34.876 1.672 47.086 1.00 88.38 201 ALA A N 1
ATOM 1489 C CA . ALA A 1 201 ? -34.640 2.608 45.989 1.00 88.38 201 ALA A CA 1
ATOM 1490 C C . ALA A 1 201 ? -33.143 2.765 45.671 1.00 88.38 201 ALA A C 1
ATOM 1492 O O . ALA A 1 201 ? -32.757 2.718 44.502 1.00 88.38 201 ALA A O 1
ATOM 1493 N N . ARG A 1 202 ? -32.287 2.886 46.698 1.00 88.00 202 ARG A N 1
ATOM 1494 C CA . ARG A 1 202 ? -30.823 2.966 46.529 1.00 88.00 202 ARG A CA 1
ATOM 1495 C C . ARG A 1 202 ? -30.248 1.703 45.883 1.00 88.00 202 ARG A C 1
ATOM 1497 O O . ARG A 1 202 ? -29.410 1.816 44.991 1.00 88.00 202 ARG A O 1
ATOM 1504 N N . ALA A 1 203 ? -30.718 0.521 46.286 1.00 85.62 203 ALA A N 1
ATOM 1505 C CA . ALA A 1 203 ? -30.291 -0.746 45.691 1.00 85.62 203 ALA A CA 1
ATOM 1506 C C . ALA A 1 203 ? -30.626 -0.811 44.189 1.00 85.62 203 ALA A C 1
ATOM 1508 O O . ALA A 1 203 ? -29.737 -1.043 43.371 1.00 85.62 203 ALA A O 1
ATOM 1509 N N . ARG A 1 204 ? -31.872 -0.485 43.813 1.00 88.19 204 ARG A N 1
ATOM 1510 C CA . ARG A 1 204 ? -32.308 -0.448 42.403 1.00 88.19 204 ARG A CA 1
ATOM 1511 C C . ARG A 1 204 ? -31.528 0.571 41.571 1.00 88.19 204 ARG A C 1
ATOM 1513 O O . ARG A 1 204 ? -31.142 0.280 40.444 1.00 88.19 204 ARG A O 1
ATOM 1520 N N . ALA A 1 205 ? -31.273 1.762 42.116 1.00 87.06 205 ALA A N 1
ATOM 1521 C CA . ALA A 1 205 ? -30.493 2.788 41.424 1.00 87.06 205 ALA A CA 1
ATOM 1522 C C . ALA A 1 205 ? -29.048 2.331 41.150 1.00 87.06 205 ALA A C 1
ATOM 1524 O O . ALA A 1 205 ? -28.518 2.582 40.068 1.00 87.06 205 ALA A O 1
ATOM 1525 N N . SER A 1 206 ? -28.431 1.624 42.102 1.00 83.38 206 SER A N 1
ATOM 1526 C CA . SER A 1 206 ? -27.096 1.037 41.939 1.00 83.38 206 SER A CA 1
ATOM 1527 C C . SER A 1 206 ? -27.066 -0.036 40.844 1.00 83.38 206 SER A C 1
ATOM 1529 O O . SER A 1 206 ? -26.183 -0.018 39.987 1.00 83.38 206 SER A O 1
ATOM 1531 N N . GLU A 1 207 ? -28.063 -0.926 40.811 1.00 86.06 207 GLU A N 1
ATOM 1532 C CA . GLU A 1 207 ? -28.185 -1.955 39.768 1.00 86.06 207 GLU A CA 1
ATOM 1533 C C . GLU A 1 207 ? -28.321 -1.343 38.369 1.00 86.06 207 GLU A C 1
ATOM 1535 O O . GLU A 1 207 ? -27.597 -1.731 37.450 1.00 86.06 207 GLU A O 1
ATOM 1540 N N . LEU A 1 208 ? -29.186 -0.338 38.215 1.00 89.12 208 LEU A N 1
ATOM 1541 C CA . LEU A 1 208 ? -29.357 0.379 36.950 1.00 89.12 208 LEU A CA 1
ATOM 1542 C C . LEU A 1 208 ? -28.068 1.099 36.524 1.00 89.12 208 LEU A C 1
ATOM 1544 O O . LEU A 1 208 ? -27.685 1.049 35.354 1.00 89.12 208 LEU A O 1
ATOM 1548 N N . ALA A 1 209 ? -27.358 1.731 37.464 1.00 87.50 209 ALA A N 1
ATOM 1549 C CA . ALA A 1 209 ? -26.078 2.379 37.185 1.00 87.50 209 ALA A CA 1
ATOM 1550 C C . ALA A 1 209 ? -25.002 1.368 36.747 1.00 87.50 209 ALA A C 1
ATOM 1552 O O . ALA A 1 209 ? -24.244 1.640 35.813 1.00 87.50 209 ALA A O 1
ATOM 1553 N N . ALA A 1 210 ? -24.958 0.188 37.373 1.00 84.25 210 ALA A N 1
ATOM 1554 C CA . ALA A 1 210 ? -24.047 -0.889 36.997 1.00 84.25 210 ALA A CA 1
ATOM 1555 C C . ALA A 1 210 ? -24.355 -1.436 35.592 1.00 84.25 210 ALA A C 1
ATOM 1557 O O . ALA A 1 210 ? -23.431 -1.629 34.797 1.00 84.25 210 ALA A O 1
ATOM 1558 N N . GLN A 1 211 ? -25.635 -1.624 35.254 1.00 84.69 211 GLN A N 1
ATOM 1559 C CA . GLN A 1 211 ? -26.063 -2.031 33.910 1.00 84.69 211 GLN A CA 1
ATOM 1560 C C . GLN A 1 211 ? -25.660 -0.990 32.855 1.00 84.69 211 GLN A C 1
ATOM 1562 O O . GLN A 1 211 ? -24.988 -1.328 31.878 1.00 84.69 211 GLN A O 1
ATOM 1567 N N . ALA A 1 212 ? -25.951 0.291 33.097 1.00 86.38 212 ALA A N 1
ATOM 1568 C CA . ALA A 1 212 ? -25.575 1.378 32.192 1.00 86.38 212 ALA A CA 1
ATOM 1569 C C . ALA A 1 212 ? -24.047 1.497 32.010 1.00 86.38 212 ALA A C 1
ATOM 1571 O O . ALA A 1 212 ? -23.556 1.773 30.911 1.00 86.38 212 ALA A O 1
ATOM 1572 N N . ALA A 1 213 ? -23.266 1.263 33.071 1.00 82.44 213 ALA A N 1
ATOM 1573 C CA . ALA A 1 213 ? -21.807 1.245 32.994 1.00 82.44 213 ALA A CA 1
ATOM 1574 C C . ALA A 1 213 ? -21.286 0.075 32.139 1.00 82.44 213 ALA A C 1
ATOM 1576 O O . ALA A 1 213 ? -20.358 0.255 31.341 1.00 82.44 213 ALA A O 1
ATOM 1577 N N . GLN A 1 214 ? -21.892 -1.111 32.254 1.00 81.12 214 GLN A N 1
ATOM 1578 C CA . GLN A 1 214 ? -21.536 -2.272 31.434 1.00 81.12 214 GLN A CA 1
ATOM 1579 C C . GLN A 1 214 ? -21.838 -2.050 29.946 1.00 81.12 214 GLN A C 1
ATOM 1581 O O . GLN A 1 214 ? -21.015 -2.414 29.097 1.00 81.12 214 GLN A O 1
ATOM 1586 N N . GLU A 1 215 ? -22.970 -1.422 29.622 1.00 81.19 215 GLU A N 1
ATOM 1587 C CA . GLU A 1 215 ? -23.331 -1.079 28.243 1.00 81.19 215 GLU A CA 1
ATOM 1588 C C . GLU A 1 215 ? -22.345 -0.082 27.630 1.00 81.19 215 GLU A C 1
ATOM 1590 O O . GLU A 1 215 ? -21.742 -0.379 26.591 1.00 81.19 215 GLU A O 1
ATOM 1595 N N . LYS A 1 216 ? -22.056 1.028 28.325 1.00 83.38 216 LYS A N 1
ATOM 1596 C CA . LYS A 1 216 ? -21.056 2.015 27.876 1.00 83.38 216 LYS A CA 1
ATOM 1597 C C . LYS A 1 216 ? -19.675 1.387 27.665 1.00 83.38 216 LYS A C 1
ATOM 1599 O O . LYS A 1 216 ? -19.006 1.658 26.665 1.00 83.38 216 LYS A O 1
ATOM 1604 N N . ALA A 1 217 ? -19.245 0.492 28.557 1.00 77.75 217 ALA A N 1
ATOM 1605 C CA . ALA A 1 217 ? -17.976 -0.223 28.405 1.00 77.75 217 ALA A CA 1
ATOM 1606 C C . ALA A 1 217 ? -17.969 -1.163 27.183 1.00 77.75 217 ALA A C 1
ATOM 1608 O O . ALA A 1 217 ? -16.932 -1.349 26.534 1.00 77.75 217 ALA A O 1
ATOM 1609 N N . ARG A 1 218 ? -19.111 -1.776 26.840 1.00 76.38 218 ARG A N 1
ATOM 1610 C CA . ARG A 1 218 ? -19.246 -2.632 25.652 1.00 76.38 218 ARG A CA 1
ATOM 1611 C C . ARG A 1 218 ? -19.145 -1.821 24.363 1.00 76.38 218 ARG A C 1
ATOM 1613 O O . ARG A 1 218 ? -18.440 -2.257 23.451 1.00 76.38 218 ARG A O 1
ATOM 1620 N N . GLU A 1 219 ? -19.786 -0.661 24.296 1.00 78.94 219 GLU A N 1
ATOM 1621 C CA . GLU A 1 219 ? -19.715 0.239 23.139 1.00 78.94 219 GLU A CA 1
ATOM 1622 C C . GLU A 1 219 ? -18.310 0.815 22.939 1.00 78.94 219 GLU A C 1
ATOM 1624 O O . GLU A 1 219 ? -17.762 0.730 21.836 1.00 78.94 219 GLU A O 1
ATOM 1629 N N . GLY A 1 220 ? -17.663 1.276 24.015 1.00 76.62 220 GLY A N 1
ATOM 1630 C CA . GLY A 1 220 ? -16.289 1.785 23.956 1.00 76.62 220 GLY A CA 1
ATOM 1631 C C . GLY A 1 220 ? -15.290 0.755 23.410 1.00 76.62 220 GLY A C 1
ATOM 1632 O O . GLY A 1 220 ? -14.442 1.077 22.574 1.00 76.62 220 GLY A O 1
ATOM 1633 N N . ARG A 1 221 ? -15.426 -0.524 23.800 1.00 78.50 221 ARG A N 1
ATOM 1634 C CA . ARG A 1 221 ? -14.591 -1.618 23.265 1.00 78.50 221 ARG A CA 1
ATOM 1635 C C . ARG A 1 221 ? -14.826 -1.876 21.776 1.00 78.50 221 ARG A C 1
ATOM 1637 O O . ARG A 1 221 ? -13.859 -2.160 21.069 1.00 78.50 221 ARG A O 1
ATOM 1644 N N . LYS A 1 222 ? -16.073 -1.794 21.292 1.00 80.12 222 LYS A N 1
ATOM 1645 C CA . LYS A 1 222 ? -16.391 -1.969 19.862 1.00 80.12 222 LYS A CA 1
ATOM 1646 C C . LYS A 1 222 ? -15.741 -0.873 19.019 1.00 80.12 222 LYS A C 1
ATOM 1648 O O . LYS A 1 222 ? -15.054 -1.196 18.055 1.00 80.12 222 LYS A O 1
ATOM 1653 N N . SER A 1 223 ? -15.891 0.388 19.430 1.00 78.94 223 SER A N 1
ATOM 1654 C CA . SER A 1 223 ? -15.304 1.537 18.726 1.00 78.94 223 SER A CA 1
ATOM 1655 C C . SER A 1 223 ? -13.774 1.444 18.660 1.00 78.94 223 SER A C 1
ATOM 1657 O O . SER A 1 223 ? -13.182 1.555 17.587 1.00 78.94 223 SER A O 1
ATOM 1659 N N . ARG A 1 224 ? -13.120 1.094 19.778 1.00 77.69 224 ARG A N 1
ATOM 1660 C CA . ARG A 1 224 ? -11.658 0.932 19.817 1.00 77.69 224 ARG A CA 1
ATOM 1661 C C . ARG A 1 224 ? -11.156 -0.206 18.918 1.00 77.69 224 ARG A C 1
ATOM 1663 O O . ARG A 1 224 ? -10.126 -0.049 18.270 1.00 77.69 224 ARG A O 1
ATOM 1670 N N . ARG A 1 225 ? -11.877 -1.334 18.840 1.00 81.06 225 ARG A N 1
ATOM 1671 C CA . ARG A 1 225 ? -11.536 -2.447 17.929 1.00 81.06 225 ARG A CA 1
ATOM 1672 C C . ARG A 1 225 ? -11.668 -2.051 16.458 1.00 81.06 225 ARG A C 1
ATOM 1674 O O . ARG A 1 225 ? -10.777 -2.371 15.681 1.00 81.06 225 ARG A O 1
ATOM 1681 N N . LEU A 1 226 ? -12.737 -1.337 16.098 1.00 85.31 226 LEU A N 1
ATOM 1682 C CA . LEU A 1 226 ? -12.930 -0.794 14.748 1.00 85.31 226 LEU A CA 1
ATOM 1683 C C . LEU A 1 226 ? -11.812 0.183 14.369 1.00 85.31 226 LEU A C 1
ATOM 1685 O O . LEU A 1 226 ? -11.245 0.056 13.289 1.00 85.31 226 LEU A O 1
ATOM 1689 N N . GLY A 1 227 ? -11.435 1.090 15.276 1.00 82.50 227 GLY A N 1
ATOM 1690 C CA . GLY A 1 227 ? -10.322 2.018 15.055 1.00 82.50 227 GLY A CA 1
ATOM 1691 C C . GLY A 1 227 ? -8.986 1.308 14.803 1.00 82.50 227 GLY A C 1
ATOM 1692 O O . GLY A 1 227 ? -8.284 1.644 13.854 1.00 82.50 227 GLY A O 1
ATOM 1693 N N . ILE A 1 228 ? -8.659 0.280 15.598 1.00 87.31 228 ILE A N 1
ATOM 1694 C CA . ILE A 1 228 ? -7.438 -0.526 15.404 1.00 87.31 228 ILE A CA 1
ATOM 1695 C C . ILE A 1 228 ? -7.482 -1.285 14.069 1.00 87.31 228 ILE A C 1
ATOM 1697 O O . ILE A 1 228 ? -6.487 -1.305 13.349 1.00 87.31 228 ILE A O 1
ATOM 1701 N N . ALA A 1 229 ? -8.623 -1.885 13.718 1.00 86.75 229 ALA A N 1
ATOM 1702 C CA . ALA A 1 229 ? -8.777 -2.619 12.463 1.00 86.75 229 ALA A CA 1
ATOM 1703 C C . ALA A 1 229 ? -8.623 -1.706 11.235 1.00 86.75 229 ALA A C 1
ATOM 1705 O O . ALA A 1 229 ? -7.921 -2.066 10.292 1.00 86.75 229 ALA A O 1
ATOM 1706 N N . LEU A 1 230 ? -9.219 -0.508 11.265 1.00 90.31 230 LEU A N 1
ATOM 1707 C CA . LEU A 1 230 ? -9.073 0.489 10.201 1.00 90.31 230 LEU A CA 1
ATOM 1708 C C . LEU A 1 230 ? -7.622 0.970 10.065 1.00 90.31 230 LEU A C 1
ATOM 1710 O O . LEU A 1 230 ? -7.115 1.055 8.948 1.00 90.31 230 LEU A O 1
ATOM 1714 N N . ALA A 1 231 ? -6.927 1.224 11.179 1.00 88.75 231 ALA A N 1
ATOM 1715 C CA . ALA A 1 231 ? -5.515 1.605 11.157 1.00 88.75 231 ALA A CA 1
ATOM 1716 C C . ALA A 1 231 ? -4.617 0.493 10.579 1.00 88.75 231 ALA A C 1
ATOM 1718 O O . ALA A 1 231 ? -3.740 0.768 9.762 1.00 88.75 231 ALA A O 1
ATOM 1719 N N . ALA A 1 232 ? -4.863 -0.768 10.949 1.00 89.94 232 ALA A N 1
ATOM 1720 C CA . ALA A 1 232 ? -4.141 -1.914 10.397 1.00 89.94 232 ALA A CA 1
ATOM 1721 C C . ALA A 1 232 ? -4.392 -2.085 8.887 1.00 89.94 232 ALA A C 1
ATOM 1723 O O . ALA A 1 232 ? -3.451 -2.319 8.130 1.00 89.94 232 ALA A O 1
ATOM 1724 N N . ALA A 1 233 ? -5.639 -1.912 8.434 1.00 91.62 233 ALA A N 1
ATOM 1725 C CA . ALA A 1 233 ? -5.978 -1.953 7.013 1.00 91.62 233 ALA A CA 1
ATOM 1726 C C . ALA A 1 233 ? -5.274 -0.832 6.226 1.00 91.62 233 ALA A C 1
ATOM 1728 O O . ALA A 1 233 ? -4.710 -1.091 5.164 1.00 91.62 233 ALA A O 1
ATOM 1729 N N . ALA A 1 234 ? -5.234 0.389 6.769 1.00 91.31 234 ALA A N 1
ATOM 1730 C CA . ALA A 1 234 ? -4.523 1.511 6.157 1.00 91.31 234 ALA A CA 1
ATOM 1731 C C . ALA A 1 234 ? -3.012 1.243 6.025 1.00 91.31 234 ALA A C 1
ATOM 1733 O O . ALA A 1 234 ? -2.430 1.525 4.979 1.00 91.31 234 ALA A O 1
ATOM 1734 N N . LEU A 1 235 ? -2.385 0.641 7.044 1.00 93.38 235 LEU A N 1
ATOM 1735 C CA . LEU A 1 235 ? -0.970 0.254 6.996 1.00 93.38 235 LEU A CA 1
ATOM 1736 C C . LEU A 1 235 ? -0.687 -0.822 5.941 1.00 93.38 235 LEU A C 1
ATOM 1738 O O . LEU A 1 235 ? 0.328 -0.736 5.254 1.00 93.38 235 LEU A O 1
ATOM 1742 N N . LEU A 1 236 ? -1.578 -1.804 5.773 1.00 93.81 236 LEU A N 1
ATOM 1743 C CA . LEU A 1 236 ? -1.439 -2.829 4.732 1.00 93.81 236 LEU A CA 1
ATOM 1744 C C . LEU A 1 236 ? -1.543 -2.235 3.324 1.00 93.81 236 LEU A C 1
ATOM 1746 O O . LEU A 1 236 ? -0.750 -2.589 2.454 1.00 93.81 236 LEU A O 1
ATOM 1750 N N . VAL A 1 237 ? -2.478 -1.305 3.107 1.00 93.38 237 VAL A N 1
ATOM 1751 C CA . VAL A 1 237 ? -2.593 -0.584 1.831 1.00 93.38 237 VAL A CA 1
ATOM 1752 C C . VAL A 1 237 ? -1.328 0.230 1.565 1.00 93.38 237 VAL A C 1
ATOM 1754 O O . VAL A 1 237 ? -0.775 0.144 0.471 1.00 93.38 237 VAL A O 1
ATOM 1757 N N . LEU A 1 238 ? -0.826 0.961 2.565 1.00 94.19 238 LEU A N 1
ATOM 1758 C CA . LEU A 1 238 ? 0.407 1.739 2.439 1.00 94.19 238 LEU A CA 1
ATOM 1759 C C . LEU A 1 238 ? 1.608 0.840 2.104 1.00 94.19 238 LEU A C 1
ATOM 1761 O O . LEU A 1 238 ? 2.362 1.147 1.187 1.00 94.19 238 LEU A O 1
ATOM 1765 N N . ALA A 1 239 ? 1.757 -0.294 2.794 1.00 93.69 239 ALA A N 1
ATOM 1766 C CA . ALA A 1 239 ? 2.811 -1.267 2.516 1.00 93.69 239 ALA A CA 1
ATOM 1767 C C . ALA A 1 239 ? 2.700 -1.844 1.096 1.00 93.69 239 ALA A C 1
ATOM 1769 O O . ALA A 1 239 ? 3.714 -1.982 0.416 1.00 93.69 239 ALA A O 1
ATOM 1770 N N . GLY A 1 240 ? 1.480 -2.122 0.623 1.00 93.88 240 GLY A N 1
ATOM 1771 C CA . GLY A 1 240 ? 1.227 -2.572 -0.746 1.00 93.88 240 GLY A CA 1
ATOM 1772 C C . GLY A 1 240 ? 1.605 -1.526 -1.798 1.00 93.88 240 GLY A C 1
ATOM 1773 O O . GLY A 1 240 ? 2.271 -1.860 -2.776 1.00 93.88 240 GLY A O 1
ATOM 1774 N N . VAL A 1 241 ? 1.248 -0.256 -1.582 1.00 93.94 241 VAL A N 1
ATOM 1775 C CA . VAL A 1 241 ? 1.608 0.855 -2.481 1.00 93.94 241 VAL A CA 1
ATOM 1776 C C . VAL A 1 241 ? 3.120 1.077 -2.499 1.00 93.94 241 VAL A C 1
ATOM 1778 O O . VAL A 1 241 ? 3.711 1.148 -3.575 1.00 93.94 241 VAL A O 1
ATOM 1781 N N . CYS A 1 242 ? 3.761 1.134 -1.329 1.00 93.38 242 CYS A N 1
ATOM 1782 C CA . CYS A 1 242 ? 5.211 1.297 -1.221 1.00 93.38 242 CYS A CA 1
ATOM 1783 C C . CYS A 1 242 ? 5.967 0.114 -1.842 1.00 93.38 242 CYS A C 1
ATOM 1785 O O . CYS A 1 242 ? 6.924 0.323 -2.583 1.00 93.38 242 CYS A O 1
ATOM 1787 N N . GLY A 1 243 ? 5.519 -1.120 -1.589 1.00 93.56 243 GLY A N 1
ATOM 1788 C CA . GLY A 1 243 ? 6.094 -2.324 -2.190 1.00 93.56 243 GLY A CA 1
ATOM 1789 C C . GLY A 1 243 ? 5.934 -2.345 -3.711 1.00 93.56 243 GLY A C 1
ATOM 1790 O O . GLY A 1 243 ? 6.896 -2.611 -4.425 1.00 93.56 243 GLY A O 1
ATOM 1791 N N . GLY A 1 244 ? 4.753 -1.986 -4.222 1.00 91.69 244 GLY A N 1
ATOM 1792 C CA . GLY A 1 244 ? 4.511 -1.857 -5.660 1.00 91.69 244 GLY A CA 1
ATOM 1793 C C . GLY A 1 244 ? 5.400 -0.797 -6.316 1.00 91.69 244 GLY A C 1
ATOM 1794 O O . GLY A 1 244 ? 6.014 -1.064 -7.348 1.00 91.69 244 GLY A O 1
ATOM 1795 N N . ALA A 1 245 ? 5.531 0.379 -5.696 1.00 91.62 245 ALA A N 1
ATOM 1796 C CA . ALA A 1 245 ? 6.404 1.448 -6.181 1.00 91.62 245 ALA A CA 1
ATOM 1797 C C . ALA A 1 245 ? 7.884 1.028 -6.200 1.00 91.62 245 ALA A C 1
ATOM 1799 O O . ALA A 1 245 ? 8.584 1.309 -7.172 1.00 91.62 245 ALA A O 1
ATOM 1800 N N . TYR A 1 246 ? 8.346 0.312 -5.168 1.00 93.56 246 TYR A N 1
ATOM 1801 C CA . TYR A 1 246 ? 9.709 -0.218 -5.105 1.00 93.56 246 TYR A CA 1
ATOM 1802 C C . TYR A 1 246 ? 9.999 -1.198 -6.248 1.00 93.56 246 TYR A C 1
ATOM 1804 O O . TYR A 1 246 ? 11.006 -1.045 -6.932 1.00 93.56 246 TYR A O 1
ATOM 1812 N N . LEU A 1 247 ? 9.093 -2.145 -6.518 1.00 92.62 247 LEU A N 1
ATOM 1813 C CA . LEU A 1 247 ? 9.261 -3.117 -7.606 1.00 92.62 247 LEU A CA 1
ATOM 1814 C C . LEU A 1 247 ? 9.302 -2.449 -8.988 1.00 92.62 247 LEU A C 1
ATOM 1816 O O . LEU A 1 247 ? 10.097 -2.840 -9.842 1.00 92.62 247 LEU A O 1
ATOM 1820 N N . VAL A 1 248 ? 8.471 -1.426 -9.218 1.00 91.81 248 VAL A N 1
ATOM 1821 C CA . VAL A 1 248 ? 8.499 -0.647 -10.468 1.00 91.81 248 VAL A CA 1
ATOM 1822 C C . VAL A 1 248 ? 9.817 0.116 -10.604 1.00 91.81 248 VAL A C 1
ATOM 1824 O O . VAL A 1 248 ? 10.411 0.126 -11.682 1.00 91.81 248 VAL A O 1
ATOM 1827 N N . TRP A 1 249 ? 10.299 0.726 -9.520 1.00 90.56 249 TRP A N 1
ATOM 1828 C CA . TRP A 1 249 ? 11.577 1.435 -9.507 1.00 90.56 249 TRP A CA 1
ATOM 1829 C C . TRP A 1 249 ? 12.765 0.492 -9.753 1.00 90.56 249 TRP A C 1
ATOM 1831 O O . TRP A 1 249 ? 13.622 0.793 -10.583 1.00 90.56 249 TRP A O 1
ATOM 1841 N N . GLU A 1 250 ? 12.784 -0.683 -9.122 1.00 91.75 250 GLU A N 1
ATOM 1842 C CA . GLU A 1 250 ? 13.807 -1.715 -9.331 1.00 91.75 250 GLU A CA 1
ATOM 1843 C C . GLU A 1 250 ? 13.801 -2.238 -10.780 1.00 91.75 250 GLU A C 1
ATOM 1845 O O . GLU A 1 250 ? 14.850 -2.370 -11.422 1.00 91.75 250 GLU A O 1
ATOM 1850 N N . GLN A 1 251 ? 12.615 -2.458 -11.358 1.00 88.38 251 GLN A N 1
ATOM 1851 C CA . GLN A 1 251 ? 12.489 -2.802 -12.776 1.00 88.38 251 GLN A CA 1
ATOM 1852 C C . GLN A 1 251 ? 12.980 -1.680 -13.698 1.00 88.38 251 GLN A C 1
ATOM 1854 O O . GLN A 1 251 ? 13.616 -1.964 -14.711 1.00 88.38 251 GLN A O 1
ATOM 1859 N N . ALA A 1 252 ? 12.721 -0.414 -13.371 1.00 87.25 252 ALA A N 1
ATOM 1860 C CA . ALA A 1 252 ? 13.218 0.710 -14.159 1.00 87.25 252 ALA A CA 1
ATOM 1861 C C . ALA A 1 252 ? 14.756 0.776 -14.136 1.00 87.25 252 ALA A C 1
ATOM 1863 O O . ALA A 1 252 ? 15.373 0.905 -15.190 1.00 87.25 252 ALA A O 1
ATOM 1864 N N . GLN A 1 253 ? 15.379 0.598 -12.966 1.00 86.00 253 GLN A N 1
ATOM 1865 C CA . GLN A 1 253 ? 16.842 0.586 -12.828 1.00 86.00 253 GLN A CA 1
ATOM 1866 C C . GLN A 1 253 ? 17.490 -0.562 -13.611 1.00 86.00 253 GLN A C 1
ATOM 1868 O O . GLN A 1 253 ? 18.468 -0.363 -14.330 1.00 86.00 253 GLN A O 1
ATOM 1873 N N . THR A 1 254 ? 16.917 -1.767 -13.538 1.00 88.31 254 THR A N 1
ATOM 1874 C CA . THR A 1 254 ? 17.432 -2.914 -14.304 1.00 88.31 254 THR A CA 1
ATOM 1875 C C . THR A 1 254 ? 17.263 -2.740 -15.814 1.00 88.31 254 THR A C 1
ATOM 1877 O O . THR A 1 254 ? 18.128 -3.186 -16.568 1.00 88.31 254 THR A O 1
ATOM 1880 N N . ARG A 1 255 ? 16.198 -2.068 -16.274 1.00 86.44 255 ARG A N 1
ATOM 1881 C CA . ARG A 1 255 ? 16.027 -1.702 -17.691 1.00 86.44 255 ARG A CA 1
ATOM 1882 C C . ARG A 1 255 ? 17.101 -0.725 -18.156 1.00 86.44 255 ARG A C 1
ATOM 1884 O O . ARG A 1 255 ? 17.737 -1.009 -19.162 1.00 86.44 255 ARG A O 1
ATOM 1891 N N . VAL A 1 256 ? 17.357 0.344 -17.397 1.00 86.94 256 VAL A N 1
ATOM 1892 C CA . VAL A 1 256 ? 18.427 1.315 -17.696 1.00 86.94 256 VAL A CA 1
ATOM 1893 C C . VAL A 1 256 ? 19.783 0.614 -17.792 1.00 86.94 256 VAL A C 1
ATOM 1895 O O . VAL A 1 256 ? 20.493 0.773 -18.780 1.00 86.94 256 VAL A O 1
ATOM 1898 N N . ALA A 1 257 ? 20.119 -0.237 -16.816 1.00 88.00 257 ALA A N 1
ATOM 1899 C CA . ALA A 1 257 ? 21.389 -0.962 -16.810 1.00 88.00 257 ALA A CA 1
ATOM 1900 C C . ALA A 1 257 ? 21.540 -1.917 -18.011 1.00 88.00 257 ALA A C 1
ATOM 1902 O O . ALA A 1 257 ? 22.608 -1.988 -18.618 1.00 88.00 257 ALA A O 1
ATOM 1903 N N . ARG A 1 258 ? 20.475 -2.643 -18.383 1.00 89.31 258 ARG A N 1
ATOM 1904 C CA . ARG A 1 258 ? 20.483 -3.539 -19.554 1.00 89.31 258 ARG A CA 1
ATOM 1905 C C . ARG A 1 258 ? 20.584 -2.768 -20.865 1.00 89.31 258 ARG A C 1
ATOM 1907 O O . ARG A 1 258 ? 21.361 -3.164 -21.727 1.00 89.31 258 ARG A O 1
ATOM 1914 N N . ALA A 1 259 ? 19.827 -1.682 -21.003 1.00 87.56 259 ALA A N 1
ATOM 1915 C CA . ALA A 1 259 ? 19.870 -0.820 -22.177 1.00 87.56 259 ALA A CA 1
ATOM 1916 C C . ALA A 1 259 ? 21.263 -0.207 -22.367 1.00 87.56 259 ALA A C 1
ATOM 1918 O O . ALA A 1 259 ? 21.812 -0.272 -23.463 1.00 87.56 259 ALA A O 1
ATOM 1919 N N . ALA A 1 260 ? 21.870 0.302 -21.290 1.00 87.50 260 ALA A N 1
ATOM 1920 C CA . ALA A 1 260 ? 23.227 0.838 -21.314 1.00 87.50 260 ALA A CA 1
ATOM 1921 C C . ALA A 1 260 ? 24.271 -0.225 -21.701 1.00 87.50 260 ALA A C 1
ATOM 1923 O O . ALA A 1 260 ? 25.166 0.062 -22.494 1.00 87.50 260 ALA A O 1
ATOM 1924 N N . LEU A 1 261 ? 24.144 -1.460 -21.196 1.00 90.12 261 LEU A N 1
ATOM 1925 C CA . LEU A 1 261 ? 25.040 -2.564 -21.557 1.00 90.12 261 LEU A CA 1
ATOM 1926 C C . LEU A 1 261 ? 24.927 -2.948 -23.039 1.00 90.12 261 LEU A C 1
ATOM 1928 O O . LEU A 1 261 ? 25.939 -3.112 -23.710 1.00 90.12 261 LEU A O 1
ATOM 1932 N N . LEU A 1 262 ? 23.708 -3.094 -23.560 1.00 89.81 262 LEU A N 1
ATOM 1933 C CA . LEU A 1 262 ? 23.509 -3.448 -24.967 1.00 89.81 262 LEU A CA 1
ATOM 1934 C C . LEU A 1 262 ? 23.961 -2.315 -25.902 1.00 89.81 262 LEU A C 1
ATOM 1936 O O . LEU A 1 262 ? 24.570 -2.576 -26.938 1.00 89.81 262 LEU A O 1
ATOM 1940 N N . ALA A 1 263 ? 23.708 -1.058 -25.525 1.00 88.00 263 ALA A N 1
ATOM 1941 C CA . ALA A 1 263 ? 24.160 0.111 -26.273 1.00 88.00 263 ALA A CA 1
ATOM 1942 C C . ALA A 1 263 ? 25.690 0.239 -26.287 1.00 88.00 263 ALA A C 1
ATOM 1944 O O . ALA A 1 263 ? 26.257 0.523 -27.341 1.00 88.00 263 ALA A O 1
ATOM 1945 N N . SER A 1 264 ? 26.371 -0.024 -25.166 1.00 87.50 264 SER A N 1
ATOM 1946 C CA . SER A 1 264 ? 27.837 -0.001 -25.113 1.00 87.50 264 SER A CA 1
ATOM 1947 C C . SER A 1 264 ? 28.471 -1.153 -25.897 1.00 87.50 264 SER A C 1
ATOM 1949 O O . SER A 1 264 ? 29.453 -0.927 -26.598 1.00 87.50 264 SER A O 1
ATOM 1951 N N . GLN A 1 265 ? 27.876 -2.350 -25.874 1.00 90.75 265 GLN A N 1
ATOM 1952 C CA . GLN A 1 265 ? 28.307 -3.475 -26.714 1.00 90.75 265 GLN A CA 1
ATOM 1953 C C . GLN A 1 265 ? 28.171 -3.158 -28.208 1.00 90.75 265 GLN A C 1
ATOM 1955 O O . GLN A 1 265 ? 29.113 -3.363 -28.969 1.00 90.75 265 GLN A O 1
ATOM 1960 N N . ALA A 1 266 ? 27.028 -2.606 -28.628 1.00 88.50 266 ALA A N 1
ATOM 1961 C CA . ALA A 1 266 ? 26.816 -2.207 -30.018 1.00 88.50 266 ALA A CA 1
ATOM 1962 C C . ALA A 1 266 ? 27.770 -1.078 -30.456 1.00 88.50 266 ALA A C 1
ATOM 1964 O O . ALA A 1 266 ? 28.228 -1.069 -31.600 1.00 88.50 266 ALA A O 1
ATOM 1965 N N . LEU A 1 267 ? 28.103 -0.151 -29.548 1.00 90.88 267 LEU A N 1
ATOM 1966 C CA . LEU A 1 267 ? 29.105 0.891 -29.782 1.00 90.88 267 LEU A CA 1
ATOM 1967 C C . LEU A 1 267 ? 30.505 0.286 -29.976 1.00 90.88 267 LEU A C 1
ATOM 1969 O O . LEU A 1 267 ? 31.188 0.631 -30.937 1.00 90.88 267 LEU A O 1
ATOM 1973 N N . GLU A 1 268 ? 30.914 -0.651 -29.119 1.00 92.94 268 GLU A N 1
ATOM 1974 C CA . GLU A 1 268 ? 32.214 -1.326 -29.223 1.00 92.94 268 GLU A CA 1
ATOM 1975 C C . GLU A 1 268 ? 32.328 -2.149 -30.520 1.00 92.94 268 GLU A C 1
ATOM 1977 O O . GLU A 1 268 ? 33.367 -2.146 -31.183 1.00 92.94 268 GLU A O 1
ATOM 1982 N N . GLU A 1 269 ? 31.251 -2.827 -30.928 1.00 92.12 269 GLU A N 1
ATOM 1983 C CA . GLU A 1 269 ? 31.173 -3.505 -32.227 1.00 92.12 269 GLU A CA 1
ATOM 1984 C C . GLU A 1 269 ? 31.336 -2.527 -33.397 1.00 92.12 269 GLU A C 1
ATOM 1986 O O . GLU A 1 269 ? 32.056 -2.828 -34.353 1.00 92.12 269 GLU A O 1
ATOM 1991 N N . ALA A 1 270 ? 30.695 -1.356 -33.328 1.00 91.94 270 ALA A N 1
ATOM 1992 C CA . ALA A 1 270 ? 30.810 -0.324 -34.353 1.00 91.94 270 ALA A CA 1
ATOM 1993 C C . ALA A 1 270 ? 32.232 0.249 -34.440 1.00 91.94 270 ALA A C 1
ATOM 1995 O O . ALA A 1 270 ? 32.754 0.408 -35.543 1.00 91.94 270 ALA A O 1
ATOM 1996 N N . GLU A 1 271 ? 32.887 0.502 -33.303 1.00 93.12 271 GLU A N 1
ATOM 1997 C CA . GLU A 1 271 ? 34.281 0.962 -33.255 1.00 93.12 271 GLU A CA 1
ATOM 1998 C C . GLU A 1 271 ? 35.243 -0.077 -33.849 1.00 93.12 271 GLU A C 1
ATOM 2000 O O . GLU A 1 271 ? 36.097 0.272 -34.669 1.00 93.12 271 GLU A O 1
ATOM 2005 N N . LYS A 1 272 ? 35.076 -1.362 -33.504 1.00 92.81 272 LYS A N 1
ATOM 2006 C CA . LYS A 1 272 ? 35.866 -2.460 -34.088 1.00 92.81 272 LYS A CA 1
ATOM 2007 C C . LYS A 1 272 ? 35.659 -2.556 -35.595 1.00 92.81 272 LYS A C 1
ATOM 2009 O O . LYS A 1 272 ? 36.634 -2.594 -36.342 1.00 92.81 272 LYS A O 1
ATOM 2014 N N . ALA A 1 273 ? 34.408 -2.526 -36.051 1.00 91.00 273 ALA A N 1
ATOM 2015 C CA . ALA A 1 273 ? 34.093 -2.565 -37.474 1.00 91.00 273 ALA A CA 1
ATOM 2016 C C . ALA A 1 273 ? 34.639 -1.335 -38.224 1.00 91.00 273 ALA A C 1
ATOM 2018 O O . ALA A 1 273 ? 35.143 -1.486 -39.333 1.00 91.00 273 ALA A O 1
ATOM 2019 N N . ARG A 1 274 ? 34.618 -0.134 -37.621 1.00 93.38 274 ARG A N 1
ATOM 2020 C CA . ARG A 1 274 ? 35.247 1.080 -38.181 1.00 93.38 274 ARG A CA 1
ATOM 2021 C C . ARG A 1 274 ? 36.765 0.917 -38.301 1.00 93.38 274 ARG A C 1
ATOM 2023 O O . ARG A 1 274 ? 37.341 1.292 -39.319 1.00 93.38 274 ARG A O 1
ATOM 2030 N N . ALA A 1 275 ? 37.422 0.341 -37.293 1.00 92.25 275 ALA A N 1
ATOM 2031 C CA . ALA A 1 275 ? 38.862 0.077 -37.326 1.00 92.25 275 ALA A CA 1
ATOM 2032 C C . ALA A 1 275 ? 39.243 -0.954 -38.407 1.00 92.25 275 ALA A C 1
ATOM 2034 O O . ALA A 1 275 ? 40.195 -0.736 -39.160 1.00 92.25 275 ALA A O 1
ATOM 2035 N N . GLU A 1 276 ? 38.466 -2.034 -38.541 1.00 91.38 276 GLU A N 1
ATOM 2036 C CA . GLU A 1 276 ? 38.597 -2.994 -39.645 1.00 91.38 276 GLU A CA 1
ATOM 2037 C C . GLU A 1 276 ? 38.411 -2.292 -40.998 1.00 91.38 276 GLU A C 1
ATOM 2039 O O . GLU A 1 276 ? 39.230 -2.456 -41.899 1.00 91.38 276 GLU A O 1
ATOM 2044 N N . ALA A 1 277 ? 37.398 -1.433 -41.123 1.00 90.81 277 ALA A N 1
ATOM 2045 C CA . ALA A 1 277 ? 37.089 -0.729 -42.363 1.00 90.81 277 ALA A CA 1
ATOM 2046 C C . ALA A 1 277 ? 38.182 0.244 -42.815 1.00 90.81 277 ALA A C 1
ATOM 2048 O O . ALA A 1 277 ? 38.473 0.331 -44.006 1.00 90.81 277 ALA A O 1
ATOM 2049 N N . ARG A 1 278 ? 38.851 0.919 -41.876 1.00 90.19 278 ARG A N 1
ATOM 2050 C CA . ARG A 1 278 ? 39.997 1.792 -42.175 1.00 90.19 278 ARG A CA 1
ATOM 2051 C C . ARG A 1 278 ? 41.232 1.039 -42.674 1.00 90.19 278 ARG A C 1
ATOM 2053 O O . ARG A 1 278 ? 42.072 1.644 -43.332 1.00 90.19 278 ARG A O 1
ATOM 2060 N N . SER A 1 279 ? 41.364 -0.247 -42.347 1.00 88.69 279 SER A N 1
ATOM 2061 C CA . SER A 1 279 ? 42.484 -1.092 -42.796 1.00 88.69 279 SER A CA 1
ATOM 2062 C C . SER A 1 279 ? 42.140 -1.988 -43.992 1.00 88.69 279 SER A C 1
ATOM 2064 O O . SER A 1 279 ? 43.026 -2.650 -44.535 1.00 88.69 279 SER A O 1
ATOM 2066 N N . ALA A 1 280 ? 40.877 -1.994 -44.426 1.00 88.19 280 ALA A N 1
ATOM 2067 C CA . ALA A 1 280 ? 40.417 -2.747 -45.582 1.00 88.19 280 ALA A CA 1
ATOM 2068 C C . ALA A 1 280 ? 40.954 -2.173 -46.904 1.00 88.19 280 ALA A C 1
ATOM 2070 O O . ALA A 1 280 ? 41.333 -1.004 -47.009 1.00 88.19 280 ALA A O 1
ATOM 2071 N N . ALA A 1 281 ? 40.970 -3.011 -47.943 1.00 83.06 281 ALA A N 1
ATOM 2072 C CA . ALA A 1 281 ? 41.295 -2.552 -49.287 1.00 83.06 281 ALA A CA 1
ATOM 2073 C C . ALA A 1 281 ? 40.269 -1.492 -49.745 1.00 83.06 281 ALA A C 1
ATOM 2075 O O . ALA A 1 281 ? 39.085 -1.653 -49.448 1.00 83.06 281 ALA A O 1
ATOM 2076 N N . PRO A 1 282 ? 40.666 -0.466 -50.527 1.00 79.12 282 PRO A N 1
ATOM 2077 C CA . PRO A 1 282 ? 39.772 0.625 -50.939 1.00 79.12 282 PRO A CA 1
ATOM 2078 C C . PRO A 1 282 ? 38.491 0.200 -51.669 1.00 79.12 282 PRO A C 1
ATOM 2080 O O . PRO A 1 282 ? 37.581 1.002 -51.809 1.00 79.12 282 PRO A O 1
ATOM 2083 N N . GLU A 1 283 ? 38.429 -1.031 -52.172 1.00 80.62 283 GLU A N 1
ATOM 2084 C CA . GLU A 1 283 ? 37.290 -1.569 -52.919 1.00 80.62 283 GLU A CA 1
ATOM 2085 C C . GLU A 1 283 ? 36.340 -2.412 -52.063 1.00 80.62 283 GLU A C 1
ATOM 2087 O O . GLU A 1 283 ? 35.210 -2.672 -52.478 1.00 80.62 283 GLU A O 1
ATOM 2092 N N . ASP A 1 284 ? 36.777 -2.847 -50.879 1.00 86.25 284 ASP A N 1
ATOM 2093 C CA . ASP A 1 284 ? 35.952 -3.651 -49.985 1.00 86.25 284 ASP A CA 1
ATOM 2094 C C . ASP A 1 284 ? 35.170 -2.750 -49.022 1.00 86.25 284 ASP A C 1
ATOM 2096 O O . ASP A 1 284 ? 35.661 -2.311 -47.982 1.00 86.25 284 ASP A O 1
ATOM 2100 N N . LEU A 1 285 ? 33.913 -2.485 -49.375 1.00 89.69 285 LEU A N 1
ATOM 2101 C CA . LEU A 1 285 ? 32.979 -1.695 -48.567 1.00 89.69 285 LEU A CA 1
ATOM 2102 C C . LEU A 1 285 ? 32.224 -2.536 -47.523 1.00 89.69 285 LEU A C 1
ATOM 2104 O O . LEU A 1 285 ? 31.396 -2.008 -46.771 1.00 89.69 285 LEU A O 1
ATOM 2108 N N . THR A 1 286 ? 32.486 -3.843 -47.446 1.00 91.31 286 THR A N 1
ATOM 2109 C CA . THR A 1 286 ? 31.789 -4.746 -46.518 1.00 91.31 286 THR A CA 1
ATOM 2110 C C . THR A 1 286 ? 31.998 -4.343 -45.054 1.00 91.31 286 THR A C 1
ATOM 2112 O O . THR A 1 286 ? 31.008 -4.268 -44.316 1.00 91.31 286 THR A O 1
ATOM 2115 N N . PRO A 1 287 ? 33.228 -4.019 -44.599 1.00 91.00 287 PRO A N 1
ATOM 2116 C CA . PRO A 1 287 ? 33.451 -3.571 -43.226 1.00 91.00 287 PRO A CA 1
ATOM 2117 C C . PRO A 1 287 ? 32.774 -2.226 -42.917 1.00 91.00 287 PRO A C 1
ATOM 2119 O O . PRO A 1 287 ? 32.207 -2.069 -41.837 1.00 91.00 287 PRO A O 1
ATOM 2122 N N . TRP A 1 288 ? 32.736 -1.292 -43.877 1.00 91.62 288 TRP A N 1
ATOM 2123 C CA . TRP A 1 288 ? 32.026 -0.014 -43.729 1.00 91.62 288 TRP A CA 1
ATOM 2124 C C . TRP A 1 288 ? 30.518 -0.202 -43.568 1.00 91.62 288 TRP A C 1
ATOM 2126 O O . TRP A 1 288 ? 29.900 0.385 -42.680 1.00 91.62 288 TRP A O 1
ATOM 2136 N N . THR A 1 289 ? 29.930 -1.092 -44.368 1.00 91.81 289 THR A N 1
ATOM 2137 C CA . THR A 1 289 ? 28.507 -1.445 -44.266 1.00 91.81 289 THR A CA 1
ATOM 2138 C C . THR A 1 289 ? 28.190 -2.075 -42.905 1.00 91.81 289 THR A C 1
ATOM 2140 O O . THR A 1 289 ? 27.161 -1.778 -42.295 1.00 91.81 289 THR A O 1
ATOM 2143 N N . ARG A 1 290 ? 29.097 -2.914 -42.383 1.00 91.56 290 ARG A N 1
ATOM 2144 C CA . ARG A 1 290 ? 28.978 -3.510 -41.045 1.00 91.56 290 ARG A CA 1
ATOM 2145 C C . ARG A 1 290 ? 29.057 -2.452 -39.941 1.00 91.56 290 ARG A C 1
ATOM 2147 O O . ARG A 1 290 ? 28.222 -2.485 -39.038 1.00 91.56 290 ARG A O 1
ATOM 2154 N N . ALA A 1 291 ? 30.009 -1.522 -40.027 1.00 92.62 291 ALA A N 1
ATOM 2155 C CA . ALA A 1 291 ? 30.178 -0.429 -39.069 1.00 92.62 291 ALA A CA 1
ATOM 2156 C C . ALA A 1 291 ? 28.944 0.487 -39.031 1.00 92.62 291 ALA A C 1
ATOM 2158 O O . ALA A 1 291 ? 28.400 0.739 -37.955 1.00 92.62 291 ALA A O 1
ATOM 2159 N N . ALA A 1 292 ? 28.438 0.888 -40.202 1.00 92.31 292 ALA A N 1
ATOM 2160 C CA . ALA A 1 292 ? 27.220 1.686 -40.333 1.00 92.31 292 ALA A CA 1
ATOM 2161 C C . ALA A 1 292 ? 25.993 0.960 -39.749 1.00 92.31 292 ALA A C 1
ATOM 2163 O O . ALA A 1 292 ? 25.209 1.541 -39.001 1.00 92.31 292 ALA A O 1
ATOM 2164 N N . GLY A 1 293 ? 25.850 -0.341 -40.020 1.00 91.81 293 GLY A N 1
ATOM 2165 C CA . GLY A 1 293 ? 24.771 -1.145 -39.447 1.00 91.81 293 GLY A CA 1
ATOM 2166 C C . GLY A 1 293 ? 24.862 -1.288 -37.923 1.00 91.81 293 GLY A C 1
ATOM 2167 O O . GLY A 1 293 ? 23.834 -1.268 -37.249 1.00 91.81 293 GLY A O 1
ATOM 2168 N N . ALA A 1 294 ? 26.068 -1.440 -37.368 1.00 90.62 294 ALA A N 1
ATOM 2169 C CA . ALA A 1 294 ? 26.281 -1.556 -35.925 1.00 90.62 294 ALA A CA 1
ATOM 2170 C C . ALA A 1 294 ? 25.965 -0.246 -35.188 1.00 90.62 294 ALA A C 1
ATOM 2172 O O . ALA A 1 294 ? 25.198 -0.261 -34.222 1.00 90.62 294 ALA A O 1
ATOM 2173 N N . VAL A 1 295 ? 26.467 0.889 -35.686 1.00 94.06 295 VAL A N 1
ATOM 2174 C CA . VAL A 1 295 ? 26.223 2.195 -35.056 1.00 94.06 295 VAL A CA 1
ATOM 2175 C C . VAL A 1 295 ? 24.760 2.630 -35.177 1.00 94.06 295 VAL A C 1
ATOM 2177 O O . VAL A 1 295 ? 24.205 3.197 -34.238 1.00 94.06 295 VAL A O 1
ATOM 2180 N N . GLN A 1 296 ? 24.082 2.277 -36.274 1.00 93.19 296 GLN A N 1
ATOM 2181 C CA . GLN A 1 296 ? 22.653 2.540 -36.438 1.00 93.19 296 GLN A CA 1
ATOM 2182 C C . GLN A 1 296 ? 21.803 1.770 -35.413 1.00 93.19 296 GLN A C 1
ATOM 2184 O O . GLN A 1 296 ? 20.902 2.355 -34.812 1.00 93.19 296 GLN A O 1
ATOM 2189 N N . ARG A 1 297 ? 22.115 0.491 -35.148 1.00 90.56 297 ARG A N 1
ATOM 2190 C CA . ARG A 1 297 ? 21.441 -0.286 -34.087 1.00 90.56 297 ARG A CA 1
ATOM 2191 C C . ARG A 1 297 ? 21.666 0.327 -32.706 1.00 90.56 297 ARG A C 1
ATOM 2193 O O . ARG A 1 297 ? 20.723 0.414 -31.921 1.00 90.56 297 ARG A O 1
ATOM 2200 N N . ALA A 1 298 ? 22.888 0.782 -32.418 1.00 90.88 298 ALA A N 1
ATOM 2201 C CA . ALA A 1 298 ? 23.190 1.491 -31.175 1.00 90.88 298 ALA A CA 1
ATOM 2202 C C . ALA A 1 298 ? 22.353 2.781 -31.047 1.00 90.88 298 ALA A C 1
ATOM 2204 O O . ALA A 1 298 ? 21.768 3.034 -29.995 1.00 90.88 298 ALA A O 1
ATOM 2205 N N . ALA A 1 299 ? 22.225 3.559 -32.129 1.00 91.06 299 ALA A N 1
ATOM 2206 C CA . ALA A 1 299 ? 21.459 4.808 -32.165 1.00 91.06 299 ALA A CA 1
ATOM 2207 C C . ALA A 1 299 ? 19.937 4.603 -32.071 1.00 91.06 299 ALA A C 1
ATOM 2209 O O . ALA A 1 299 ? 19.223 5.439 -31.516 1.00 91.06 299 ALA A O 1
ATOM 2210 N N . GLU A 1 300 ? 19.401 3.517 -32.627 1.00 90.31 300 GLU A N 1
ATOM 2211 C CA . GLU A 1 300 ? 17.989 3.146 -32.468 1.00 90.31 300 GLU A CA 1
ATOM 2212 C C . GLU A 1 300 ? 17.683 2.750 -31.022 1.00 90.31 300 GLU A C 1
ATOM 2214 O O . GLU A 1 300 ? 16.750 3.284 -30.423 1.00 90.31 300 GLU A O 1
ATOM 2219 N N . MET A 1 301 ? 18.530 1.914 -30.424 1.00 87.25 301 MET A N 1
ATOM 2220 C CA . MET A 1 301 ? 18.395 1.491 -29.032 1.00 87.25 301 MET A CA 1
ATOM 2221 C C . MET A 1 301 ? 18.526 2.664 -28.052 1.00 87.25 301 MET A C 1
ATOM 2223 O O . MET A 1 301 ? 17.714 2.789 -27.141 1.00 87.25 301 MET A O 1
ATOM 2227 N N . ALA A 1 302 ? 19.467 3.586 -28.279 1.00 88.06 302 ALA A N 1
ATOM 2228 C CA . ALA A 1 302 ? 19.626 4.794 -27.462 1.00 88.06 302 ALA A CA 1
ATOM 2229 C C . ALA A 1 302 ? 18.468 5.807 -27.590 1.00 88.06 302 ALA A C 1
ATOM 2231 O O . ALA A 1 302 ? 18.360 6.721 -26.765 1.00 88.06 302 ALA A O 1
ATOM 2232 N N . ARG A 1 303 ? 17.618 5.666 -28.621 1.00 88.06 303 ARG A N 1
ATOM 2233 C CA . ARG A 1 303 ? 16.389 6.453 -28.811 1.00 88.06 303 ARG A CA 1
ATOM 2234 C C . ARG A 1 303 ? 15.165 5.799 -28.174 1.00 88.06 303 ARG A C 1
ATOM 2236 O O . ARG A 1 303 ? 14.312 6.520 -27.666 1.00 88.06 303 ARG A O 1
ATOM 2243 N N . SER A 1 304 ? 15.052 4.472 -28.232 1.00 86.88 304 SER A N 1
ATOM 2244 C CA . SER A 1 304 ? 13.887 3.743 -27.711 1.00 86.88 304 SER A CA 1
ATOM 2245 C C . SER A 1 304 ? 13.999 3.369 -26.234 1.00 86.88 304 SER A C 1
ATOM 2247 O O . SER A 1 304 ? 12.977 3.210 -25.572 1.00 86.88 304 SER A O 1
ATOM 2249 N N . GLU A 1 305 ? 15.218 3.213 -25.719 1.00 89.31 305 GLU A N 1
ATOM 2250 C CA . GLU A 1 305 ? 15.488 2.765 -24.354 1.00 89.31 305 GLU A CA 1
ATOM 2251 C C . GLU A 1 305 ? 16.106 3.884 -23.495 1.00 89.31 305 GLU A C 1
ATOM 2253 O O . GLU A 1 305 ? 16.742 4.806 -24.019 1.00 89.31 305 GLU A O 1
ATOM 2258 N N . PRO A 1 306 ? 15.944 3.833 -22.159 1.00 84.12 306 PRO A N 1
ATOM 2259 C CA . PRO A 1 306 ? 16.498 4.835 -21.261 1.00 84.12 306 PRO A CA 1
ATOM 2260 C C . PRO A 1 306 ? 18.007 4.610 -21.081 1.00 84.12 306 PRO A C 1
ATOM 2262 O O . PRO A 1 306 ? 18.447 3.833 -20.235 1.00 84.12 306 PRO A O 1
ATOM 2265 N N . VAL A 1 307 ? 18.785 5.308 -21.903 1.00 88.50 307 VAL A N 1
ATOM 2266 C CA . VAL A 1 307 ? 20.254 5.358 -21.875 1.00 88.50 307 VAL A CA 1
ATOM 2267 C C . VAL A 1 307 ? 20.703 6.742 -21.397 1.00 88.50 307 VAL A C 1
ATOM 2269 O O . VAL A 1 307 ? 19.996 7.726 -21.632 1.00 88.50 307 VAL A O 1
ATOM 2272 N N . ASP A 1 308 ? 21.845 6.822 -20.710 1.00 88.44 308 ASP A N 1
ATOM 2273 C CA . ASP A 1 308 ? 22.398 8.099 -20.256 1.00 88.44 308 ASP A CA 1
ATOM 2274 C C . ASP A 1 308 ? 22.755 9.032 -21.434 1.00 88.44 308 ASP A C 1
ATOM 2276 O O . ASP A 1 308 ? 22.971 8.599 -22.573 1.00 88.44 308 ASP A O 1
ATOM 2280 N N . ASP A 1 309 ? 22.783 10.336 -21.157 1.00 88.88 309 ASP A N 1
ATOM 2281 C CA . ASP A 1 309 ? 22.985 11.360 -22.184 1.00 88.88 309 ASP A CA 1
ATOM 2282 C C . ASP A 1 309 ? 24.417 11.374 -22.748 1.00 88.88 309 ASP A C 1
ATOM 2284 O O . ASP A 1 309 ? 24.611 11.745 -23.908 1.00 88.88 309 ASP A O 1
ATOM 2288 N N . GLU A 1 310 ? 25.414 10.936 -21.973 1.00 90.00 310 GLU A N 1
ATOM 2289 C CA . GLU A 1 310 ? 26.816 10.871 -22.398 1.00 90.00 310 GLU A CA 1
ATOM 2290 C C . GLU A 1 310 ? 27.017 9.761 -23.438 1.00 90.00 310 GLU A C 1
ATOM 2292 O O . GLU A 1 310 ? 27.573 9.994 -24.514 1.00 90.00 310 GLU A O 1
ATOM 2297 N N . LEU A 1 311 ? 26.504 8.562 -23.166 1.00 90.00 311 LEU A N 1
ATOM 2298 C CA . LEU A 1 311 ? 26.523 7.432 -24.082 1.00 90.00 311 LEU A CA 1
ATOM 2299 C C . LEU A 1 311 ? 25.707 7.737 -25.344 1.00 90.00 311 LEU A C 1
ATOM 2301 O O . LEU A 1 311 ? 26.158 7.421 -26.446 1.00 90.00 311 LEU A O 1
ATOM 2305 N N . ARG A 1 312 ? 24.561 8.425 -25.221 1.00 92.69 312 ARG A N 1
ATOM 2306 C CA . ARG A 1 312 ? 23.784 8.881 -26.387 1.00 92.69 312 ARG A CA 1
ATOM 2307 C C . ARG A 1 312 ? 24.592 9.838 -27.268 1.00 92.69 312 ARG A C 1
ATOM 2309 O O . ARG A 1 312 ? 24.619 9.659 -28.484 1.00 92.69 312 ARG A O 1
ATOM 2316 N N . ALA A 1 313 ? 25.271 10.818 -26.670 1.00 91.62 313 ALA A N 1
ATOM 2317 C CA . ALA A 1 313 ? 26.107 11.764 -27.407 1.00 91.62 313 ALA A CA 1
ATOM 2318 C C . ALA A 1 313 ? 27.277 11.064 -28.118 1.00 91.62 313 ALA A C 1
ATOM 2320 O O . ALA A 1 313 ? 27.547 11.347 -29.285 1.00 91.62 313 ALA A O 1
ATOM 2321 N N . ARG A 1 314 ? 27.931 10.102 -27.451 1.00 93.88 314 ARG A N 1
ATOM 2322 C CA . ARG A 1 314 ? 29.014 9.301 -28.047 1.00 93.88 314 ARG A CA 1
ATOM 2323 C C . ARG A 1 314 ? 28.543 8.471 -29.241 1.00 93.88 314 ARG A C 1
ATOM 2325 O O . ARG A 1 314 ? 29.247 8.427 -30.245 1.00 93.88 314 ARG A O 1
ATOM 2332 N N . ILE A 1 315 ? 27.368 7.841 -29.147 1.00 93.94 315 ILE A N 1
ATOM 2333 C CA . ILE A 1 315 ? 26.780 7.064 -30.249 1.00 93.94 315 ILE A CA 1
ATOM 2334 C C . ILE A 1 315 ? 26.494 7.961 -31.457 1.00 93.94 315 ILE A C 1
ATOM 2336 O O . ILE A 1 315 ? 26.853 7.595 -32.574 1.00 93.94 315 ILE A O 1
ATOM 2340 N N . GLU A 1 316 ? 25.881 9.131 -31.254 1.00 93.56 316 GLU A N 1
ATOM 2341 C CA . GLU A 1 316 ? 25.547 10.020 -32.375 1.00 93.56 316 GLU A CA 1
ATOM 2342 C C . GLU A 1 316 ? 26.803 10.606 -33.031 1.00 93.56 316 GLU A C 1
ATOM 2344 O O . GLU A 1 316 ? 26.886 10.660 -34.256 1.00 93.56 316 GLU A O 1
ATOM 2349 N N . MET A 1 317 ? 27.812 10.966 -32.233 1.00 93.75 317 MET A N 1
ATOM 2350 C CA . MET A 1 317 ? 29.103 11.420 -32.752 1.00 93.75 317 MET A CA 1
ATOM 2351 C C . MET A 1 317 ? 29.791 10.322 -33.574 1.00 93.75 317 MET A C 1
ATOM 2353 O O . MET A 1 317 ? 30.214 10.573 -34.697 1.00 93.75 317 MET A O 1
ATOM 2357 N N . LEU A 1 318 ? 29.844 9.082 -33.066 1.00 93.94 318 LEU A N 1
ATOM 2358 C CA . LEU A 1 318 ? 30.421 7.960 -33.814 1.00 93.94 318 LEU A CA 1
ATOM 2359 C C . LEU A 1 318 ? 29.639 7.664 -35.102 1.00 93.94 318 LEU A C 1
ATOM 2361 O O . LEU A 1 318 ? 30.230 7.266 -36.105 1.00 93.94 318 LEU A O 1
ATOM 2365 N N . LYS A 1 319 ? 28.315 7.840 -35.085 1.00 94.31 319 LYS A N 1
ATOM 2366 C CA . LYS A 1 319 ? 27.468 7.655 -36.264 1.00 94.31 319 LYS A CA 1
ATOM 2367 C C . LYS A 1 319 ? 27.826 8.651 -37.364 1.00 94.31 319 LYS A C 1
ATOM 2369 O O . LYS A 1 319 ? 28.061 8.214 -38.486 1.00 94.31 319 LYS A O 1
ATOM 2374 N N . GLN A 1 320 ? 27.917 9.940 -37.033 1.00 93.56 320 GLN A N 1
ATOM 2375 C CA . GLN A 1 320 ? 28.319 10.986 -37.983 1.00 93.56 320 GLN A CA 1
ATOM 2376 C C . GLN A 1 320 ? 29.703 10.698 -38.573 1.00 93.56 320 GLN A C 1
ATOM 2378 O O . GLN A 1 320 ? 29.864 10.648 -39.788 1.00 93.56 320 GLN A O 1
ATOM 2383 N N . ASP A 1 321 ? 30.664 10.388 -37.708 1.00 94.12 321 ASP A N 1
ATOM 2384 C CA . ASP A 1 321 ? 32.018 9.986 -38.080 1.00 94.12 321 ASP A CA 1
ATOM 2385 C C . ASP A 1 321 ? 32.052 8.810 -39.080 1.00 94.12 321 ASP A C 1
ATOM 2387 O O . ASP A 1 321 ? 32.785 8.836 -40.070 1.00 94.12 321 ASP A O 1
ATOM 2391 N N . ILE A 1 322 ? 31.284 7.743 -38.815 1.00 93.75 322 ILE A N 1
ATOM 2392 C CA . ILE A 1 322 ? 31.225 6.561 -39.688 1.00 93.75 322 ILE A CA 1
ATOM 2393 C C . ILE A 1 322 ? 30.536 6.897 -41.012 1.00 93.75 322 ILE A C 1
ATOM 2395 O O . ILE A 1 322 ? 30.974 6.407 -42.049 1.00 93.75 322 ILE A O 1
ATOM 2399 N N . GLU A 1 323 ? 29.471 7.701 -40.999 1.00 92.00 323 GLU A N 1
ATOM 2400 C CA . GLU A 1 323 ? 28.763 8.123 -42.212 1.00 92.00 323 GLU A CA 1
ATOM 2401 C C . GLU A 1 323 ? 29.672 8.945 -43.136 1.00 92.00 323 GLU A C 1
ATOM 2403 O O . GLU A 1 323 ? 29.733 8.668 -44.337 1.00 92.00 323 GLU A O 1
ATOM 2408 N N . GLU A 1 324 ? 30.426 9.896 -42.580 1.00 92.31 324 GLU A N 1
ATOM 2409 C CA . GLU A 1 324 ? 31.385 10.716 -43.327 1.00 92.31 324 GLU A CA 1
ATOM 2410 C C . GLU A 1 324 ? 32.522 9.872 -43.918 1.00 92.31 324 GLU A C 1
ATOM 2412 O O . GLU A 1 324 ? 32.817 9.959 -45.114 1.00 92.31 324 GLU A O 1
ATOM 2417 N N . GLU A 1 325 ? 33.138 9.004 -43.111 1.00 92.50 325 GLU A N 1
ATOM 2418 C CA . GLU A 1 325 ? 34.232 8.149 -43.578 1.00 92.50 325 GLU A CA 1
ATOM 2419 C C . GLU A 1 325 ? 33.765 7.100 -44.592 1.00 92.50 325 GLU A C 1
ATOM 2421 O O . GLU A 1 325 ? 34.461 6.841 -45.576 1.00 92.50 325 GLU A O 1
ATOM 2426 N N . HIS A 1 326 ? 32.576 6.525 -44.402 1.00 91.88 326 HIS A N 1
ATOM 2427 C CA . HIS A 1 326 ? 31.994 5.587 -45.356 1.00 91.88 326 HIS A CA 1
ATOM 2428 C C . HIS A 1 326 ? 31.707 6.274 -46.694 1.00 91.88 326 HIS A C 1
ATOM 2430 O O . HIS A 1 326 ? 32.035 5.716 -47.740 1.00 91.88 326 HIS A O 1
ATOM 2436 N N . ALA A 1 327 ? 31.155 7.492 -46.688 1.00 88.75 327 ALA A N 1
ATOM 2437 C CA . ALA A 1 327 ? 30.931 8.256 -47.914 1.00 88.75 327 ALA A CA 1
ATOM 2438 C C . ALA A 1 327 ? 32.248 8.510 -48.669 1.00 88.75 327 ALA A C 1
ATOM 2440 O O . ALA A 1 327 ? 32.325 8.274 -49.879 1.00 88.75 327 ALA A O 1
ATOM 2441 N N . ALA A 1 328 ? 33.307 8.897 -47.950 1.00 87.94 328 ALA A N 1
ATOM 2442 C CA . ALA A 1 328 ? 34.638 9.068 -48.527 1.00 87.94 328 ALA A CA 1
ATOM 2443 C C . ALA A 1 328 ? 35.212 7.748 -49.082 1.00 87.94 328 ALA A C 1
ATOM 2445 O O . ALA A 1 328 ? 35.800 7.730 -50.167 1.00 87.94 328 ALA A O 1
ATOM 2446 N N . ALA A 1 329 ? 35.010 6.626 -48.383 1.00 88.88 329 ALA A N 1
ATOM 2447 C CA . ALA A 1 329 ? 35.442 5.304 -48.833 1.00 88.88 329 ALA A CA 1
ATOM 2448 C C . ALA A 1 329 ? 34.698 4.845 -50.097 1.00 88.88 329 ALA A C 1
ATOM 2450 O O . ALA A 1 329 ? 35.325 4.325 -51.019 1.00 88.88 329 ALA A O 1
ATOM 2451 N N . VAL A 1 330 ? 33.386 5.088 -50.189 1.00 88.88 330 VAL A N 1
ATOM 2452 C CA . VAL A 1 330 ? 32.585 4.814 -51.395 1.00 88.88 330 VAL A CA 1
ATOM 2453 C C . VAL A 1 330 ? 33.118 5.611 -52.583 1.00 88.88 330 VAL A C 1
ATOM 2455 O O . VAL A 1 330 ? 33.293 5.062 -53.673 1.00 88.88 330 VAL A O 1
ATOM 2458 N N . GLU A 1 331 ? 33.420 6.895 -52.390 1.00 87.06 331 GLU A N 1
ATOM 2459 C CA . GLU A 1 331 ? 33.989 7.725 -53.450 1.00 87.06 331 GLU A CA 1
ATOM 2460 C C . GLU A 1 331 ? 35.369 7.214 -53.896 1.00 87.06 331 GLU A C 1
ATOM 2462 O O . GLU A 1 331 ? 35.635 7.104 -55.100 1.00 87.06 331 GLU A O 1
ATOM 2467 N N . ALA A 1 332 ? 36.223 6.829 -52.944 1.00 85.31 332 ALA A N 1
ATOM 2468 C CA . ALA A 1 332 ? 37.526 6.234 -53.221 1.00 85.31 332 ALA A CA 1
ATOM 2469 C C . ALA A 1 332 ? 37.408 4.900 -53.983 1.00 85.31 332 ALA A C 1
ATOM 2471 O O . ALA A 1 332 ? 38.122 4.709 -54.972 1.00 85.31 332 ALA A O 1
ATOM 2472 N N . ALA A 1 333 ? 36.474 4.023 -53.599 1.00 86.38 333 ALA A N 1
ATOM 2473 C CA . ALA A 1 333 ? 36.187 2.758 -54.278 1.00 86.38 333 ALA A CA 1
ATOM 2474 C C . ALA A 1 333 ? 35.737 2.989 -55.729 1.00 86.38 333 ALA A C 1
ATOM 2476 O O . ALA A 1 333 ? 36.281 2.404 -56.668 1.00 86.38 333 ALA A O 1
ATOM 2477 N N . LEU A 1 334 ? 34.794 3.915 -55.940 1.00 86.44 334 LEU A N 1
ATOM 2478 C CA . LEU A 1 334 ? 34.320 4.289 -57.276 1.00 86.44 334 LEU A CA 1
ATOM 2479 C C . LEU A 1 334 ? 35.435 4.890 -58.134 1.00 86.44 334 LEU A C 1
ATOM 2481 O O . LEU A 1 334 ? 35.458 4.695 -59.353 1.00 86.44 334 LEU A O 1
ATOM 2485 N N . ARG A 1 335 ? 36.346 5.654 -57.526 1.00 83.69 335 ARG A N 1
ATOM 2486 C CA . ARG A 1 335 ? 37.520 6.204 -58.208 1.00 83.69 335 ARG A CA 1
ATOM 2487 C C . ARG A 1 335 ? 38.507 5.101 -58.593 1.00 83.69 335 ARG A C 1
ATOM 2489 O O . ARG A 1 335 ? 39.016 5.135 -59.715 1.00 83.69 335 ARG A O 1
ATOM 2496 N N . ALA A 1 336 ? 38.760 4.140 -57.705 1.00 83.56 336 ALA A N 1
ATOM 2497 C CA . ALA A 1 336 ? 39.624 2.990 -57.964 1.00 83.56 336 ALA A CA 1
ATOM 2498 C C . ALA A 1 336 ? 39.073 2.119 -59.103 1.00 83.56 336 ALA A C 1
ATOM 2500 O O . ALA A 1 336 ? 39.807 1.806 -60.038 1.00 83.56 336 ALA A O 1
ATOM 2501 N N . GLU A 1 337 ? 37.769 1.835 -59.103 1.00 85.56 337 GLU A N 1
ATOM 2502 C CA . GLU A 1 337 ? 37.121 1.060 -60.165 1.00 85.56 337 GLU A CA 1
ATOM 2503 C C . GLU A 1 337 ? 37.150 1.798 -61.513 1.00 85.56 337 GLU A C 1
ATOM 2505 O O . GLU A 1 337 ? 37.515 1.224 -62.541 1.00 85.56 337 GLU A O 1
ATOM 2510 N N . ARG A 1 338 ? 36.875 3.112 -61.520 1.00 84.38 338 ARG A N 1
ATOM 2511 C CA . ARG A 1 338 ? 37.042 3.950 -62.722 1.00 84.38 338 ARG A CA 1
ATOM 2512 C C . ARG A 1 338 ? 38.478 3.917 -63.250 1.00 84.38 338 ARG A C 1
ATOM 2514 O O . ARG A 1 338 ? 38.672 3.843 -64.462 1.00 84.38 338 ARG A O 1
ATOM 2521 N N . ASN A 1 339 ? 39.476 3.959 -62.366 1.00 85.00 339 ASN A N 1
ATOM 2522 C CA . ASN A 1 339 ? 40.887 3.857 -62.747 1.00 85.00 339 ASN A CA 1
ATOM 2523 C C . ASN A 1 339 ? 41.231 2.489 -63.323 1.00 85.00 339 ASN A C 1
ATOM 2525 O O . ASN A 1 339 ? 41.896 2.423 -64.351 1.00 85.00 339 ASN A O 1
ATOM 2529 N N . ARG A 1 340 ? 40.763 1.410 -62.694 1.00 86.00 340 ARG A N 1
ATOM 2530 C CA . ARG A 1 340 ? 40.959 0.042 -63.175 1.00 86.00 340 ARG A CA 1
ATOM 2531 C C . ARG A 1 340 ? 40.385 -0.134 -64.575 1.00 86.00 340 ARG A C 1
ATOM 2533 O O . ARG A 1 340 ? 41.088 -0.641 -65.447 1.00 86.00 340 ARG A O 1
ATOM 2540 N N . LYS A 1 341 ? 39.142 0.306 -64.795 1.00 87.00 341 LYS A N 1
ATOM 2541 C CA . LYS A 1 341 ? 38.486 0.229 -66.103 1.00 87.00 341 LYS A CA 1
ATOM 2542 C C . LYS A 1 341 ? 39.250 1.032 -67.155 1.00 87.00 341 LYS A C 1
ATOM 2544 O O . LYS A 1 341 ? 39.624 0.473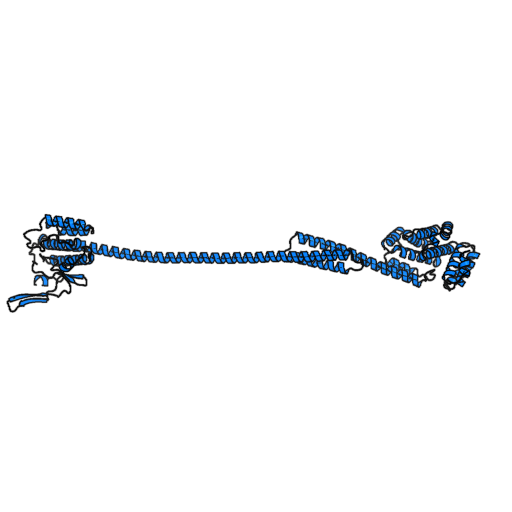 -68.177 1.00 87.00 341 LYS A O 1
ATOM 2549 N N . ALA A 1 342 ? 39.573 2.294 -66.867 1.00 85.44 342 ALA A N 1
ATOM 2550 C CA . ALA A 1 342 ? 40.346 3.131 -67.783 1.00 85.44 342 ALA A CA 1
ATOM 2551 C C . ALA A 1 342 ? 41.724 2.524 -68.097 1.00 85.44 342 ALA A C 1
ATOM 2553 O O . ALA A 1 342 ? 42.144 2.509 -69.248 1.00 85.44 342 ALA A O 1
ATOM 2554 N N . LEU A 1 343 ? 42.417 1.969 -67.100 1.00 87.19 343 LEU A N 1
ATOM 2555 C CA . LEU A 1 343 ? 43.696 1.290 -67.295 1.00 87.19 343 LEU A CA 1
ATOM 2556 C C . LEU A 1 343 ? 43.555 0.045 -68.181 1.00 87.19 343 LEU A C 1
ATOM 2558 O O . LEU A 1 343 ? 44.415 -0.198 -69.027 1.00 87.19 343 LEU A O 1
ATOM 2562 N N . ALA A 1 344 ? 42.494 -0.744 -67.991 1.00 86.94 344 ALA A N 1
ATOM 2563 C CA . ALA A 1 344 ? 42.197 -1.903 -68.826 1.00 86.94 344 ALA A CA 1
ATOM 2564 C C . ALA A 1 344 ? 41.899 -1.487 -70.274 1.00 86.94 344 ALA A C 1
ATOM 2566 O O . ALA A 1 344 ? 42.487 -2.064 -71.188 1.00 86.94 344 ALA A O 1
ATOM 2567 N N . ASP A 1 345 ? 41.081 -0.450 -70.472 1.00 86.25 345 ASP A N 1
ATOM 2568 C CA . ASP A 1 345 ? 40.728 0.094 -71.787 1.00 86.25 345 ASP A CA 1
ATOM 2569 C C . ASP A 1 345 ? 41.966 0.663 -72.508 1.00 86.25 345 ASP A C 1
ATOM 2571 O O . ASP A 1 345 ? 42.213 0.341 -73.670 1.00 86.25 345 ASP A O 1
ATOM 2575 N N . LEU A 1 346 ? 42.812 1.435 -71.809 1.00 84.94 346 LEU A N 1
ATOM 2576 C CA . LEU A 1 346 ? 44.067 1.970 -72.357 1.00 84.94 346 LEU A CA 1
ATOM 2577 C C . LEU A 1 346 ? 45.064 0.860 -72.720 1.00 84.94 346 LEU A C 1
ATOM 2579 O O . LEU A 1 346 ? 45.689 0.919 -73.780 1.00 84.94 346 LEU A O 1
ATOM 2583 N N . LYS A 1 347 ? 45.212 -0.168 -71.872 1.00 83.31 347 LYS A N 1
ATOM 2584 C CA . LYS A 1 347 ? 46.073 -1.330 -72.161 1.00 83.31 347 LYS A CA 1
ATOM 2585 C C . LYS A 1 347 ? 45.529 -2.178 -73.308 1.00 83.31 347 LYS A C 1
ATOM 2587 O O . LYS A 1 347 ? 46.310 -2.759 -74.058 1.00 83.31 347 LYS A O 1
ATOM 2592 N N . ASP A 1 348 ? 44.211 -2.297 -73.433 1.00 82.75 348 ASP A N 1
ATOM 2593 C CA . ASP A 1 348 ? 43.582 -3.010 -74.539 1.00 82.75 348 ASP A CA 1
ATOM 2594 C C . ASP A 1 348 ? 43.793 -2.289 -75.871 1.00 82.75 348 ASP A C 1
ATOM 2596 O O . ASP A 1 348 ? 44.205 -2.927 -76.842 1.00 82.75 348 ASP A O 1
ATOM 2600 N N . LEU A 1 349 ? 43.600 -0.965 -75.893 1.00 78.81 349 LEU A N 1
ATOM 2601 C CA . LEU A 1 349 ? 43.955 -0.126 -77.035 1.00 78.81 349 LEU A CA 1
ATOM 2602 C C . LEU A 1 349 ? 45.430 -0.329 -77.396 1.00 78.81 349 LEU A C 1
ATOM 2604 O O . LEU A 1 349 ? 45.740 -0.716 -78.520 1.00 78.81 349 LEU A O 1
ATOM 2608 N N . GLU A 1 350 ? 46.346 -0.184 -76.440 1.00 73.88 350 GLU A N 1
ATOM 2609 C CA . GLU A 1 350 ? 47.775 -0.405 -76.685 1.00 73.88 350 GLU A CA 1
ATOM 2610 C C . GLU A 1 350 ? 48.072 -1.795 -77.282 1.00 73.88 350 GLU A C 1
ATOM 2612 O O . GLU A 1 350 ? 48.831 -1.910 -78.246 1.00 73.88 350 GLU A O 1
ATOM 2617 N N . ARG A 1 351 ? 47.438 -2.858 -76.766 1.00 72.62 351 ARG A N 1
ATOM 2618 C CA . ARG A 1 351 ? 47.625 -4.228 -77.270 1.00 72.62 351 ARG A CA 1
ATOM 2619 C C . ARG A 1 351 ? 47.088 -4.400 -78.690 1.00 72.62 351 ARG A C 1
ATOM 2621 O O . ARG A 1 351 ? 47.774 -5.000 -79.518 1.00 72.62 351 ARG A O 1
ATOM 2628 N N . ARG A 1 352 ? 45.885 -3.886 -78.979 1.00 68.12 352 ARG A N 1
ATOM 2629 C CA . ARG A 1 352 ? 45.273 -3.924 -80.320 1.00 68.12 352 ARG A CA 1
ATOM 2630 C C . ARG A 1 352 ? 46.125 -3.195 -81.352 1.00 68.12 352 ARG A C 1
ATOM 2632 O O . ARG A 1 352 ? 46.226 -3.654 -82.487 1.00 68.12 352 ARG A O 1
ATOM 2639 N N . HIS A 1 353 ? 46.770 -2.108 -80.948 1.00 64.50 353 HIS A N 1
ATOM 2640 C CA . HIS A 1 353 ? 47.597 -1.294 -81.834 1.00 64.50 353 HIS A CA 1
ATOM 2641 C C . HIS A 1 353 ? 49.039 -1.814 -81.988 1.00 64.50 353 HIS A C 1
ATOM 2643 O O . HIS A 1 353 ? 49.771 -1.299 -82.829 1.00 64.50 353 HIS A O 1
ATOM 2649 N N . GLY A 1 354 ? 49.409 -2.889 -81.276 1.00 52.97 354 GLY A N 1
ATOM 2650 C CA . GLY A 1 354 ? 50.699 -3.569 -81.388 1.00 52.97 354 GLY A CA 1
ATOM 2651 C C . GLY A 1 354 ? 51.818 -2.789 -80.705 1.00 52.97 354 GLY A C 1
ATOM 2652 O O . GLY A 1 354 ? 52.311 -1.803 -81.248 1.00 52.97 354 GLY A O 1
ATOM 2653 N N . GLY A 1 355 ? 52.238 -3.260 -79.526 1.00 51.16 355 GLY A N 1
ATOM 2654 C CA . GLY A 1 355 ? 53.368 -2.702 -78.782 1.00 51.16 355 GLY A CA 1
ATOM 2655 C C . GLY A 1 355 ? 54.581 -2.502 -79.690 1.00 51.16 355 GLY A C 1
ATOM 2656 O O . GLY A 1 355 ? 55.070 -3.451 -80.300 1.00 51.16 355 GLY A O 1
ATOM 2657 N N . GLY A 1 356 ? 55.001 -1.249 -79.828 1.00 50.09 356 GLY A N 1
ATOM 2658 C CA . GLY A 1 356 ? 56.083 -0.848 -80.715 1.00 50.09 356 GLY A CA 1
ATOM 2659 C C . GLY A 1 356 ? 55.724 0.398 -81.506 1.00 50.09 356 GLY A C 1
ATOM 2660 O O . GLY A 1 356 ? 56.263 1.451 -81.214 1.00 50.09 356 GLY A O 1
ATOM 2661 N N . PHE A 1 357 ? 54.826 0.306 -82.490 1.00 54.28 357 PHE A N 1
ATOM 2662 C CA . PHE A 1 357 ? 54.570 1.392 -83.446 1.00 54.28 357 PHE A CA 1
ATOM 2663 C C . PHE A 1 357 ? 53.187 1.212 -84.098 1.00 54.28 357 PHE A C 1
ATOM 2665 O O . PHE A 1 357 ? 53.036 0.471 -85.071 1.00 54.28 357 PHE A O 1
ATOM 2672 N N . GLY A 1 358 ? 52.152 1.848 -83.540 1.00 48.34 358 GLY A N 1
ATOM 2673 C CA . GLY A 1 358 ? 50.753 1.668 -83.953 1.00 48.34 358 GLY A CA 1
ATOM 2674 C C . GLY A 1 358 ? 50.326 2.599 -85.090 1.00 48.34 358 GLY A C 1
ATOM 2675 O O . GLY A 1 358 ? 49.816 3.678 -84.854 1.00 48.34 358 GLY A O 1
ATOM 2676 N N . TRP A 1 359 ? 50.489 2.188 -86.341 1.00 48.81 359 TRP A N 1
ATOM 2677 C CA . TRP A 1 359 ? 50.112 2.949 -87.552 1.00 48.81 359 TRP A CA 1
ATOM 2678 C C . TRP A 1 359 ? 48.597 2.923 -87.852 1.00 48.81 359 TRP A C 1
ATOM 2680 O O . TRP A 1 359 ? 48.112 3.730 -88.640 1.00 48.81 359 TRP A O 1
ATOM 2690 N N . ALA A 1 360 ? 47.832 2.042 -87.199 1.00 51.25 360 ALA A N 1
ATOM 2691 C CA . ALA A 1 360 ? 46.369 1.989 -87.262 1.00 51.25 360 ALA A CA 1
ATOM 2692 C C . ALA A 1 360 ? 45.750 2.620 -86.003 1.00 51.25 360 ALA A C 1
ATOM 2694 O O . ALA A 1 360 ? 45.057 1.952 -85.235 1.00 51.25 360 ALA A O 1
ATOM 2695 N N . LEU A 1 361 ? 46.078 3.886 -85.734 1.00 56.12 361 LEU A N 1
ATOM 2696 C CA . LEU A 1 361 ? 45.505 4.630 -84.614 1.00 56.12 361 LEU A CA 1
ATOM 2697 C C . LEU A 1 361 ? 44.067 5.046 -84.943 1.00 56.12 361 LEU A C 1
ATOM 2699 O O . LEU A 1 361 ? 43.807 5.646 -85.984 1.00 56.12 361 LEU A O 1
ATOM 2703 N N . GLU A 1 362 ? 43.153 4.801 -84.005 1.00 63.69 362 GLU A N 1
ATOM 2704 C CA . GLU A 1 362 ? 41.872 5.501 -83.916 1.00 63.69 362 GLU A CA 1
ATOM 2705 C C . GLU A 1 362 ? 41.992 6.563 -82.807 1.00 63.69 362 GLU A C 1
ATOM 2707 O O . GLU A 1 362 ? 41.665 6.282 -81.652 1.00 63.69 362 GLU A O 1
ATOM 2712 N N . PRO A 1 363 ? 42.461 7.797 -83.110 1.00 67.81 363 PRO A N 1
ATOM 2713 C CA . PRO A 1 363 ? 42.477 8.895 -82.142 1.00 67.81 363 PRO A CA 1
ATOM 2714 C C . PRO A 1 363 ? 41.158 9.090 -81.375 1.00 67.81 363 PRO A C 1
ATOM 2716 O O . PRO A 1 363 ? 41.228 9.390 -80.182 1.00 67.81 363 PRO A O 1
ATOM 2719 N N . PRO A 1 364 ? 39.966 8.883 -81.986 1.00 76.44 364 PRO A N 1
ATOM 2720 C CA . PRO A 1 364 ? 38.707 8.974 -81.256 1.00 76.44 364 PRO A CA 1
ATOM 2721 C C . PRO A 1 364 ? 38.634 8.049 -80.035 1.00 76.44 364 PRO A C 1
ATOM 2723 O O . PRO A 1 364 ? 38.185 8.501 -78.990 1.00 76.44 364 PRO A O 1
ATOM 2726 N N . ALA A 1 365 ? 39.149 6.817 -80.106 1.00 80.50 365 ALA A N 1
ATOM 2727 C CA . ALA A 1 365 ? 39.004 5.835 -79.030 1.00 80.50 365 ALA A CA 1
ATOM 2728 C C . ALA A 1 365 ? 39.812 6.200 -77.769 1.00 80.50 365 ALA A C 1
ATOM 2730 O O . ALA A 1 365 ? 39.311 6.107 -76.650 1.00 80.50 365 ALA A O 1
ATOM 2731 N N . TYR A 1 366 ? 41.050 6.681 -77.927 1.00 81.62 366 TYR A N 1
ATOM 2732 C CA . TYR A 1 366 ? 41.843 7.184 -76.796 1.00 81.62 366 TYR A CA 1
ATOM 2733 C C . TYR A 1 366 ? 41.219 8.449 -76.192 1.00 81.62 366 TYR A C 1
ATOM 2735 O O . TYR A 1 366 ? 41.154 8.586 -74.970 1.00 81.62 366 TYR A O 1
ATOM 2743 N N . VAL A 1 367 ? 40.720 9.359 -77.036 1.00 83.62 367 VAL A N 1
ATOM 2744 C CA . VAL A 1 367 ? 40.015 10.570 -76.588 1.00 83.62 367 VAL A CA 1
ATOM 2745 C C . VAL A 1 367 ? 38.740 10.212 -75.821 1.00 83.62 367 VAL A C 1
ATOM 2747 O O . VAL A 1 367 ? 38.468 10.827 -74.795 1.00 83.62 367 VAL A O 1
ATOM 2750 N N . GLU A 1 368 ? 37.980 9.212 -76.267 1.00 86.31 368 GLU A N 1
ATOM 2751 C CA . GLU A 1 368 ? 36.771 8.733 -75.590 1.00 86.31 368 GLU A CA 1
ATOM 2752 C C . GLU A 1 368 ? 37.069 8.158 -74.204 1.00 86.31 368 GLU A C 1
ATOM 2754 O O . GLU A 1 368 ? 36.383 8.518 -73.250 1.00 86.31 368 GLU A O 1
ATOM 2759 N N . VAL A 1 369 ? 38.119 7.342 -74.055 1.00 86.25 369 VAL A N 1
ATOM 2760 C CA . VAL A 1 369 ? 38.522 6.796 -72.745 1.00 86.25 369 VAL A CA 1
ATOM 2761 C C . VAL A 1 369 ? 38.939 7.914 -71.781 1.00 86.25 369 VAL A C 1
ATOM 2763 O O . VAL A 1 369 ? 38.527 7.921 -70.619 1.00 86.25 369 VAL A O 1
ATOM 2766 N N . LEU A 1 370 ? 39.707 8.902 -72.256 1.00 88.25 370 LEU A N 1
ATOM 2767 C CA . LEU A 1 370 ? 40.138 10.040 -71.436 1.00 88.25 370 LEU A CA 1
ATOM 2768 C C . LEU A 1 370 ? 38.959 10.963 -71.069 1.00 88.25 370 LEU A C 1
ATOM 2770 O O . LEU A 1 370 ? 38.814 11.336 -69.902 1.00 88.25 370 LEU A O 1
ATOM 2774 N N . LYS A 1 371 ? 38.055 11.245 -72.018 1.00 87.19 371 LYS A N 1
ATOM 2775 C CA . LYS A 1 371 ? 36.811 11.998 -71.774 1.00 87.19 371 LYS A CA 1
ATOM 2776 C C . LYS A 1 371 ? 35.877 11.271 -70.809 1.00 87.19 371 LYS A C 1
ATOM 2778 O O . LYS A 1 371 ? 35.315 11.908 -69.923 1.00 87.19 371 LYS A O 1
ATOM 2783 N N . ALA A 1 372 ? 35.752 9.947 -70.911 1.00 85.31 372 ALA A N 1
ATOM 2784 C CA . ALA A 1 372 ? 34.979 9.132 -69.972 1.00 85.31 372 ALA A CA 1
ATOM 2785 C C . ALA A 1 372 ? 35.553 9.178 -68.544 1.00 85.31 372 ALA A C 1
ATOM 2787 O O . ALA A 1 372 ? 34.823 8.965 -67.574 1.00 85.31 372 ALA A O 1
ATOM 2788 N N . ARG A 1 373 ? 36.841 9.523 -68.390 1.00 84.94 373 ARG A N 1
ATOM 2789 C CA . ARG A 1 373 ? 37.468 9.818 -67.092 1.00 84.94 373 ARG A CA 1
ATOM 2790 C C . ARG A 1 373 ? 37.306 11.283 -66.642 1.00 84.94 373 ARG A C 1
ATOM 2792 O O . ARG A 1 373 ? 37.839 11.663 -65.599 1.00 84.94 373 ARG A O 1
ATOM 2799 N N . GLY A 1 374 ? 36.571 12.099 -67.390 1.00 84.44 374 GLY A N 1
ATOM 2800 C CA . GLY A 1 374 ? 36.383 13.520 -67.106 1.00 84.44 374 GLY A CA 1
ATOM 2801 C C . GLY A 1 374 ? 37.624 14.368 -67.381 1.00 84.44 374 GLY A C 1
ATOM 2802 O O . GLY A 1 374 ? 37.739 15.452 -66.819 1.00 84.44 374 GLY A O 1
ATOM 2803 N N . ILE A 1 375 ? 38.558 13.874 -68.203 1.00 87.62 375 ILE A N 1
ATOM 2804 C CA . ILE A 1 375 ? 39.699 14.663 -68.665 1.00 87.62 375 ILE A CA 1
ATOM 2805 C C . ILE A 1 375 ? 39.238 15.456 -69.884 1.00 87.62 375 ILE A C 1
ATOM 2807 O O . ILE A 1 375 ? 38.965 14.891 -70.947 1.00 87.62 375 ILE A O 1
ATOM 2811 N N . ASP A 1 376 ? 39.139 16.769 -69.719 1.00 87.38 376 ASP A N 1
ATOM 2812 C CA . ASP A 1 376 ? 38.793 17.684 -70.792 1.00 87.38 376 ASP A CA 1
ATOM 2813 C C . ASP A 1 376 ? 40.042 18.036 -71.600 1.00 87.38 376 ASP A C 1
ATOM 2815 O O . ASP A 1 376 ? 40.829 18.918 -71.255 1.00 87.38 376 ASP A O 1
ATOM 2819 N N . LEU A 1 377 ? 40.214 17.319 -72.706 1.00 84.38 377 LEU A N 1
ATOM 2820 C CA . LEU A 1 377 ? 41.316 17.535 -73.634 1.00 84.38 377 LEU A CA 1
ATOM 2821 C C . LEU A 1 377 ? 41.192 18.849 -74.428 1.00 84.38 377 LEU A C 1
ATOM 2823 O O . LEU A 1 377 ? 42.184 19.266 -75.029 1.00 84.38 377 LEU A O 1
ATOM 2827 N N . GLU A 1 378 ? 40.034 19.524 -74.396 1.00 83.88 378 GLU A N 1
ATOM 2828 C CA . GLU A 1 378 ? 39.777 20.824 -75.041 1.00 83.88 378 GLU A CA 1
ATOM 2829 C C . GLU A 1 378 ? 40.068 22.027 -74.109 1.00 83.88 378 GLU A C 1
ATOM 2831 O O . GLU A 1 378 ? 40.298 23.140 -74.595 1.00 83.88 378 GLU A O 1
ATOM 2836 N N . ALA A 1 379 ? 40.218 21.810 -72.797 1.00 86.25 379 ALA A N 1
ATOM 2837 C CA . ALA A 1 379 ? 40.657 22.822 -71.824 1.00 86.25 379 ALA A CA 1
ATOM 2838 C C . ALA A 1 379 ? 42.149 23.208 -71.961 1.00 86.25 379 ALA A C 1
ATOM 2840 O O . ALA A 1 379 ? 42.913 22.538 -72.648 1.00 86.25 379 ALA A O 1
ATOM 2841 N N . SER A 1 380 ? 42.617 24.278 -71.299 1.00 89.81 380 SER A N 1
ATOM 2842 C CA . SER A 1 380 ? 44.052 24.630 -71.336 1.00 89.81 380 SER A CA 1
ATOM 2843 C C . SER A 1 380 ? 44.939 23.467 -70.869 1.00 89.81 380 SER A C 1
ATOM 2845 O O . SER A 1 380 ? 44.518 22.640 -70.057 1.00 89.81 380 SER A O 1
ATOM 2847 N N . VAL A 1 381 ? 46.184 23.405 -71.357 1.00 89.19 381 VAL A N 1
ATOM 2848 C CA . VAL A 1 381 ? 47.112 22.315 -71.006 1.00 89.19 381 VAL A CA 1
ATOM 2849 C C . VAL A 1 381 ? 47.324 22.243 -69.493 1.00 89.19 381 VAL A C 1
ATOM 2851 O O . VAL A 1 381 ? 47.365 21.154 -68.930 1.00 89.19 381 VAL A O 1
ATOM 2854 N N . GLU A 1 382 ? 47.381 23.387 -68.811 1.00 90.00 382 GLU A N 1
ATOM 2855 C CA . GLU A 1 382 ? 47.476 23.471 -67.353 1.00 90.00 382 GLU A CA 1
ATOM 2856 C C . GLU A 1 382 ? 46.262 22.844 -66.651 1.00 90.00 382 GLU A C 1
ATOM 2858 O O . GLU A 1 382 ? 46.425 22.082 -65.695 1.00 90.00 382 GLU A O 1
ATOM 2863 N N . ALA A 1 383 ? 45.047 23.133 -67.129 1.00 88.94 383 ALA A N 1
ATOM 2864 C CA . ALA A 1 383 ? 43.815 22.608 -66.547 1.00 88.94 383 ALA A CA 1
ATOM 2865 C C . ALA A 1 383 ? 43.685 21.095 -66.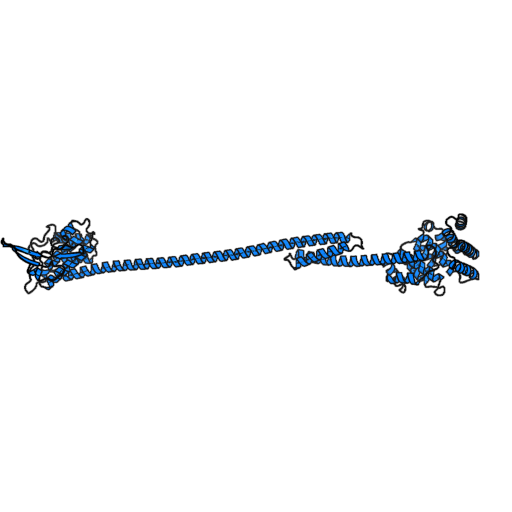777 1.00 88.94 383 ALA A C 1
ATOM 2867 O O . ALA A 1 383 ? 43.387 20.348 -65.843 1.00 88.94 383 ALA A O 1
ATOM 2868 N N . ALA A 1 384 ? 43.981 20.632 -67.993 1.00 89.56 384 ALA A N 1
ATOM 2869 C CA . ALA A 1 384 ? 44.009 19.210 -68.312 1.00 89.56 384 ALA A CA 1
ATOM 2870 C C . ALA A 1 384 ? 45.097 18.477 -67.504 1.00 89.56 384 ALA A C 1
ATOM 2872 O O . ALA A 1 384 ? 44.853 17.384 -66.994 1.00 89.56 384 ALA A O 1
ATOM 2873 N N . ALA A 1 385 ? 46.274 19.083 -67.302 1.00 90.88 385 ALA A N 1
ATOM 287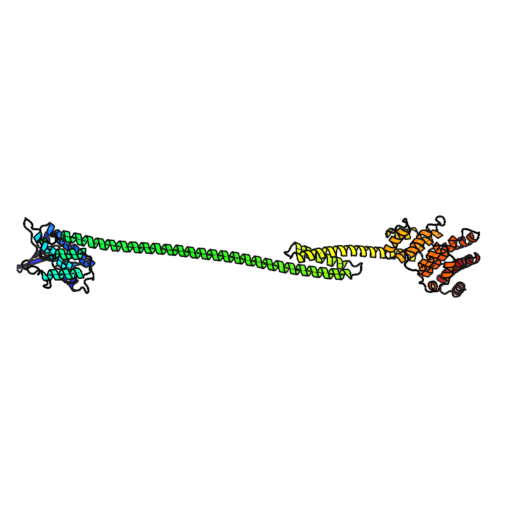4 C CA . ALA A 1 385 ? 47.352 18.482 -66.516 1.00 90.88 385 ALA A CA 1
ATOM 2875 C C . ALA A 1 385 ? 46.948 18.289 -65.049 1.00 90.88 385 ALA A C 1
ATOM 2877 O O . ALA A 1 385 ? 47.198 17.226 -64.479 1.00 90.88 385 ALA A O 1
ATOM 2878 N N . ALA A 1 386 ? 46.263 19.270 -64.453 1.00 88.62 386 ALA A N 1
ATOM 2879 C CA . ALA A 1 386 ? 45.729 19.152 -63.097 1.00 88.62 386 ALA A CA 1
ATOM 2880 C C . ALA A 1 386 ? 44.705 18.007 -62.975 1.00 88.62 386 ALA A C 1
ATOM 2882 O O . ALA A 1 386 ? 44.759 17.230 -62.019 1.00 88.62 386 ALA A O 1
ATOM 2883 N N . GLN A 1 387 ? 43.820 17.850 -63.967 1.00 90.81 387 GLN A N 1
ATOM 2884 C CA . GLN A 1 387 ? 42.866 16.736 -64.016 1.00 90.81 387 GLN A CA 1
ATOM 2885 C C . GLN A 1 387 ? 43.579 15.381 -64.112 1.00 90.81 387 GLN A C 1
ATOM 2887 O O . GLN A 1 387 ? 43.242 14.458 -63.371 1.00 90.81 387 GLN A O 1
ATOM 2892 N N . VAL A 1 388 ? 44.595 15.263 -64.975 1.00 89.56 388 VAL A N 1
ATOM 2893 C CA . VAL A 1 388 ? 45.368 14.024 -65.163 1.00 89.56 388 VAL A CA 1
ATOM 2894 C C . VAL A 1 388 ? 46.153 13.654 -63.905 1.00 89.56 388 VAL A C 1
ATOM 2896 O O . VAL A 1 388 ? 46.067 12.509 -63.457 1.00 89.56 388 VAL A O 1
ATOM 2899 N N . LEU A 1 389 ? 46.863 14.602 -63.285 1.00 89.56 389 LEU A N 1
ATOM 2900 C CA . LEU A 1 389 ? 47.583 14.376 -62.023 1.00 89.56 389 LEU A CA 1
ATOM 2901 C C . LEU A 1 389 ? 46.626 13.931 -60.904 1.00 89.56 389 LEU A C 1
ATOM 2903 O O . LEU A 1 389 ? 46.955 13.054 -60.106 1.00 89.56 389 LEU A O 1
ATOM 2907 N N . GLY A 1 390 ? 45.398 14.457 -60.908 1.00 85.06 390 GLY A N 1
ATOM 2908 C CA . GLY A 1 390 ? 44.320 14.068 -60.003 1.00 85.06 390 GLY A CA 1
ATOM 2909 C C . GLY A 1 390 ? 43.698 12.691 -60.271 1.00 85.06 390 GLY A C 1
ATOM 2910 O O . GLY A 1 390 ? 42.799 12.294 -59.536 1.00 85.06 390 GLY A O 1
ATOM 2911 N N . THR A 1 391 ? 44.127 11.927 -61.281 1.00 85.44 391 THR A N 1
ATOM 2912 C CA . THR A 1 391 ? 43.544 10.599 -61.565 1.00 85.44 391 THR A CA 1
ATOM 2913 C C . THR A 1 391 ? 44.162 9.488 -60.720 1.00 85.44 391 THR A C 1
ATOM 2915 O O . THR A 1 391 ? 43.428 8.628 -60.231 1.00 85.44 391 THR A O 1
ATOM 2918 N N . GLY A 1 392 ? 45.476 9.533 -60.475 1.00 84.88 392 GLY A N 1
ATOM 2919 C CA . GLY A 1 392 ? 46.256 8.440 -59.875 1.00 84.88 392 GLY A CA 1
ATOM 2920 C C . GLY A 1 392 ? 46.804 7.410 -60.877 1.00 84.88 392 GLY A C 1
ATOM 2921 O O . GLY A 1 392 ? 47.460 6.468 -60.454 1.00 84.88 392 GLY A O 1
ATOM 2922 N N . ILE A 1 393 ? 46.562 7.596 -62.181 1.00 88.19 393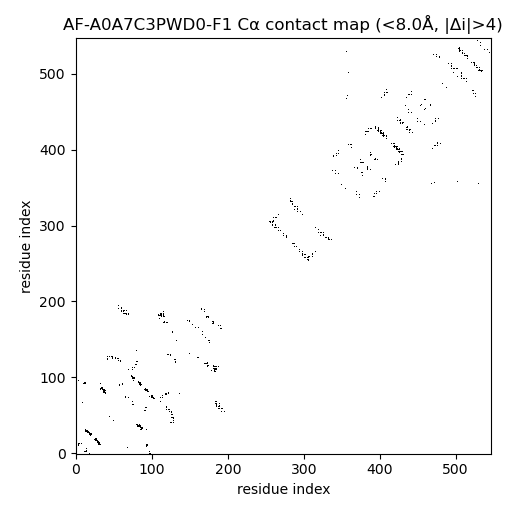 ILE A N 1
ATOM 2923 C CA . ILE A 1 393 ? 47.101 6.784 -63.297 1.00 88.19 393 ILE A CA 1
ATOM 2924 C C . ILE A 1 393 ? 47.759 7.690 -64.358 1.00 88.19 393 ILE A C 1
ATOM 2926 O O . ILE A 1 393 ? 47.675 7.467 -65.566 1.00 88.19 393 ILE A O 1
ATOM 2930 N N . ALA A 1 394 ? 48.361 8.790 -63.892 1.00 90.25 394 ALA A N 1
ATOM 2931 C CA . ALA A 1 394 ? 48.986 9.800 -64.740 1.00 90.25 394 ALA A CA 1
ATOM 2932 C C . ALA A 1 394 ? 50.084 9.241 -65.673 1.00 90.25 394 ALA A C 1
ATOM 2934 O O . ALA A 1 394 ? 50.092 9.648 -66.833 1.00 90.25 394 ALA A O 1
ATOM 2935 N N . PRO A 1 395 ? 50.954 8.292 -65.257 1.00 87.31 395 PRO A N 1
ATOM 2936 C CA . PRO A 1 395 ? 51.943 7.696 -66.160 1.00 87.31 395 PRO A CA 1
ATOM 2937 C C . PRO A 1 395 ? 51.308 6.993 -67.366 1.00 87.31 395 PRO A C 1
ATOM 2939 O O . PRO A 1 395 ? 51.773 7.134 -68.498 1.00 87.31 395 PRO A O 1
ATOM 2942 N N . GLU A 1 396 ? 50.222 6.250 -67.149 1.00 87.88 396 GLU A N 1
ATOM 2943 C CA . GLU A 1 396 ? 49.539 5.515 -68.212 1.00 87.88 396 GLU A CA 1
ATOM 2944 C C . GLU A 1 396 ? 48.752 6.437 -69.138 1.00 87.88 396 GLU A C 1
ATOM 2946 O O . GLU A 1 396 ? 48.724 6.205 -70.349 1.00 87.88 396 GLU A O 1
ATOM 2951 N N . ILE A 1 397 ? 48.182 7.515 -68.593 1.00 89.19 397 ILE A N 1
ATOM 2952 C CA . ILE A 1 397 ? 47.571 8.579 -69.393 1.00 89.19 397 ILE A CA 1
ATOM 2953 C C . ILE A 1 397 ? 48.635 9.316 -70.216 1.00 89.19 397 ILE A C 1
ATOM 2955 O O . ILE A 1 397 ? 48.411 9.535 -71.402 1.00 89.19 397 ILE A O 1
ATOM 2959 N N . ALA A 1 398 ? 49.797 9.652 -69.646 1.00 88.62 398 ALA A N 1
ATOM 2960 C CA . ALA A 1 398 ? 50.884 10.315 -70.370 1.00 88.62 398 ALA A CA 1
ATOM 2961 C C . ALA A 1 398 ? 51.327 9.494 -71.590 1.00 88.62 398 ALA A C 1
ATOM 2963 O O . ALA A 1 398 ? 51.437 10.023 -72.691 1.00 88.62 398 ALA A O 1
ATOM 2964 N N . ARG A 1 399 ? 51.455 8.174 -71.430 1.00 83.38 399 ARG A N 1
ATOM 2965 C CA . ARG A 1 399 ? 51.760 7.264 -72.541 1.00 83.38 399 ARG A CA 1
ATOM 2966 C C . ARG A 1 399 ? 50.644 7.204 -73.595 1.00 83.38 399 ARG A C 1
ATOM 2968 O O . ARG A 1 399 ? 50.921 7.188 -74.790 1.00 83.38 399 ARG A O 1
ATOM 2975 N N . ALA A 1 400 ? 49.378 7.209 -73.176 1.00 84.62 400 ALA A N 1
ATOM 2976 C CA . ALA A 1 400 ? 48.244 7.291 -74.100 1.00 84.62 400 ALA A CA 1
ATOM 2977 C C . ALA A 1 400 ? 48.224 8.617 -74.888 1.00 84.62 400 ALA A C 1
ATOM 2979 O O . ALA A 1 400 ? 47.924 8.635 -76.083 1.00 84.62 400 ALA A O 1
ATOM 2980 N N . LEU A 1 401 ? 48.587 9.723 -74.236 1.00 87.25 401 LEU A N 1
ATOM 2981 C CA . LEU A 1 401 ? 48.735 11.037 -74.859 1.00 87.25 401 LEU A CA 1
ATOM 2982 C C . LEU A 1 401 ? 49.900 11.071 -75.855 1.00 87.25 401 LEU A C 1
ATOM 2984 O O . LEU A 1 401 ? 49.765 11.688 -76.909 1.00 87.25 401 LEU A O 1
ATOM 2988 N N . ASP A 1 402 ? 50.997 10.361 -75.582 1.00 80.81 402 ASP A N 1
ATOM 2989 C CA . ASP A 1 402 ? 52.091 10.201 -76.546 1.00 80.81 402 ASP A CA 1
ATOM 2990 C C . ASP A 1 402 ? 51.623 9.479 -77.808 1.00 80.81 402 ASP A C 1
ATOM 2992 O O . ASP A 1 402 ? 51.967 9.889 -78.916 1.00 80.81 402 ASP A O 1
ATOM 2996 N N . HIS A 1 403 ? 50.807 8.431 -77.664 1.00 77.56 403 HIS A N 1
ATOM 2997 C CA . HIS A 1 403 ? 50.217 7.735 -78.809 1.00 77.56 403 HIS A CA 1
ATOM 2998 C C . HIS A 1 403 ? 49.280 8.654 -79.609 1.00 77.56 403 HIS A C 1
ATOM 3000 O O . HIS A 1 403 ? 49.317 8.649 -80.839 1.00 77.56 403 HIS A O 1
ATOM 3006 N N . LEU A 1 404 ? 48.481 9.491 -78.937 1.00 79.88 404 LEU A N 1
ATOM 3007 C CA . LEU A 1 404 ? 47.632 10.496 -79.589 1.00 79.88 404 LEU A CA 1
ATOM 3008 C C . LEU A 1 404 ? 48.446 11.565 -80.330 1.00 79.88 404 LEU A C 1
ATOM 3010 O O . LEU A 1 404 ? 48.140 11.880 -81.483 1.00 79.88 404 LEU A O 1
ATOM 3014 N N . ALA A 1 405 ? 49.495 12.099 -79.698 1.00 79.69 405 ALA A N 1
ATOM 3015 C CA . ALA A 1 405 ? 50.407 13.060 -80.314 1.00 79.69 405 ALA A CA 1
ATOM 3016 C C . ALA A 1 405 ? 51.069 12.460 -81.563 1.00 79.69 405 ALA A C 1
ATOM 3018 O O . ALA A 1 405 ? 51.143 13.114 -82.607 1.00 79.69 405 ALA A O 1
ATOM 3019 N N . GLN A 1 406 ? 51.473 11.189 -81.479 1.00 73.38 406 GLN A N 1
ATOM 3020 C CA . GLN A 1 406 ? 52.011 10.443 -82.610 1.00 73.38 406 GLN A CA 1
ATOM 3021 C C . GLN A 1 406 ? 50.995 10.297 -83.746 1.00 73.38 406 GLN A C 1
ATOM 3023 O O . GLN A 1 406 ? 51.298 10.655 -84.885 1.00 73.38 406 GLN A O 1
ATOM 3028 N N . ALA A 1 407 ? 49.771 9.858 -83.433 1.00 71.44 407 ALA A N 1
ATOM 3029 C CA . ALA A 1 407 ? 48.697 9.676 -84.409 1.00 71.44 407 ALA A CA 1
ATOM 3030 C C . ALA A 1 407 ? 48.399 10.954 -85.201 1.00 71.44 407 ALA A C 1
ATOM 3032 O O . ALA A 1 407 ? 48.297 10.930 -86.427 1.00 71.44 407 ALA A O 1
ATOM 3033 N N . LEU A 1 408 ? 48.239 12.075 -84.492 1.00 71.88 408 LEU A N 1
ATOM 3034 C CA . LEU A 1 408 ? 47.813 13.343 -85.081 1.00 71.88 408 LEU A CA 1
ATOM 3035 C C . LEU A 1 408 ? 48.885 13.939 -85.983 1.00 71.88 408 LEU A C 1
ATOM 3037 O O . LEU A 1 408 ? 48.572 14.404 -87.079 1.00 71.88 408 LEU A O 1
ATOM 3041 N N . ARG A 1 409 ? 50.148 13.871 -85.554 1.00 71.44 409 ARG A N 1
ATOM 3042 C CA . ARG A 1 409 ? 51.274 14.349 -86.357 1.00 71.44 409 ARG A CA 1
ATOM 3043 C C . ARG A 1 409 ? 51.437 13.558 -87.658 1.00 71.44 409 ARG A C 1
ATOM 3045 O O . ARG A 1 409 ? 51.893 14.132 -88.641 1.00 71.44 409 ARG A O 1
ATOM 3052 N N . TRP A 1 410 ? 51.040 12.284 -87.676 1.00 61.75 410 TRP A N 1
ATOM 3053 C CA . TRP A 1 410 ? 51.154 11.409 -88.848 1.00 61.75 410 TRP A CA 1
ATOM 3054 C C . TRP A 1 410 ? 49.941 11.448 -89.788 1.00 61.75 410 TRP A C 1
ATOM 3056 O O . TRP A 1 410 ? 50.103 11.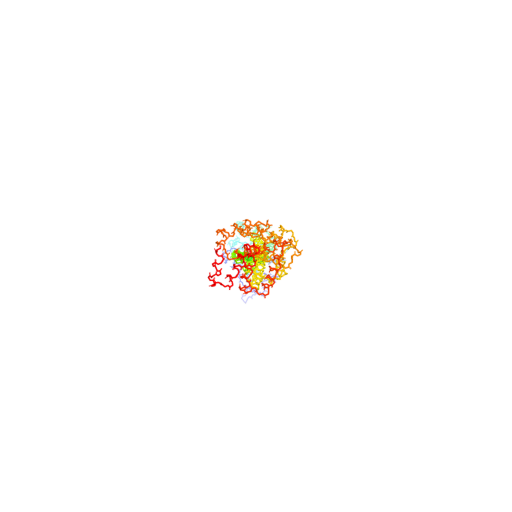561 -91.000 1.00 61.75 410 TRP A O 1
ATOM 3066 N N . LEU A 1 411 ? 48.723 11.333 -89.246 1.00 59.38 411 LEU A N 1
ATOM 3067 C CA . LEU A 1 411 ? 47.485 11.149 -90.021 1.00 59.38 411 LEU A CA 1
ATOM 3068 C C . LEU A 1 411 ? 46.818 12.468 -90.439 1.00 59.38 411 LEU A C 1
ATOM 3070 O O . LEU A 1 411 ? 45.964 12.473 -91.329 1.00 59.38 411 LEU A O 1
ATOM 3074 N N . ARG A 1 412 ? 47.146 13.580 -89.770 1.00 60.19 412 ARG A N 1
ATOM 3075 C CA . ARG A 1 412 ? 46.531 14.901 -89.985 1.00 60.19 412 ARG A CA 1
ATOM 3076 C C . ARG A 1 412 ? 47.598 16.005 -90.067 1.00 60.19 412 ARG A C 1
ATOM 3078 O O . ARG A 1 412 ? 47.580 16.929 -89.254 1.00 60.19 412 ARG A O 1
ATOM 3085 N N . PRO A 1 413 ? 48.504 15.962 -91.062 1.00 56.66 413 PRO A N 1
ATOM 3086 C CA . PRO A 1 413 ? 49.562 16.966 -91.217 1.00 56.66 413 PRO A CA 1
ATOM 3087 C C . PRO A 1 413 ? 49.025 18.398 -91.418 1.00 56.66 413 PRO A C 1
ATOM 3089 O O . PRO A 1 413 ? 49.727 19.360 -91.110 1.00 56.66 413 PRO A O 1
ATOM 3092 N N . GLU A 1 414 ? 47.767 18.551 -91.857 1.00 52.03 414 GLU A N 1
ATOM 3093 C CA . GLU A 1 414 ? 47.050 19.837 -91.946 1.00 52.03 414 GLU A CA 1
ATOM 3094 C C . GLU A 1 414 ? 46.794 20.518 -90.580 1.00 52.03 414 GLU A C 1
ATOM 3096 O O . GLU A 1 414 ? 46.596 21.730 -90.531 1.00 52.03 414 GLU A O 1
ATOM 3101 N N . ARG A 1 415 ? 46.797 19.772 -89.463 1.00 54.47 415 ARG A N 1
ATOM 3102 C CA . ARG A 1 415 ? 46.547 20.271 -88.091 1.00 54.47 415 ARG A CA 1
ATOM 3103 C C . ARG A 1 415 ? 47.847 20.369 -87.287 1.00 54.47 415 ARG A C 1
ATOM 3105 O O . ARG A 1 415 ? 47.962 19.848 -86.178 1.00 54.47 415 ARG A O 1
ATOM 3112 N N . SER A 1 416 ? 48.855 21.016 -87.871 1.00 56.97 416 SER A N 1
ATOM 3113 C CA . SER A 1 416 ? 50.277 20.865 -87.517 1.00 56.97 416 SER A CA 1
ATOM 3114 C C . SER A 1 416 ? 50.700 21.242 -86.087 1.00 56.97 416 SER A C 1
ATOM 3116 O O . SER A 1 416 ? 51.854 21.003 -85.732 1.00 56.97 416 SER A O 1
ATOM 3118 N N . GLU A 1 417 ? 49.812 21.793 -85.256 1.00 67.00 417 GLU A N 1
ATOM 3119 C CA . GLU A 1 417 ? 50.122 22.181 -83.870 1.00 67.00 417 GLU A CA 1
ATOM 3120 C C . GLU A 1 417 ? 49.344 21.404 -82.794 1.00 67.00 417 GLU A C 1
ATOM 3122 O O . GLU A 1 417 ? 49.756 21.413 -81.636 1.00 67.00 417 GLU A O 1
ATOM 3127 N N . GLU A 1 418 ? 48.284 20.658 -83.140 1.00 74.62 418 GLU A N 1
ATOM 3128 C CA . GLU A 1 418 ? 47.463 19.935 -82.145 1.00 74.62 418 GLU A CA 1
ATOM 3129 C C . GLU A 1 418 ? 48.250 18.832 -81.417 1.00 74.62 418 GLU A C 1
ATOM 3131 O O . GLU A 1 418 ? 48.046 18.595 -80.228 1.00 74.62 418 GLU A O 1
ATOM 3136 N N . TRP A 1 419 ? 49.212 18.189 -82.086 1.00 79.00 419 TRP A N 1
ATOM 3137 C CA . TRP A 1 419 ? 50.052 17.162 -81.459 1.00 79.00 419 TRP A CA 1
ATOM 3138 C C . TRP A 1 419 ? 50.949 17.726 -80.341 1.00 79.00 419 TRP A C 1
ATOM 3140 O O . TRP A 1 419 ? 51.212 17.022 -79.364 1.00 79.00 419 TRP A O 1
ATOM 3150 N N . ARG A 1 420 ? 51.398 18.991 -80.455 1.00 83.88 420 ARG A N 1
ATOM 3151 C CA . ARG A 1 420 ? 52.261 19.646 -79.450 1.00 83.88 420 ARG A CA 1
ATOM 3152 C C . ARG A 1 420 ? 51.542 19.769 -78.120 1.00 83.88 420 ARG A C 1
ATOM 3154 O O . ARG A 1 420 ? 52.147 19.572 -77.077 1.00 83.88 420 ARG A O 1
ATOM 3161 N N . ARG A 1 421 ? 50.239 20.038 -78.169 1.00 87.19 421 ARG A N 1
ATOM 3162 C CA . ARG A 1 421 ? 49.380 20.140 -76.992 1.00 87.19 421 ARG A CA 1
ATOM 3163 C C . ARG A 1 421 ? 49.336 18.831 -76.203 1.00 87.19 421 ARG A C 1
ATOM 3165 O O . ARG A 1 421 ? 49.499 18.852 -74.989 1.00 87.19 421 ARG A O 1
ATOM 3172 N N . PHE A 1 422 ? 49.150 17.696 -76.881 1.00 88.31 422 PHE A N 1
ATOM 3173 C CA . PHE A 1 422 ? 49.128 16.385 -76.224 1.00 88.31 422 PHE A CA 1
ATOM 3174 C C . PHE A 1 422 ? 50.508 15.970 -75.706 1.00 88.31 422 PHE A C 1
ATOM 3176 O O . PHE A 1 422 ? 50.598 15.430 -74.606 1.00 88.31 422 PHE A O 1
ATOM 3183 N N . ALA A 1 423 ? 51.577 16.285 -76.442 1.00 86.38 423 ALA A N 1
ATOM 3184 C CA . ALA A 1 423 ? 52.947 16.053 -75.989 1.00 86.38 423 ALA A CA 1
ATOM 3185 C C . ALA A 1 423 ? 53.324 16.923 -74.771 1.00 86.38 423 ALA A C 1
ATOM 3187 O O . ALA A 1 423 ? 53.946 16.418 -73.838 1.00 86.38 423 ALA A O 1
ATOM 3188 N N . ASP A 1 424 ? 52.910 18.197 -74.731 1.00 90.25 424 ASP A N 1
ATOM 3189 C CA . ASP A 1 424 ? 53.099 19.084 -73.569 1.00 90.25 424 ASP A CA 1
ATOM 3190 C C . ASP A 1 424 ? 52.296 18.584 -72.362 1.00 90.25 424 ASP A C 1
ATOM 3192 O O . ASP A 1 424 ? 52.818 18.478 -71.251 1.00 90.25 424 ASP A O 1
ATOM 3196 N N . LEU A 1 425 ? 51.050 18.157 -72.583 1.00 91.88 425 LEU A N 1
ATOM 3197 C CA . LEU A 1 425 ? 50.231 17.557 -71.534 1.00 91.88 425 LEU A CA 1
ATOM 3198 C C . LEU A 1 425 ? 50.864 16.272 -70.968 1.00 91.88 425 LEU A C 1
ATOM 3200 O O . LEU A 1 425 ? 50.927 16.111 -69.748 1.00 91.88 425 LEU A O 1
ATOM 3204 N N . ALA A 1 426 ? 51.377 15.382 -71.822 1.00 90.44 426 ALA A N 1
ATOM 3205 C CA . ALA A 1 426 ? 52.092 14.175 -71.402 1.00 90.44 426 ALA A CA 1
ATOM 3206 C C . ALA A 1 426 ? 53.372 14.517 -70.619 1.00 90.44 426 ALA A C 1
ATOM 3208 O O . ALA A 1 426 ? 53.648 13.926 -69.577 1.00 90.44 426 ALA A O 1
ATOM 3209 N N . ASN A 1 427 ? 54.126 15.523 -71.070 1.00 92.44 427 ASN A N 1
ATOM 3210 C CA . ASN A 1 427 ? 55.346 15.988 -70.413 1.00 92.44 427 ASN A CA 1
ATOM 3211 C C . ASN A 1 427 ? 55.089 16.544 -69.003 1.00 92.44 427 ASN A C 1
ATOM 3213 O O . ASN A 1 427 ? 55.840 16.270 -68.071 1.00 92.44 427 ASN A O 1
ATOM 3217 N N . ARG A 1 428 ? 54.002 17.296 -68.813 1.00 92.25 428 ARG A N 1
ATOM 3218 C CA . ARG A 1 428 ? 53.656 17.887 -67.509 1.00 92.25 428 ARG A CA 1
ATOM 3219 C C . ARG A 1 428 ? 53.095 16.884 -66.506 1.00 92.25 428 ARG A C 1
ATOM 3221 O O . ARG A 1 428 ? 53.116 17.154 -65.307 1.00 92.25 428 ARG A O 1
ATOM 3228 N N . THR A 1 429 ? 52.572 15.760 -66.985 1.00 92.62 429 THR A N 1
ATOM 3229 C CA . THR A 1 429 ? 51.840 14.785 -66.162 1.00 92.62 429 THR A CA 1
ATOM 3230 C C . THR A 1 429 ? 52.647 13.529 -65.843 1.00 92.62 429 THR A C 1
ATOM 3232 O O . THR A 1 429 ? 52.317 12.827 -64.887 1.00 92.62 429 THR A O 1
ATOM 3235 N N . ASP A 1 430 ? 53.723 13.255 -66.585 1.00 90.38 430 ASP A N 1
ATOM 3236 C CA . ASP A 1 430 ? 54.596 12.110 -66.334 1.00 90.38 430 ASP A CA 1
ATOM 3237 C C . ASP A 1 430 ? 55.524 12.356 -65.128 1.00 90.38 430 ASP A C 1
ATOM 3239 O O . ASP A 1 430 ? 56.278 13.336 -65.115 1.00 90.38 430 ASP A O 1
ATOM 3243 N N . PRO A 1 431 ? 55.523 11.481 -64.108 1.00 87.19 431 PRO A N 1
ATOM 3244 C CA . PRO A 1 431 ? 56.436 11.615 -62.977 1.00 87.19 431 PRO A CA 1
ATOM 3245 C C . PRO A 1 431 ? 57.895 11.277 -63.323 1.00 87.19 431 PRO A C 1
ATOM 3247 O O . PRO A 1 431 ? 58.789 11.658 -62.567 1.00 87.19 431 PRO A O 1
ATOM 3250 N N . ASP A 1 432 ? 58.163 10.573 -64.429 1.00 89.25 432 ASP A N 1
ATOM 3251 C CA . ASP A 1 432 ? 59.507 10.111 -64.786 1.00 89.25 432 ASP A CA 1
ATOM 3252 C C . ASP A 1 432 ? 60.370 11.245 -65.384 1.00 89.25 432 ASP A C 1
ATOM 3254 O O . ASP A 1 432 ? 60.052 11.786 -66.452 1.00 89.25 432 ASP A O 1
ATOM 3258 N N . PRO A 1 433 ? 61.494 11.622 -64.737 1.00 89.94 433 PRO A N 1
ATOM 3259 C CA . PRO A 1 433 ? 62.354 12.699 -65.219 1.00 89.94 433 PRO A CA 1
ATOM 3260 C C . PRO A 1 433 ? 62.982 12.439 -66.592 1.00 89.94 433 PRO A C 1
ATOM 3262 O O . PRO A 1 433 ? 63.162 13.393 -67.348 1.00 89.94 433 PRO A O 1
ATOM 3265 N N . LEU A 1 434 ? 63.326 11.190 -66.922 1.00 89.50 434 LEU A N 1
ATOM 3266 C CA . LEU A 1 434 ? 63.940 10.846 -68.203 1.00 89.50 434 LEU A CA 1
ATOM 3267 C C . LEU A 1 434 ? 62.909 10.963 -69.325 1.00 89.50 434 LEU A C 1
ATOM 3269 O O . LEU A 1 434 ? 63.170 11.635 -70.321 1.00 89.50 434 LEU A O 1
ATOM 3273 N N . ARG A 1 435 ? 61.704 10.408 -69.137 1.00 89.81 435 ARG A N 1
ATOM 3274 C CA . ARG A 1 435 ? 60.618 10.538 -70.126 1.00 89.81 435 ARG A CA 1
ATOM 3275 C C . ARG A 1 435 ? 60.229 11.993 -70.373 1.00 89.81 435 ARG A C 1
ATOM 3277 O O . ARG A 1 435 ? 59.978 12.373 -71.516 1.00 89.81 435 ARG A O 1
ATOM 3284 N N . ARG A 1 436 ? 60.245 12.833 -69.334 1.00 91.12 436 ARG A N 1
ATOM 3285 C CA . ARG A 1 436 ? 60.051 14.282 -69.491 1.00 91.12 436 ARG A CA 1
ATOM 3286 C C . ARG A 1 436 ? 61.157 14.947 -70.301 1.00 91.12 436 ARG A C 1
ATOM 3288 O O . ARG A 1 436 ? 60.857 15.679 -71.233 1.00 91.12 436 ARG A O 1
ATOM 3295 N N . LYS A 1 437 ? 62.432 14.654 -70.018 1.00 89.56 437 LYS A N 1
ATOM 3296 C CA . LYS A 1 437 ? 63.554 15.175 -70.825 1.00 89.56 437 LYS A CA 1
ATOM 3297 C C . LYS A 1 437 ? 63.403 14.822 -72.308 1.00 89.56 437 LYS A C 1
ATOM 3299 O O . LYS A 1 437 ? 63.624 15.679 -73.157 1.00 89.56 437 LYS A O 1
ATOM 3304 N N . ILE A 1 438 ? 62.971 13.597 -72.615 1.00 85.81 438 ILE A N 1
ATOM 3305 C CA . ILE A 1 438 ? 62.732 13.151 -73.995 1.00 85.81 438 ILE A CA 1
ATOM 3306 C C . ILE A 1 438 ? 61.606 13.970 -74.654 1.00 85.81 438 ILE A C 1
ATOM 3308 O O . ILE A 1 438 ? 61.781 14.481 -75.761 1.00 85.81 438 ILE A O 1
ATOM 3312 N N . ARG A 1 439 ? 60.457 14.132 -73.983 1.00 88.94 439 ARG A N 1
ATOM 3313 C CA . ARG A 1 439 ? 59.333 14.932 -74.509 1.00 88.94 439 ARG A CA 1
ATOM 3314 C C . ARG A 1 439 ? 59.665 16.419 -74.619 1.00 88.94 439 ARG A C 1
ATOM 3316 O O . ARG A 1 439 ? 59.228 17.059 -75.570 1.00 88.94 439 ARG A O 1
ATOM 3323 N N . GLN A 1 440 ? 60.450 16.961 -73.692 1.00 89.19 440 GLN A N 1
ATOM 3324 C CA . GLN A 1 440 ? 60.910 18.348 -73.738 1.00 89.19 440 GLN A CA 1
ATOM 3325 C C . GLN A 1 440 ? 61.742 18.602 -74.997 1.00 89.19 440 GLN A C 1
ATOM 3327 O O . GLN A 1 440 ? 61.445 19.530 -75.746 1.00 89.19 440 GLN A O 1
ATOM 3332 N N . ALA A 1 441 ? 62.701 17.719 -75.288 1.00 84.81 441 ALA A N 1
ATOM 3333 C CA . ALA A 1 441 ? 63.526 17.830 -76.485 1.00 84.81 441 ALA A CA 1
ATOM 3334 C C . ALA A 1 441 ? 62.691 17.746 -77.781 1.00 84.81 441 ALA A C 1
ATOM 3336 O O . ALA A 1 441 ? 62.965 18.451 -78.752 1.00 84.81 441 ALA A O 1
ATOM 3337 N N . LEU A 1 442 ? 61.607 16.957 -77.790 1.00 81.56 442 LEU A N 1
ATOM 3338 C CA . LEU A 1 442 ? 60.635 16.951 -78.891 1.00 81.56 442 LEU A CA 1
ATOM 3339 C C . LEU A 1 442 ? 59.898 18.288 -79.046 1.00 81.56 442 LEU A C 1
ATOM 3341 O O . LEU A 1 442 ? 59.742 18.773 -80.169 1.00 81.56 442 LEU A O 1
ATOM 3345 N N . LEU A 1 443 ? 59.395 18.849 -77.945 1.00 83.81 443 LEU A N 1
ATOM 3346 C CA . LEU A 1 443 ? 58.629 20.099 -77.942 1.00 83.81 443 LEU A CA 1
ATOM 3347 C C . LEU A 1 443 ? 59.486 21.277 -78.416 1.00 83.81 443 LEU A C 1
ATOM 3349 O O . LEU A 1 443 ? 59.025 22.084 -79.224 1.00 83.81 443 LEU A O 1
ATOM 3353 N N . GLU A 1 444 ? 60.745 21.317 -77.986 1.00 84.94 444 GLU A N 1
ATOM 3354 C CA . GLU A 1 444 ? 61.747 22.313 -78.384 1.00 84.94 444 GLU A CA 1
ATOM 3355 C C . GLU A 1 444 ? 62.331 22.048 -79.779 1.00 84.94 444 GLU A C 1
ATOM 3357 O O . GLU A 1 444 ? 62.975 22.917 -80.361 1.00 84.94 444 GLU A O 1
ATOM 3362 N N . SER A 1 445 ? 62.061 20.869 -80.356 1.00 75.19 445 SER A N 1
ATOM 3363 C CA . SER A 1 445 ? 62.666 20.399 -81.610 1.00 75.19 445 SER A CA 1
ATOM 3364 C C . SER A 1 445 ? 64.205 20.369 -81.562 1.00 75.19 445 SER A C 1
ATOM 3366 O O . SER A 1 445 ? 64.867 20.559 -82.586 1.00 75.19 445 SER A O 1
ATOM 3368 N N . ASP A 1 446 ? 64.767 20.104 -80.380 1.00 81.44 446 ASP A N 1
ATOM 3369 C CA . ASP A 1 446 ? 66.205 20.070 -80.114 1.00 81.44 446 ASP A CA 1
ATOM 3370 C C . ASP A 1 446 ? 66.791 18.696 -80.478 1.00 81.44 446 ASP A C 1
ATOM 3372 O O . ASP A 1 446 ? 66.745 17.729 -79.710 1.00 81.44 446 ASP A O 1
ATOM 3376 N N . SER A 1 447 ? 67.352 18.591 -81.686 1.00 72.12 447 SER A N 1
ATOM 3377 C CA . SER A 1 447 ? 68.003 17.352 -82.124 1.00 72.12 447 SER A CA 1
ATOM 3378 C C . SER A 1 447 ? 69.303 17.052 -81.393 1.00 72.12 447 SER A C 1
ATOM 3380 O O . SER A 1 447 ? 69.632 15.879 -81.262 1.00 72.12 447 SER A O 1
ATOM 3382 N N . GLN A 1 448 ? 70.026 18.064 -80.903 1.00 77.94 448 GLN A N 1
ATOM 3383 C CA . GLN A 1 448 ? 71.270 17.827 -80.167 1.00 77.94 448 GLN A CA 1
ATOM 3384 C C . GLN A 1 448 ? 70.965 17.190 -78.810 1.00 77.94 448 GLN A C 1
ATOM 3386 O O . GLN A 1 448 ? 71.627 16.230 -78.415 1.00 77.94 448 GLN A O 1
ATOM 3391 N N . ALA A 1 449 ? 69.915 17.659 -78.129 1.00 81.38 449 ALA A N 1
ATOM 3392 C CA . ALA A 1 449 ? 69.439 17.040 -76.897 1.00 81.38 449 ALA A CA 1
ATOM 3393 C C . ALA A 1 449 ? 68.995 15.584 -77.114 1.00 81.38 449 ALA A C 1
ATOM 3395 O O . ALA A 1 449 ? 69.288 14.724 -76.283 1.00 81.38 449 ALA A O 1
ATOM 3396 N N . LEU A 1 450 ? 68.332 15.271 -78.233 1.00 79.25 450 LEU A N 1
ATOM 3397 C CA . LEU A 1 450 ? 67.928 13.896 -78.546 1.00 79.25 450 LEU A CA 1
ATOM 3398 C C . LEU A 1 450 ? 69.097 12.990 -78.925 1.00 79.25 450 LEU A C 1
ATOM 3400 O O . LEU A 1 450 ? 69.115 11.842 -78.495 1.00 79.25 450 LEU A O 1
ATOM 3404 N N . GLU A 1 451 ? 70.084 13.484 -79.669 1.00 75.81 451 GLU A N 1
ATOM 3405 C CA . GLU A 1 451 ? 71.319 12.743 -79.954 1.00 75.81 451 GLU A CA 1
ATOM 3406 C C . GLU A 1 451 ? 72.093 12.434 -78.665 1.00 75.81 451 GLU A C 1
ATOM 3408 O O . GLU A 1 451 ? 72.518 11.297 -78.451 1.00 75.81 451 GLU A O 1
ATOM 3413 N N . ALA A 1 452 ? 72.196 13.408 -77.756 1.00 81.56 452 ALA A N 1
ATOM 3414 C CA . ALA A 1 452 ? 72.804 13.206 -76.444 1.00 81.56 452 ALA A CA 1
ATOM 3415 C C . ALA A 1 452 ? 72.029 12.176 -75.602 1.00 81.56 452 ALA A C 1
ATOM 3417 O O . ALA A 1 452 ? 72.634 11.321 -74.955 1.00 81.56 452 ALA A O 1
ATOM 3418 N N . LEU A 1 453 ? 70.691 12.211 -75.637 1.00 84.69 453 LEU A N 1
ATOM 3419 C CA . LEU A 1 453 ? 69.844 11.215 -74.975 1.00 84.69 453 LEU A CA 1
ATOM 3420 C C . LEU A 1 453 ? 69.995 9.821 -75.603 1.00 84.69 453 LEU A C 1
ATOM 3422 O O . LEU A 1 453 ? 70.072 8.845 -74.855 1.00 84.69 453 LEU A O 1
ATOM 3426 N N . ALA A 1 454 ? 70.106 9.715 -76.933 1.00 77.38 454 ALA A N 1
ATOM 3427 C CA . ALA A 1 454 ? 70.310 8.452 -77.653 1.00 77.38 454 ALA A CA 1
ATOM 3428 C C . ALA A 1 454 ? 71.579 7.716 -77.199 1.00 77.38 454 ALA A C 1
ATOM 3430 O O . ALA A 1 454 ? 71.598 6.487 -77.146 1.00 77.38 454 ALA A O 1
ATOM 3431 N N . GLN A 1 455 ? 72.621 8.482 -76.865 1.00 79.12 455 GLN A N 1
ATOM 3432 C CA . GLN A 1 455 ? 73.921 7.991 -76.403 1.00 79.12 455 GLN A CA 1
ATOM 3433 C C . GLN A 1 455 ? 74.025 7.919 -74.871 1.00 79.12 455 GLN A C 1
ATOM 3435 O O . GLN A 1 455 ? 75.050 7.495 -74.336 1.00 79.12 455 GLN A O 1
ATOM 3440 N N . SER A 1 456 ? 72.985 8.337 -74.145 1.00 84.06 456 SER A N 1
ATOM 3441 C CA . SER A 1 456 ? 73.024 8.388 -72.686 1.00 84.06 456 SER A CA 1
ATOM 3442 C C . SER A 1 456 ? 72.949 6.985 -72.060 1.00 84.06 456 SER A C 1
ATOM 3444 O O . SER A 1 456 ? 72.151 6.146 -72.496 1.00 84.06 456 SER A O 1
ATOM 3446 N N . PRO A 1 457 ? 73.719 6.719 -70.985 1.00 80.69 457 PRO A N 1
ATOM 3447 C CA . PRO A 1 457 ? 73.598 5.472 -70.231 1.00 80.69 457 PRO A CA 1
ATOM 3448 C C . PRO A 1 457 ? 72.214 5.334 -69.577 1.00 80.69 457 PRO A C 1
ATOM 3450 O O . PRO A 1 457 ? 71.719 4.217 -69.432 1.00 80.69 457 PRO A O 1
ATOM 3453 N N . ASP A 1 458 ? 71.564 6.458 -69.257 1.00 84.56 458 ASP A N 1
ATOM 3454 C CA . ASP A 1 458 ? 70.220 6.505 -68.676 1.00 84.56 458 ASP A CA 1
ATOM 3455 C C . ASP A 1 458 ? 69.174 5.899 -69.623 1.00 84.56 458 ASP A C 1
ATOM 3457 O O . ASP A 1 458 ? 68.391 5.043 -69.212 1.00 84.56 458 ASP A O 1
ATOM 3461 N N . LEU A 1 459 ? 69.187 6.270 -70.910 1.00 82.88 459 LEU A N 1
ATOM 3462 C CA . LEU A 1 459 ? 68.290 5.678 -71.907 1.00 82.88 459 LEU A CA 1
ATOM 3463 C C . LEU A 1 459 ? 68.649 4.215 -72.203 1.00 82.88 459 LEU A C 1
ATOM 3465 O O . LEU A 1 459 ? 67.758 3.384 -72.392 1.00 82.88 459 LEU A O 1
ATOM 3469 N N . ALA A 1 460 ? 69.939 3.869 -72.212 1.00 78.31 460 ALA A N 1
ATOM 3470 C CA . ALA A 1 460 ? 70.386 2.492 -72.417 1.00 78.31 460 ALA A CA 1
ATOM 3471 C C . ALA A 1 460 ? 69.909 1.551 -71.293 1.00 78.31 460 ALA A C 1
ATOM 3473 O O . ALA A 1 460 ? 69.508 0.414 -71.564 1.00 78.31 460 ALA A O 1
ATOM 3474 N N . ALA A 1 461 ? 69.890 2.034 -70.049 1.00 82.69 461 ALA A N 1
ATOM 3475 C CA . ALA A 1 461 ? 69.406 1.305 -68.879 1.00 82.69 461 ALA A CA 1
ATOM 3476 C C . ALA A 1 461 ? 67.880 1.390 -68.676 1.00 82.69 461 ALA A C 1
ATOM 3478 O O . ALA A 1 461 ? 67.338 0.633 -67.871 1.00 82.69 461 ALA A O 1
ATOM 3479 N N . ALA A 1 462 ? 67.184 2.270 -69.404 1.00 83.19 462 ALA A N 1
ATOM 3480 C CA . ALA A 1 462 ? 65.750 2.484 -69.247 1.00 83.19 462 ALA A CA 1
ATOM 3481 C C . ALA A 1 462 ? 64.909 1.238 -69.576 1.00 83.19 462 ALA A C 1
ATOM 3483 O O . ALA A 1 462 ? 65.324 0.338 -70.325 1.00 83.19 462 ALA A O 1
ATOM 3484 N N . ASP A 1 463 ? 63.694 1.203 -69.030 1.00 79.75 463 ASP A N 1
ATOM 3485 C CA . ASP A 1 463 ? 62.728 0.152 -69.318 1.00 79.75 463 ASP A CA 1
ATOM 3486 C C . ASP A 1 463 ? 62.313 0.164 -70.808 1.00 79.75 463 ASP A C 1
ATOM 3488 O O . ASP A 1 463 ? 62.418 1.198 -71.481 1.00 79.75 463 ASP A O 1
ATOM 3492 N N . PRO A 1 464 ? 61.830 -0.971 -71.351 1.00 76.38 464 PRO A N 1
ATOM 3493 C CA . PRO A 1 464 ? 61.406 -1.051 -72.746 1.00 76.38 464 PRO A CA 1
ATOM 3494 C C . PRO A 1 464 ? 60.382 0.019 -73.144 1.00 76.38 464 PRO A C 1
ATOM 3496 O O . PRO A 1 464 ? 60.466 0.548 -74.246 1.00 76.38 464 PRO A O 1
ATOM 3499 N N . GLY A 1 465 ? 59.457 0.395 -72.256 1.00 74.25 465 GLY A N 1
ATOM 3500 C CA . GLY A 1 465 ? 58.448 1.417 -72.531 1.00 74.25 465 GLY A CA 1
ATOM 3501 C C . GLY A 1 465 ? 59.055 2.805 -72.733 1.00 74.25 465 GLY A C 1
ATOM 3502 O O . GLY A 1 465 ? 58.693 3.502 -73.678 1.00 74.25 465 GLY A O 1
ATOM 3503 N N . THR A 1 466 ? 60.026 3.189 -71.904 1.00 81.62 466 THR A N 1
ATOM 3504 C CA . THR A 1 466 ? 60.765 4.453 -72.063 1.00 81.62 466 THR A CA 1
ATOM 3505 C C . THR A 1 466 ? 61.624 4.467 -73.333 1.00 81.62 466 THR A C 1
ATOM 3507 O O . THR A 1 466 ? 61.696 5.491 -74.016 1.00 81.62 466 THR A O 1
ATOM 3510 N N . LYS A 1 467 ? 62.217 3.328 -73.711 1.00 77.62 467 LYS A N 1
ATOM 3511 C CA . LYS A 1 467 ? 62.932 3.177 -74.992 1.00 77.62 467 LYS A CA 1
ATOM 3512 C C . LYS A 1 467 ? 61.988 3.307 -76.190 1.00 77.62 467 LYS A C 1
ATOM 3514 O O . LYS A 1 467 ? 62.283 4.058 -77.113 1.00 77.62 467 LYS A O 1
ATOM 3519 N N . HIS A 1 468 ? 60.819 2.669 -76.133 1.00 73.31 468 HIS A N 1
ATOM 3520 C CA . HIS A 1 468 ? 59.787 2.795 -77.165 1.00 73.31 468 HIS A CA 1
ATOM 3521 C C . HIS A 1 468 ? 59.255 4.226 -77.295 1.00 73.31 468 HIS A C 1
ATOM 3523 O O . HIS A 1 468 ? 59.049 4.696 -78.411 1.00 73.31 468 HIS A O 1
ATOM 3529 N N . LEU A 1 469 ? 59.077 4.945 -76.180 1.00 77.06 469 LEU A N 1
ATOM 3530 C CA . LEU A 1 469 ? 58.730 6.367 -76.203 1.00 77.06 469 LEU A CA 1
ATOM 3531 C C . LEU A 1 469 ? 59.789 7.179 -76.958 1.00 77.06 469 LEU A C 1
ATOM 3533 O O . LEU A 1 469 ? 59.440 7.975 -77.827 1.00 77.06 469 LEU A O 1
ATOM 3537 N N . PHE A 1 470 ? 61.069 6.975 -76.638 1.00 79.06 470 PHE A N 1
ATOM 3538 C CA . PHE A 1 470 ? 62.172 7.649 -77.320 1.00 79.06 470 PHE A CA 1
ATOM 3539 C C . PHE A 1 470 ? 62.158 7.382 -78.827 1.00 79.06 470 PHE A C 1
ATOM 3541 O O . PHE A 1 470 ? 62.209 8.324 -79.616 1.00 79.06 470 PHE A O 1
ATOM 3548 N N . ASP A 1 471 ? 62.013 6.118 -79.228 1.00 70.00 471 ASP A N 1
ATOM 3549 C CA . ASP A 1 471 ? 61.988 5.746 -80.642 1.00 70.00 471 ASP A CA 1
ATOM 3550 C C . ASP A 1 471 ? 60.756 6.333 -81.370 1.00 70.00 471 ASP A C 1
ATOM 3552 O O . ASP A 1 471 ? 60.877 6.835 -82.490 1.00 70.00 471 ASP A O 1
ATOM 3556 N N . GLY A 1 472 ? 59.582 6.358 -80.726 1.00 66.69 472 GLY A N 1
ATOM 3557 C CA . GLY A 1 472 ? 58.374 7.010 -81.254 1.00 66.69 472 GLY A CA 1
ATOM 3558 C C . GLY A 1 472 ? 58.519 8.531 -81.401 1.00 66.69 472 GLY A C 1
ATOM 3559 O O . GLY A 1 472 ? 58.020 9.129 -82.355 1.00 66.69 472 GLY A O 1
ATOM 3560 N N . ILE A 1 473 ? 59.256 9.171 -80.494 1.00 69.75 473 ILE A N 1
ATOM 3561 C CA . ILE A 1 473 ? 59.547 10.608 -80.531 1.00 69.75 473 ILE A CA 1
ATOM 3562 C C . ILE A 1 473 ? 60.556 10.962 -81.629 1.00 69.75 473 ILE A C 1
ATOM 3564 O O . ILE A 1 473 ? 60.361 11.959 -82.332 1.00 69.75 473 ILE A O 1
ATOM 3568 N N . LEU A 1 474 ? 61.590 10.138 -81.824 1.00 68.56 474 LEU A N 1
ATOM 3569 C CA . LEU A 1 474 ? 62.503 10.273 -82.960 1.00 68.56 474 LEU A CA 1
ATOM 3570 C C . LEU A 1 474 ? 61.723 10.243 -84.270 1.00 68.56 474 LEU A C 1
ATOM 3572 O O . LEU A 1 474 ? 61.839 11.167 -85.070 1.00 68.56 474 LEU A O 1
ATOM 3576 N N . LEU A 1 475 ? 60.857 9.241 -84.426 1.00 61.09 475 LEU A N 1
ATOM 3577 C CA . LEU A 1 475 ? 59.962 9.073 -85.564 1.00 61.09 475 LEU A CA 1
ATOM 3578 C C . LEU A 1 475 ? 59.108 10.320 -85.858 1.00 61.09 475 LEU A C 1
ATOM 3580 O O . LEU A 1 475 ? 58.988 10.734 -87.013 1.00 61.09 475 LEU A O 1
ATOM 3584 N N . LEU A 1 476 ? 58.555 10.968 -84.827 1.00 62.19 476 LEU A N 1
ATOM 3585 C CA . LEU A 1 476 ? 57.795 12.206 -85.002 1.00 62.19 476 LEU A CA 1
ATOM 3586 C C . LEU A 1 476 ? 58.634 13.327 -85.625 1.00 62.19 476 LEU A C 1
ATOM 3588 O O . LEU A 1 476 ? 58.148 14.055 -86.498 1.00 62.19 476 LEU A O 1
ATOM 3592 N N . LEU A 1 477 ? 59.886 13.486 -85.196 1.00 63.28 477 LEU A N 1
ATOM 3593 C CA . LEU A 1 477 ? 60.780 14.513 -85.734 1.00 63.28 477 LEU A CA 1
ATOM 3594 C C . LEU A 1 477 ? 61.085 14.317 -87.215 1.00 63.28 477 LEU A C 1
ATOM 3596 O O . LEU A 1 477 ? 61.086 15.318 -87.938 1.00 63.28 477 LEU A O 1
ATOM 3600 N N . LEU A 1 478 ? 61.207 13.069 -87.673 1.00 55.53 478 LEU A N 1
ATOM 3601 C CA . LEU A 1 478 ? 61.408 12.735 -89.092 1.00 55.53 478 LEU A CA 1
ATOM 3602 C C . LEU A 1 478 ? 60.261 13.273 -89.957 1.00 55.53 478 LEU A C 1
ATOM 3604 O O . LEU A 1 478 ? 60.483 13.869 -91.007 1.00 55.53 478 LEU A O 1
ATOM 3608 N N . VAL A 1 479 ? 59.016 13.140 -89.481 1.00 54.16 479 VAL A N 1
ATOM 3609 C CA . VAL A 1 479 ? 57.830 13.643 -90.197 1.00 54.16 479 VAL A CA 1
ATOM 3610 C C . VAL A 1 479 ? 57.800 15.176 -90.224 1.00 54.16 479 VAL A C 1
ATOM 3612 O O . VAL A 1 479 ? 57.398 15.771 -91.219 1.00 54.16 479 VAL A O 1
ATOM 3615 N N . GLY A 1 480 ? 58.252 15.847 -89.158 1.00 51.34 480 GLY A N 1
ATOM 3616 C CA . GLY A 1 480 ? 58.175 17.314 -89.041 1.00 51.34 480 GLY A CA 1
ATOM 3617 C C . GLY A 1 480 ? 59.254 18.098 -89.795 1.00 51.34 480 GLY A C 1
ATOM 3618 O O . GLY A 1 480 ? 58.988 19.219 -90.220 1.00 51.34 480 GLY A O 1
ATOM 3619 N N . ARG A 1 481 ? 60.446 17.524 -89.999 1.00 52.41 481 ARG A N 1
ATOM 3620 C CA . ARG A 1 481 ? 61.558 18.167 -90.731 1.00 52.41 481 ARG A CA 1
ATOM 3621 C C . ARG A 1 481 ? 61.375 18.191 -92.257 1.00 52.41 481 ARG A C 1
ATOM 3623 O O . ARG A 1 481 ? 62.215 18.719 -92.970 1.00 52.41 481 ARG A O 1
ATOM 3630 N N . SER A 1 482 ? 60.264 17.656 -92.760 1.00 49.75 482 SER A N 1
ATOM 3631 C CA . SER A 1 482 ? 60.087 17.263 -94.162 1.00 49.75 482 SER A CA 1
ATOM 3632 C C . SER A 1 482 ? 59.309 18.245 -95.056 1.00 49.75 482 SER A C 1
ATOM 3634 O O . SER A 1 482 ? 58.872 17.873 -96.144 1.00 49.75 482 SER A O 1
ATOM 3636 N N . LYS A 1 483 ? 59.139 19.514 -94.655 1.00 46.78 483 LYS A N 1
ATOM 3637 C CA . LYS A 1 483 ? 58.509 20.524 -95.534 1.00 46.78 483 LYS A CA 1
ATOM 3638 C C . LYS A 1 483 ? 59.412 21.008 -96.681 1.00 46.78 483 LYS A C 1
ATOM 3640 O O . LYS A 1 483 ? 58.924 21.719 -97.555 1.00 46.78 483 LYS A O 1
ATOM 3645 N N . GLU A 1 484 ? 60.681 20.603 -96.730 1.00 47.78 484 GLU A N 1
ATOM 3646 C CA . GLU A 1 484 ? 61.636 21.036 -97.753 1.00 47.78 484 GLU A CA 1
ATOM 3647 C C . GLU A 1 484 ? 62.322 19.826 -98.428 1.00 47.78 484 GLU A C 1
ATOM 3649 O O . GLU A 1 484 ? 62.956 19.013 -97.763 1.00 47.78 484 GLU A O 1
ATOM 3654 N N . ALA A 1 485 ? 62.217 19.758 -99.766 1.00 42.34 485 ALA A N 1
ATOM 3655 C CA . ALA A 1 485 ? 62.933 18.890 -100.725 1.00 42.34 485 ALA A CA 1
ATOM 3656 C C . ALA A 1 485 ? 62.309 17.536 -101.171 1.00 42.34 485 ALA A C 1
ATOM 3658 O O . ALA A 1 485 ? 61.698 16.786 -100.416 1.00 42.34 485 ALA A O 1
ATOM 3659 N N . GLU A 1 486 ? 62.537 17.217 -102.459 1.00 48.94 486 GLU A N 1
ATOM 3660 C CA . GLU A 1 486 ? 62.118 16.039 -103.262 1.00 48.94 486 GLU A CA 1
ATOM 3661 C C . GLU A 1 486 ? 62.301 14.649 -102.604 1.00 48.94 486 GLU A C 1
ATOM 3663 O O . GLU A 1 486 ? 61.681 13.680 -103.043 1.00 48.94 486 GLU A O 1
ATOM 3668 N N . HIS A 1 487 ? 63.060 14.537 -101.511 1.00 52.28 487 HIS A N 1
ATOM 3669 C CA . HIS A 1 487 ? 63.238 13.303 -100.732 1.00 52.28 487 HIS A CA 1
ATOM 3670 C C . HIS A 1 487 ? 61.927 12.753 -100.129 1.00 52.28 487 HIS A C 1
ATOM 3672 O O . HIS A 1 487 ? 61.845 11.578 -99.766 1.00 52.28 487 HIS A O 1
ATOM 3678 N N . PHE A 1 488 ? 60.863 13.563 -100.078 1.00 48.44 488 PHE A N 1
ATOM 3679 C CA . PHE A 1 488 ? 59.577 13.171 -99.505 1.00 48.44 488 PHE A CA 1
ATOM 3680 C C . PHE A 1 488 ? 58.778 12.162 -100.340 1.00 48.44 488 PHE A C 1
ATOM 3682 O O . PHE A 1 488 ? 58.001 11.415 -99.762 1.00 48.44 488 PHE A O 1
ATOM 3689 N N . LYS A 1 489 ? 58.932 12.076 -101.671 1.00 54.28 489 LYS A N 1
ATOM 3690 C CA . LYS A 1 489 ? 58.164 11.081 -102.457 1.00 54.28 489 LYS A CA 1
ATOM 3691 C C . LYS A 1 489 ? 58.548 9.654 -102.083 1.00 54.28 489 LYS A C 1
ATOM 3693 O O . LYS A 1 489 ? 57.664 8.818 -101.934 1.00 54.28 489 LYS A O 1
ATOM 3698 N N . GLU A 1 490 ? 59.840 9.396 -101.895 1.00 57.62 490 GLU A N 1
ATOM 3699 C CA . GLU A 1 490 ? 60.326 8.062 -101.548 1.00 57.62 490 GLU A CA 1
ATOM 3700 C C . GLU A 1 490 ? 60.085 7.754 -100.067 1.00 57.62 490 GLU A C 1
ATOM 3702 O O . GLU A 1 490 ? 59.587 6.679 -99.756 1.00 57.62 490 GLU A O 1
ATOM 3707 N N . LEU A 1 491 ? 60.287 8.714 -99.155 1.00 54.22 491 LEU A N 1
ATOM 3708 C CA . LEU A 1 491 ? 59.930 8.534 -97.740 1.00 54.22 491 LEU A CA 1
ATOM 3709 C C . LEU A 1 491 ? 58.417 8.379 -97.527 1.00 54.22 491 LEU A C 1
ATOM 3711 O O . LEU A 1 491 ? 58.001 7.576 -96.698 1.00 54.22 491 LEU A O 1
ATOM 3715 N N . ARG A 1 492 ? 57.582 9.085 -98.301 1.00 52.88 492 ARG A N 1
ATOM 3716 C CA . ARG A 1 492 ? 56.122 8.914 -98.310 1.00 52.88 492 ARG A CA 1
ATOM 3717 C C . ARG A 1 492 ? 55.710 7.583 -98.924 1.00 52.88 492 ARG A C 1
ATOM 3719 O O . ARG A 1 492 ? 54.844 6.915 -98.386 1.00 52.88 492 ARG A O 1
ATOM 3726 N N . ARG A 1 493 ? 56.337 7.157 -100.019 1.00 62.75 493 ARG A N 1
ATOM 3727 C CA . ARG A 1 493 ? 56.086 5.846 -100.630 1.00 62.75 493 ARG A CA 1
ATOM 3728 C C . ARG A 1 493 ? 56.474 4.711 -99.689 1.00 62.75 493 ARG A C 1
ATOM 3730 O O . ARG A 1 493 ? 55.751 3.726 -99.579 1.00 62.75 493 ARG A O 1
ATOM 3737 N N . VAL A 1 494 ? 57.608 4.845 -99.009 1.00 61.12 494 VAL A N 1
ATOM 3738 C CA . VAL A 1 494 ? 58.070 3.888 -98.008 1.00 61.12 494 VAL A CA 1
ATOM 3739 C C . VAL A 1 494 ? 57.178 3.931 -96.772 1.00 61.12 494 VAL A C 1
ATOM 3741 O O . VAL A 1 494 ? 56.843 2.872 -96.259 1.00 61.12 494 VAL A O 1
ATOM 3744 N N . SER A 1 495 ? 56.707 5.102 -96.337 1.00 51.59 495 SER A N 1
ATOM 3745 C CA . SER A 1 495 ? 55.757 5.198 -95.225 1.00 51.59 495 SER A CA 1
ATOM 3746 C C . SER A 1 495 ? 54.367 4.657 -95.581 1.00 51.59 495 SER A C 1
ATOM 3748 O O . SER A 1 495 ? 53.773 3.968 -94.761 1.00 51.59 495 SER A O 1
ATOM 3750 N N . GLU A 1 496 ? 53.876 4.855 -96.808 1.00 54.91 496 GLU A N 1
ATOM 3751 C CA . GLU A 1 496 ? 52.647 4.243 -97.340 1.00 54.91 496 GLU A CA 1
ATOM 3752 C C . GLU A 1 496 ? 52.793 2.715 -97.458 1.00 54.91 496 GLU A C 1
ATOM 3754 O O . GLU A 1 496 ? 51.887 1.965 -97.093 1.00 54.91 496 GLU A O 1
ATOM 3759 N N . LYS A 1 497 ? 53.963 2.231 -97.897 1.00 62.59 497 LYS A N 1
ATOM 3760 C CA . LYS A 1 497 ? 54.293 0.798 -97.954 1.00 62.59 497 LYS A CA 1
ATOM 3761 C C . LYS A 1 497 ? 54.403 0.179 -96.558 1.00 62.59 497 LYS A C 1
ATOM 3763 O O . LYS A 1 497 ? 53.882 -0.911 -96.341 1.00 62.59 497 LYS A O 1
ATOM 3768 N N . LEU A 1 498 ? 55.021 0.878 -95.607 1.00 58.50 498 LEU A N 1
ATOM 3769 C CA . LEU A 1 498 ? 55.082 0.486 -94.197 1.00 58.50 498 LEU A CA 1
ATOM 3770 C C . LEU A 1 498 ? 53.692 0.483 -93.558 1.00 58.50 498 LEU A C 1
ATOM 3772 O O . LEU A 1 498 ? 53.367 -0.458 -92.844 1.00 58.50 498 LEU A O 1
ATOM 3776 N N . ALA A 1 499 ? 52.846 1.468 -93.864 1.00 51.31 499 ALA A N 1
ATOM 3777 C CA . ALA A 1 499 ? 51.459 1.497 -93.408 1.00 51.31 499 ALA A CA 1
ATOM 3778 C C . ALA A 1 499 ? 50.649 0.304 -93.950 1.00 51.31 499 ALA A C 1
ATOM 3780 O O . ALA A 1 499 ? 49.783 -0.215 -93.253 1.00 51.31 499 ALA A O 1
ATOM 3781 N N . GLY A 1 500 ? 50.944 -0.169 -95.166 1.00 53.97 500 GLY A N 1
ATOM 3782 C CA . GLY A 1 500 ? 50.324 -1.364 -95.747 1.00 53.97 500 GLY A CA 1
ATOM 3783 C C . GLY A 1 500 ? 50.938 -2.702 -95.305 1.00 53.97 500 GLY A C 1
ATOM 3784 O O . GLY A 1 500 ? 50.289 -3.740 -95.427 1.00 53.97 500 GLY A O 1
ATOM 3785 N N . SER A 1 501 ? 52.185 -2.728 -94.824 1.00 62.16 501 SER A N 1
ATOM 3786 C CA . SER A 1 501 ? 52.912 -3.956 -94.432 1.00 62.16 501 SER A CA 1
ATOM 3787 C C . SER A 1 501 ? 53.866 -3.722 -93.246 1.00 62.16 501 SER A C 1
ATOM 3789 O O . SER A 1 501 ? 55.083 -3.826 -93.363 1.00 62.16 501 SER A O 1
ATOM 3791 N N . PRO A 1 502 ? 53.330 -3.449 -92.053 1.00 54.06 502 PRO A N 1
ATOM 3792 C CA . PRO A 1 502 ? 54.087 -2.890 -90.926 1.00 54.06 502 PRO A CA 1
ATOM 3793 C C . PRO A 1 502 ? 54.768 -3.935 -90.045 1.00 54.06 502 PRO A C 1
ATOM 3795 O O . PRO A 1 502 ? 55.581 -3.599 -89.185 1.00 54.06 502 PRO A O 1
ATOM 3798 N N . ARG A 1 503 ? 54.426 -5.212 -90.237 1.00 64.00 503 ARG A N 1
ATOM 3799 C CA . ARG A 1 503 ? 55.096 -6.355 -89.604 1.00 64.00 503 ARG A CA 1
ATOM 3800 C C . ARG A 1 503 ? 56.157 -6.983 -90.503 1.00 64.00 503 ARG A C 1
ATOM 3802 O O . ARG A 1 503 ? 56.713 -8.005 -90.125 1.00 64.00 503 ARG A O 1
ATOM 3809 N N . ASP A 1 504 ? 56.416 -6.404 -91.676 1.00 73.19 504 ASP A N 1
ATOM 3810 C CA . ASP A 1 504 ? 57.465 -6.867 -92.578 1.00 73.19 504 ASP A CA 1
ATOM 3811 C C . ASP A 1 504 ? 58.812 -6.236 -92.177 1.00 73.19 504 ASP A C 1
ATOM 3813 O O . ASP A 1 504 ? 59.008 -5.036 -92.385 1.00 73.19 504 ASP A O 1
ATOM 3817 N N . PRO A 1 505 ? 59.764 -7.004 -91.619 1.00 73.50 505 PRO A N 1
ATOM 3818 C CA . PRO A 1 505 ? 61.060 -6.464 -91.218 1.00 73.50 505 PRO A CA 1
ATOM 3819 C C . PRO A 1 505 ? 61.856 -5.932 -92.417 1.00 73.50 505 PRO A C 1
ATOM 3821 O O . PRO A 1 505 ? 62.600 -4.967 -92.275 1.00 73.50 505 PRO A O 1
ATOM 3824 N N . ALA A 1 506 ? 61.656 -6.496 -93.616 1.00 77.88 506 ALA A N 1
ATOM 3825 C CA . ALA A 1 506 ? 62.341 -6.039 -94.822 1.00 77.88 506 ALA A CA 1
ATOM 3826 C C . ALA A 1 506 ? 61.851 -4.652 -95.268 1.00 77.88 506 ALA A C 1
ATOM 3828 O O . ALA A 1 506 ? 62.624 -3.869 -95.823 1.00 77.88 506 ALA A O 1
ATOM 3829 N N . ALA A 1 507 ? 60.585 -4.321 -95.004 1.00 72.19 507 ALA A N 1
ATOM 3830 C CA . ALA A 1 507 ? 60.056 -2.984 -95.245 1.00 72.19 507 ALA A CA 1
ATOM 3831 C C . ALA A 1 507 ? 60.703 -1.948 -94.306 1.00 72.19 507 ALA A C 1
ATOM 3833 O O . ALA A 1 507 ? 60.990 -0.832 -94.737 1.00 72.19 507 ALA A O 1
ATOM 3834 N N . TRP A 1 508 ? 61.007 -2.330 -93.060 1.00 71.50 508 TRP A N 1
ATOM 3835 C CA . TRP A 1 508 ? 61.725 -1.485 -92.100 1.00 71.50 508 TRP A CA 1
ATOM 3836 C C . TRP A 1 508 ? 63.209 -1.318 -92.440 1.00 71.50 508 TRP A C 1
ATOM 3838 O O . TRP A 1 508 ? 63.728 -0.211 -92.344 1.00 71.50 508 TRP A O 1
ATOM 3848 N N . GLU A 1 509 ? 63.880 -2.365 -92.925 1.00 80.00 509 GLU A N 1
ATOM 3849 C CA . GLU A 1 509 ? 65.245 -2.256 -93.464 1.00 80.00 509 GLU A CA 1
ATOM 3850 C C . GLU A 1 509 ? 65.305 -1.323 -94.687 1.00 80.00 509 GLU A C 1
ATOM 3852 O O . GLU A 1 509 ? 66.205 -0.489 -94.803 1.00 80.00 509 GLU A O 1
ATOM 3857 N N . GLN A 1 510 ? 64.317 -1.413 -95.585 1.00 78.25 510 GLN A N 1
ATOM 3858 C CA . GLN A 1 510 ? 64.194 -0.504 -96.731 1.00 78.25 510 GLN A CA 1
ATOM 3859 C C . GLN A 1 510 ? 63.951 0.939 -96.286 1.00 78.25 510 GLN A C 1
ATOM 3861 O O . GLN A 1 510 ? 64.519 1.864 -96.863 1.00 78.25 510 GLN A O 1
ATOM 3866 N N . ALA A 1 511 ? 63.147 1.136 -95.242 1.00 70.81 511 ALA A N 1
ATOM 3867 C CA . ALA A 1 511 ? 62.936 2.449 -94.655 1.00 70.81 511 ALA A CA 1
ATOM 3868 C C . ALA A 1 511 ? 64.193 3.010 -94.012 1.00 70.81 511 ALA A C 1
ATOM 3870 O O . ALA A 1 511 ? 64.519 4.167 -94.254 1.00 70.81 511 ALA A O 1
ATOM 3871 N N . ALA A 1 512 ? 64.944 2.191 -93.282 1.00 73.69 512 ALA A N 1
ATOM 3872 C CA . ALA A 1 512 ? 66.225 2.593 -92.728 1.00 73.69 512 ALA A CA 1
ATOM 3873 C C . ALA A 1 512 ? 67.199 3.076 -93.806 1.00 73.69 512 ALA A C 1
ATOM 3875 O O . ALA A 1 512 ? 67.775 4.154 -93.675 1.00 73.69 512 ALA A O 1
ATOM 3876 N N . ALA A 1 513 ? 67.330 2.316 -94.896 1.00 76.75 513 ALA A N 1
ATOM 3877 C CA . ALA A 1 513 ? 68.165 2.701 -96.027 1.00 76.75 513 ALA A CA 1
ATOM 3878 C C . ALA A 1 513 ? 67.675 4.001 -96.689 1.00 76.75 513 ALA A C 1
ATOM 3880 O O . ALA A 1 513 ? 68.487 4.853 -97.045 1.00 76.75 513 ALA A O 1
ATOM 3881 N N . ALA A 1 514 ? 66.356 4.185 -96.813 1.00 69.19 514 ALA A N 1
ATOM 3882 C CA . ALA A 1 514 ? 65.766 5.406 -97.357 1.00 69.19 514 ALA A CA 1
ATOM 3883 C C . ALA A 1 514 ? 66.026 6.632 -96.462 1.00 69.19 514 ALA A C 1
ATOM 3885 O O . ALA A 1 514 ? 66.379 7.692 -96.975 1.00 69.19 514 ALA A O 1
ATOM 3886 N N . PHE A 1 515 ? 65.919 6.490 -95.137 1.00 63.84 515 PHE A N 1
ATOM 3887 C CA . PHE A 1 515 ? 66.254 7.553 -94.184 1.00 63.84 515 PHE A CA 1
ATOM 3888 C C . PHE A 1 515 ? 67.746 7.892 -94.208 1.00 63.84 515 PHE A C 1
ATOM 3890 O O . PHE A 1 515 ? 68.114 9.063 -94.272 1.00 63.84 515 PHE A O 1
ATOM 3897 N N . GLN A 1 516 ? 68.612 6.878 -94.247 1.00 71.69 516 GLN A N 1
ATOM 3898 C CA . GLN A 1 516 ? 70.055 7.084 -94.319 1.00 71.69 516 GLN A CA 1
ATOM 3899 C C . GLN A 1 516 ? 70.459 7.802 -95.614 1.00 71.69 516 GLN A C 1
ATOM 3901 O O . GLN A 1 516 ? 71.253 8.741 -95.577 1.00 71.69 516 GLN A O 1
ATOM 3906 N N . ALA A 1 517 ? 69.870 7.417 -96.751 1.00 67.38 517 ALA A N 1
ATOM 3907 C CA . ALA A 1 517 ? 70.088 8.077 -98.039 1.00 67.38 517 ALA A CA 1
ATOM 3908 C C . ALA A 1 517 ? 69.569 9.525 -98.064 1.00 67.38 517 ALA A C 1
ATOM 3910 O O . ALA A 1 517 ? 70.136 10.365 -98.757 1.00 67.38 517 ALA A O 1
ATOM 3911 N N . ALA A 1 518 ? 68.529 9.827 -97.284 1.00 56.28 518 ALA A N 1
ATOM 3912 C CA . ALA A 1 518 ? 67.998 11.176 -97.110 1.00 56.28 518 ALA A CA 1
ATOM 3913 C C . ALA A 1 518 ? 68.818 12.043 -96.130 1.00 56.28 518 ALA A C 1
ATOM 3915 O O . ALA A 1 518 ? 68.436 13.182 -95.867 1.00 56.28 518 ALA A O 1
ATOM 3916 N N . GLY A 1 519 ? 69.936 11.534 -95.593 1.00 57.22 519 GLY A N 1
ATOM 3917 C CA . GLY A 1 519 ? 70.764 12.254 -94.622 1.00 57.22 519 GLY A CA 1
ATOM 3918 C C . GLY A 1 519 ? 70.132 12.347 -93.232 1.00 57.22 519 GLY A C 1
ATOM 3919 O O . GLY A 1 519 ? 70.468 13.252 -92.472 1.00 57.22 519 GLY A O 1
ATOM 3920 N N . ASP A 1 520 ? 69.222 11.426 -92.906 1.00 55.53 520 ASP A N 1
ATOM 3921 C CA . ASP A 1 520 ? 68.506 11.370 -91.634 1.00 55.53 520 ASP A CA 1
ATOM 3922 C C . ASP A 1 520 ? 68.986 10.171 -90.791 1.00 55.53 520 ASP A C 1
ATOM 3924 O O . ASP A 1 520 ? 68.384 9.089 -90.818 1.00 55.53 520 ASP A O 1
ATOM 3928 N N . PRO A 1 521 ? 70.104 10.322 -90.053 1.00 60.78 521 PRO A N 1
ATOM 3929 C CA . PRO A 1 521 ? 70.688 9.227 -89.284 1.00 60.78 521 PRO A CA 1
ATOM 3930 C C . PRO A 1 521 ? 69.763 8.761 -88.154 1.00 60.78 521 PRO A C 1
ATOM 3932 O O . PRO A 1 521 ? 69.720 7.572 -87.847 1.00 60.78 521 PRO A O 1
ATOM 3935 N N . LEU A 1 522 ? 68.970 9.663 -87.572 1.00 55.84 522 LEU A N 1
ATOM 3936 C CA . LEU A 1 522 ? 68.019 9.322 -86.515 1.00 55.84 522 LEU A CA 1
ATOM 3937 C C . LEU A 1 522 ? 66.859 8.484 -87.060 1.00 55.84 522 LEU A C 1
ATOM 3939 O O . LEU A 1 522 ? 66.444 7.518 -86.416 1.00 55.84 522 LEU A O 1
ATOM 3943 N N . GLY A 1 523 ? 66.378 8.799 -88.265 1.00 58.56 523 GLY A N 1
ATOM 3944 C CA . GLY A 1 523 ? 65.359 7.996 -88.936 1.00 58.56 523 GLY A CA 1
ATOM 3945 C C . GLY A 1 523 ? 65.842 6.617 -89.346 1.00 58.56 523 GLY A C 1
ATOM 3946 O O . GLY A 1 523 ? 65.116 5.633 -89.183 1.00 58.56 523 GLY A O 1
ATOM 3947 N N . ALA A 1 524 ? 67.093 6.528 -89.795 1.00 65.62 524 ALA A N 1
ATOM 3948 C CA . ALA A 1 524 ? 67.729 5.257 -90.109 1.00 65.62 524 ALA A CA 1
ATOM 3949 C C . ALA A 1 524 ? 67.829 4.368 -88.862 1.00 65.62 524 ALA A C 1
ATOM 3951 O O . ALA A 1 524 ? 67.426 3.205 -88.898 1.00 65.62 524 ALA A O 1
ATOM 3952 N N . ILE A 1 525 ? 68.273 4.937 -87.737 1.00 66.94 525 ILE A N 1
ATOM 3953 C CA . ILE A 1 525 ? 68.380 4.236 -86.452 1.00 66.94 525 ILE A CA 1
ATOM 3954 C C . ILE A 1 525 ? 67.007 3.748 -85.975 1.00 66.94 525 ILE A C 1
ATOM 3956 O O . ILE A 1 525 ? 66.871 2.579 -85.617 1.00 66.94 525 ILE A O 1
ATOM 3960 N N . ALA A 1 526 ? 65.978 4.601 -85.998 1.00 60.28 526 ALA A N 1
ATOM 3961 C CA . ALA A 1 526 ? 64.634 4.226 -85.551 1.00 60.28 526 ALA A CA 1
ATOM 3962 C C . ALA A 1 526 ? 64.043 3.079 -86.394 1.00 60.28 526 ALA A C 1
ATOM 3964 O O . ALA A 1 526 ? 63.512 2.108 -85.850 1.00 60.28 526 ALA A O 1
ATOM 3965 N N . ALA A 1 527 ? 64.189 3.146 -87.720 1.00 66.44 527 ALA A N 1
ATOM 3966 C CA . ALA A 1 527 ? 63.715 2.096 -88.616 1.00 66.44 527 ALA A CA 1
ATOM 3967 C C . ALA A 1 527 ? 64.503 0.777 -88.455 1.00 66.44 527 ALA A C 1
ATOM 3969 O O . ALA A 1 527 ? 63.896 -0.296 -88.442 1.00 66.44 527 ALA A O 1
ATOM 3970 N N . LEU A 1 528 ? 65.828 0.834 -88.249 1.00 72.12 528 LEU A N 1
ATOM 3971 C CA . LEU A 1 528 ? 66.652 -0.352 -87.965 1.00 72.12 528 LEU A CA 1
ATOM 3972 C C . LEU A 1 528 ? 66.288 -1.003 -86.632 1.00 72.12 528 LEU A C 1
ATOM 3974 O O . LEU A 1 528 ? 66.168 -2.227 -86.569 1.00 72.12 528 LEU A O 1
ATOM 3978 N N . ARG A 1 529 ? 66.059 -0.209 -85.577 1.00 67.88 529 ARG A N 1
ATOM 3979 C CA . ARG A 1 529 ? 65.583 -0.724 -84.281 1.00 67.88 529 ARG A CA 1
ATOM 3980 C C . ARG A 1 529 ? 64.306 -1.530 -84.441 1.00 67.88 529 ARG A C 1
ATOM 3982 O O . ARG A 1 529 ? 64.180 -2.597 -83.843 1.00 67.88 529 ARG A O 1
ATOM 3989 N N . GLN A 1 530 ? 63.397 -1.063 -85.291 1.00 63.69 530 GLN A N 1
ATOM 3990 C CA . GLN A 1 530 ? 62.137 -1.751 -85.512 1.00 63.69 530 GLN A CA 1
ATOM 3991 C C . GLN A 1 530 ? 62.280 -3.026 -86.351 1.00 63.69 530 GLN A C 1
ATOM 3993 O O . GLN A 1 530 ? 61.647 -4.039 -86.042 1.00 63.69 530 GLN A O 1
ATOM 3998 N N . ALA A 1 531 ? 63.156 -3.028 -87.358 1.00 72.19 531 ALA A N 1
ATOM 3999 C CA . ALA A 1 531 ? 63.507 -4.248 -88.082 1.00 72.19 531 ALA A CA 1
ATOM 4000 C C . ALA A 1 531 ? 64.107 -5.315 -87.141 1.00 72.19 531 ALA A C 1
ATOM 4002 O O . ALA A 1 531 ? 63.689 -6.475 -87.179 1.00 72.19 531 ALA A O 1
ATOM 4003 N N . VAL A 1 532 ? 65.009 -4.912 -86.234 1.00 73.81 532 VAL A N 1
ATOM 4004 C CA . VAL A 1 532 ? 65.589 -5.781 -85.190 1.00 73.81 532 VAL A CA 1
ATOM 4005 C C . VAL A 1 532 ? 64.514 -6.294 -84.228 1.00 73.81 532 VAL A C 1
ATOM 4007 O O . VAL A 1 532 ? 64.531 -7.463 -83.851 1.00 73.81 532 VAL A O 1
ATOM 4010 N N . ALA A 1 533 ? 63.555 -5.455 -83.833 1.00 66.88 533 ALA A N 1
ATOM 4011 C CA . ALA A 1 533 ? 62.481 -5.867 -82.931 1.00 66.88 533 ALA A CA 1
ATOM 4012 C C . ALA A 1 533 ? 61.578 -6.954 -83.543 1.00 66.88 533 ALA A C 1
ATOM 4014 O O . ALA A 1 533 ? 61.124 -7.846 -82.824 1.00 66.88 533 ALA A O 1
ATOM 4015 N N . LEU A 1 534 ? 61.340 -6.903 -84.860 1.00 70.44 534 LEU A N 1
ATOM 4016 C CA . LEU A 1 534 ? 60.541 -7.892 -85.593 1.00 70.44 534 LEU A CA 1
ATOM 4017 C C . LEU A 1 534 ? 61.329 -9.167 -85.952 1.00 70.44 534 LEU A C 1
ATOM 4019 O O . LEU A 1 534 ? 60.720 -10.226 -86.099 1.00 70.44 534 LEU A O 1
ATOM 4023 N N . ARG A 1 535 ? 62.664 -9.091 -86.066 1.00 78.31 535 ARG A N 1
ATOM 4024 C CA . ARG A 1 535 ? 63.572 -10.247 -86.191 1.00 78.31 535 ARG A CA 1
ATOM 4025 C C . ARG A 1 535 ? 64.601 -10.247 -85.069 1.00 78.31 535 ARG A C 1
ATOM 4027 O O . ARG A 1 535 ? 65.772 -9.929 -85.270 1.00 78.31 535 ARG A O 1
ATOM 4034 N N . GLN A 1 536 ? 64.159 -10.636 -83.879 1.00 64.31 536 GLN A N 1
ATOM 4035 C CA . GLN A 1 536 ? 65.010 -10.573 -82.693 1.00 64.31 536 GLN A CA 1
ATOM 4036 C C . GLN A 1 536 ? 66.284 -11.415 -82.828 1.00 64.31 536 GLN A C 1
ATOM 4038 O O . GLN A 1 536 ? 67.307 -11.015 -82.282 1.00 64.31 536 GLN A O 1
ATOM 4043 N N . ASP A 1 537 ? 66.258 -12.510 -83.585 1.00 70.69 537 ASP A N 1
ATOM 4044 C CA . ASP A 1 537 ? 67.387 -13.441 -83.722 1.00 70.69 537 ASP A CA 1
ATOM 4045 C C . ASP A 1 537 ? 68.379 -13.070 -84.845 1.00 70.69 537 ASP A C 1
ATOM 4047 O O . ASP A 1 537 ? 69.347 -13.791 -85.086 1.00 70.69 537 ASP A O 1
ATOM 4051 N N . ASP A 1 538 ? 68.170 -11.941 -85.531 1.00 76.56 538 ASP A N 1
ATOM 4052 C CA . ASP A 1 538 ? 69.000 -11.515 -86.660 1.00 76.56 538 ASP A CA 1
ATOM 4053 C C . ASP A 1 538 ? 70.245 -10.735 -86.188 1.00 76.56 538 ASP A C 1
ATOM 4055 O O . ASP A 1 538 ? 70.202 -9.550 -85.838 1.00 76.56 538 ASP A O 1
ATOM 4059 N N . VAL A 1 539 ? 71.378 -11.442 -86.132 1.00 69.88 539 VAL A N 1
ATOM 4060 C CA . VAL A 1 539 ? 72.675 -10.917 -85.666 1.00 69.88 539 VAL A CA 1
ATOM 4061 C C . VAL A 1 539 ? 73.214 -9.817 -86.587 1.00 69.88 539 VAL A C 1
ATOM 4063 O O . VAL A 1 539 ? 73.845 -8.874 -86.104 1.00 69.88 539 VAL A O 1
ATOM 4066 N N . GLU A 1 540 ? 72.948 -9.899 -87.892 1.00 72.06 540 GLU A N 1
ATOM 4067 C CA . GLU A 1 540 ? 73.434 -8.932 -88.883 1.00 72.06 540 GLU A CA 1
ATOM 4068 C C . GLU A 1 540 ? 72.696 -7.595 -88.745 1.00 72.06 540 GLU A C 1
ATOM 4070 O O . GLU A 1 540 ? 73.305 -6.523 -88.725 1.00 72.06 540 GLU A O 1
ATOM 4075 N N . LEU A 1 541 ? 71.379 -7.659 -88.550 1.00 72.06 541 LEU A N 1
ATOM 4076 C CA . LEU A 1 541 ? 70.530 -6.502 -88.268 1.00 72.06 541 LEU A CA 1
ATOM 4077 C C .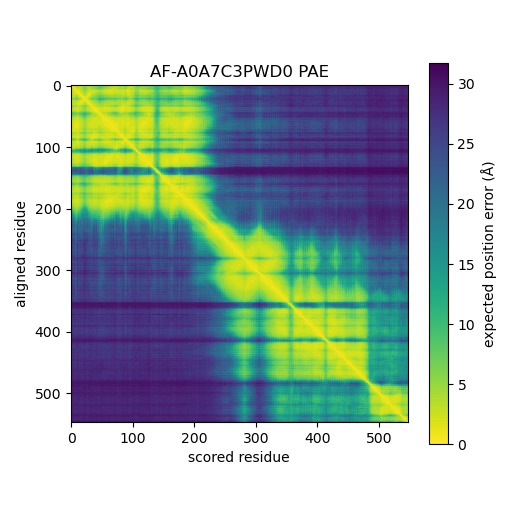 LEU A 1 541 ? 70.937 -5.787 -86.968 1.00 72.06 541 LEU A C 1
ATOM 4079 O O . LEU A 1 541 ? 70.990 -4.557 -86.922 1.00 72.06 541 LEU A O 1
ATOM 4083 N N . ARG A 1 542 ? 71.303 -6.544 -85.924 1.00 67.06 542 ARG A N 1
ATOM 4084 C CA . ARG A 1 542 ? 71.830 -5.981 -84.666 1.00 67.06 542 ARG A CA 1
ATOM 4085 C C . ARG A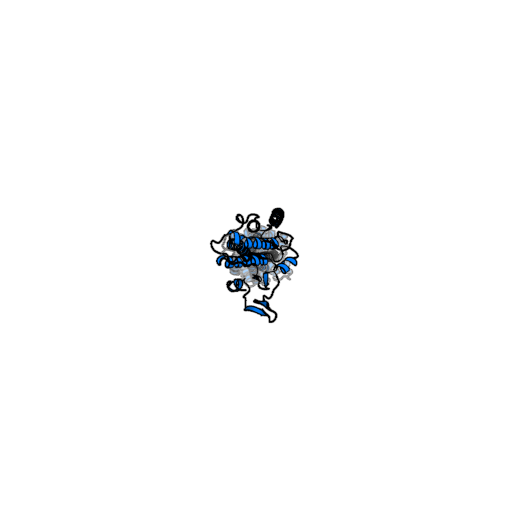 1 542 ? 73.190 -5.303 -84.842 1.00 67.06 542 ARG A C 1
ATOM 4087 O O . ARG A 1 542 ? 73.422 -4.270 -84.222 1.00 67.06 542 ARG A O 1
ATOM 4094 N N . GLN A 1 543 ? 74.072 -5.852 -85.680 1.00 71.25 543 GLN A N 1
ATOM 4095 C CA . GLN A 1 543 ? 75.351 -5.210 -86.003 1.00 71.25 543 GLN A CA 1
ATOM 4096 C C . GLN A 1 543 ? 75.155 -3.902 -86.776 1.00 71.25 543 GLN A C 1
ATOM 4098 O O . GLN A 1 543 ? 75.797 -2.915 -86.434 1.00 71.25 543 GLN A O 1
ATOM 4103 N N . LYS A 1 544 ? 74.229 -3.863 -87.747 1.00 69.38 544 LYS A N 1
ATOM 4104 C CA . LYS A 1 544 ? 73.873 -2.635 -88.488 1.00 69.38 544 LYS A CA 1
ATOM 4105 C C . LYS A 1 544 ? 73.330 -1.522 -87.593 1.00 69.38 544 LYS A C 1
ATOM 4107 O O . LYS A 1 544 ? 73.478 -0.359 -87.928 1.00 69.38 544 LYS A O 1
ATOM 4112 N N . LEU A 1 545 ? 72.683 -1.878 -86.485 1.00 65.50 545 LEU A N 1
ATOM 4113 C CA . LEU A 1 545 ? 72.167 -0.920 -85.511 1.00 65.50 545 LEU A CA 1
ATOM 4114 C C . LEU A 1 545 ? 73.242 -0.409 -84.529 1.00 65.50 545 LEU A C 1
ATOM 4116 O O . LEU A 1 545 ? 73.087 0.674 -83.971 1.00 65.50 545 LEU A O 1
ATOM 4120 N N . GLY A 1 546 ? 74.270 -1.215 -84.247 1.00 54.84 546 GLY A N 1
ATOM 4121 C CA . GLY A 1 546 ? 75.308 -0.910 -83.255 1.00 54.84 546 GLY A CA 1
ATOM 4122 C C . GLY A 1 546 ? 76.552 -0.199 -83.799 1.00 54.84 546 GLY A C 1
ATOM 4123 O O . GLY A 1 546 ? 77.366 0.249 -82.992 1.00 54.84 546 GLY A O 1
ATOM 4124 N N . GLY A 1 547 ? 76.716 -0.139 -85.123 1.00 50.97 547 GLY A N 1
ATOM 4125 C CA . GLY A 1 547 ? 77.731 0.669 -85.810 1.00 50.97 547 GLY A CA 1
ATOM 4126 C C . GLY A 1 547 ? 77.166 2.011 -86.236 1.00 50.97 547 GLY A C 1
ATOM 4127 O O . GLY A 1 547 ? 77.948 2.985 -86.208 1.00 50.97 547 GLY A O 1
#

pLDDT: mean 82.49, std 12.68, range [41.41, 96.56]